Protein AF-A0A962I3G4-F1 (afdb_monomer_lite)

Radius of gyration: 30.84 Å; chains: 1; bounding box: 77×46×104 Å

Structure (mmCIF, N/CA/C/O backbone):
data_AF-A0A962I3G4-F1
#
_entry.id   AF-A0A962I3G4-F1
#
loop_
_atom_site.group_PDB
_atom_site.id
_atom_site.type_symbol
_atom_site.label_atom_id
_atom_site.label_alt_id
_atom_site.label_comp_id
_atom_site.label_asym_id
_atom_site.label_entity_id
_atom_site.label_seq_id
_atom_site.pdbx_PDB_ins_code
_atom_site.Cartn_x
_atom_site.Cartn_y
_atom_site.Cartn_z
_atom_site.occupancy
_atom_site.B_iso_or_equiv
_atom_site.auth_seq_id
_atom_site.auth_comp_id
_atom_site.auth_asym_id
_atom_site.auth_atom_id
_atom_site.pdbx_PDB_model_num
ATOM 1 N N . GLY A 1 1 ? -24.634 -8.001 28.182 1.00 52.84 1 GLY A N 1
ATOM 2 C CA . GLY A 1 1 ? -23.975 -6.893 27.485 1.00 52.84 1 GLY A CA 1
ATOM 3 C C . GLY A 1 1 ? -22.542 -7.231 27.126 1.00 52.84 1 GLY A C 1
ATOM 4 O O . GLY A 1 1 ? -22.302 -7.886 26.126 1.00 52.84 1 GLY A O 1
ATOM 5 N N . SER A 1 2 ? -21.566 -6.893 27.976 1.00 66.81 2 SER A N 1
ATOM 6 C CA . SER A 1 2 ? -20.159 -6.704 27.559 1.00 66.81 2 SER A CA 1
ATOM 7 C C . SER A 1 2 ? -19.415 -7.879 26.901 1.00 66.81 2 SER A C 1
ATOM 9 O O . SER A 1 2 ? -18.568 -7.627 26.050 1.00 66.81 2 SER A O 1
ATOM 11 N N . ARG A 1 3 ? -19.693 -9.145 27.253 1.00 82.44 3 ARG A N 1
ATOM 12 C CA . ARG A 1 3 ? -19.012 -10.299 26.624 1.00 82.44 3 ARG A CA 1
ATOM 13 C C . ARG A 1 3 ? -19.486 -10.562 25.193 1.00 82.44 3 ARG A C 1
ATOM 15 O O . ARG A 1 3 ? -18.667 -10.907 24.352 1.00 82.44 3 ARG A O 1
ATOM 22 N N . LEU A 1 4 ? -20.777 -10.365 24.920 1.00 85.81 4 LEU A N 1
ATOM 23 C CA . LEU A 1 4 ? -21.348 -10.566 23.588 1.00 85.81 4 LEU A CA 1
ATOM 24 C C . LEU A 1 4 ? -20.776 -9.536 22.609 1.00 85.81 4 LEU A C 1
ATOM 26 O O . LEU A 1 4 ? -20.219 -9.921 21.591 1.00 85.81 4 LEU A O 1
ATOM 30 N N . ALA A 1 5 ? -20.808 -8.248 22.966 1.00 88.62 5 ALA A N 1
ATOM 31 C CA . ALA A 1 5 ? -20.239 -7.182 22.139 1.00 88.62 5 ALA A CA 1
ATOM 32 C C . ALA A 1 5 ? -18.754 -7.417 21.792 1.00 88.62 5 ALA A C 1
ATOM 34 O O . ALA A 1 5 ? -18.343 -7.162 20.667 1.00 88.62 5 ALA A O 1
ATOM 35 N N . ALA A 1 6 ? -17.955 -7.944 22.728 1.00 90.38 6 ALA A N 1
ATOM 36 C CA . ALA A 1 6 ? -16.548 -8.255 22.469 1.00 90.38 6 ALA A CA 1
ATOM 37 C C . ALA A 1 6 ? -16.370 -9.389 21.444 1.00 90.38 6 ALA A C 1
ATOM 39 O O . ALA A 1 6 ? -15.573 -9.251 20.521 1.00 90.38 6 ALA A O 1
ATOM 40 N N . VAL A 1 7 ? -17.131 -10.483 21.578 1.00 93.38 7 VAL A N 1
ATOM 41 C CA . VAL A 1 7 ? -17.096 -11.604 20.620 1.00 93.38 7 VAL A CA 1
ATOM 42 C C . VAL A 1 7 ? -17.556 -11.144 19.240 1.00 93.38 7 VAL A C 1
ATOM 44 O O . VAL A 1 7 ? -16.917 -11.454 18.243 1.00 93.38 7 VAL A O 1
ATOM 47 N N . LEU A 1 8 ? -18.625 -10.354 19.177 1.00 95.00 8 LEU A N 1
ATOM 48 C CA . LEU A 1 8 ? -19.144 -9.830 17.918 1.00 95.00 8 LEU A CA 1
ATOM 49 C C . LEU A 1 8 ? -18.175 -8.867 17.239 1.00 95.00 8 LEU A C 1
ATOM 51 O O . LEU A 1 8 ? -18.033 -8.939 16.030 1.00 95.00 8 LEU A O 1
ATOM 55 N N . ALA A 1 9 ? -17.496 -7.995 17.989 1.00 95.75 9 ALA A N 1
ATOM 56 C CA . ALA A 1 9 ? -16.492 -7.099 17.418 1.00 95.75 9 ALA A CA 1
ATOM 57 C C . ALA A 1 9 ? -15.319 -7.888 16.814 1.00 95.75 9 ALA A C 1
ATOM 59 O O . ALA A 1 9 ? -14.839 -7.547 15.736 1.00 95.75 9 ALA A O 1
ATOM 60 N N . ALA A 1 10 ? -14.896 -8.971 17.479 1.00 95.12 10 ALA A N 1
ATOM 61 C CA . ALA A 1 10 ? -13.878 -9.874 16.950 1.00 95.12 10 ALA A CA 1
ATOM 62 C C . ALA A 1 10 ? -14.359 -10.609 15.687 1.00 95.12 10 ALA A C 1
ATOM 64 O O . ALA A 1 10 ? -13.604 -10.716 14.727 1.00 95.12 10 ALA A O 1
ATOM 65 N N . LEU A 1 11 ? -15.617 -11.067 15.661 1.00 96.56 11 LEU A N 1
ATOM 66 C CA . LEU A 1 11 ? -16.205 -11.696 14.475 1.00 96.56 11 LEU A CA 1
ATOM 67 C C . LEU A 1 11 ? -16.346 -10.710 13.311 1.00 96.56 11 LEU A C 1
ATOM 69 O O . LEU A 1 11 ? -16.010 -11.077 12.196 1.00 96.56 11 LEU A O 1
ATOM 73 N N . VAL A 1 12 ? -16.783 -9.470 13.563 1.00 97.62 12 VAL A N 1
ATOM 74 C CA . VAL A 1 12 ? -16.837 -8.400 12.551 1.00 97.62 12 VAL A CA 1
ATOM 75 C C . VAL A 1 12 ? -15.455 -8.204 11.933 1.00 97.62 12 VAL A C 1
ATOM 77 O O . VAL A 1 12 ? -15.328 -8.309 10.721 1.00 97.62 12 VAL A O 1
ATOM 80 N N . TYR A 1 13 ? -14.417 -8.027 12.757 1.00 96.38 13 TYR A N 1
ATOM 81 C CA . TYR A 1 13 ? -13.043 -7.886 12.269 1.00 96.38 13 TYR A CA 1
ATOM 82 C C . TYR A 1 13 ? -12.594 -9.096 11.436 1.00 96.38 13 TYR A C 1
ATOM 84 O O . TYR A 1 13 ? -11.973 -8.928 10.394 1.00 96.38 13 TYR A O 1
ATOM 92 N N . ALA A 1 14 ? -12.923 -10.317 11.870 1.00 95.81 14 ALA A N 1
ATOM 93 C CA . ALA A 1 14 ? -12.519 -11.545 11.187 1.00 95.81 14 ALA A CA 1
ATOM 94 C C . ALA A 1 14 ? -13.166 -11.734 9.803 1.00 95.81 14 ALA A C 1
ATOM 96 O O . ALA A 1 14 ? -12.613 -12.460 8.980 1.00 95.81 14 ALA A O 1
ATOM 97 N N . VAL A 1 15 ? -14.328 -11.117 9.553 1.00 96.25 15 VAL A N 1
ATOM 98 C CA . VAL A 1 15 ? -15.062 -11.241 8.280 1.00 96.25 15 VAL A CA 1
ATOM 99 C C . VAL A 1 15 ? -14.951 -9.998 7.392 1.00 96.25 15 VAL A C 1
ATOM 101 O O . VAL A 1 15 ? -15.371 -10.052 6.236 1.00 96.25 15 VAL A O 1
ATOM 104 N N . THR A 1 16 ? -14.399 -8.890 7.898 1.00 95.69 16 THR A N 1
ATOM 105 C CA . THR A 1 16 ? -14.133 -7.676 7.113 1.00 95.69 16 THR A CA 1
ATOM 106 C C . THR A 1 16 ? -13.075 -7.955 6.049 1.00 95.69 16 THR A C 1
ATOM 108 O O . THR A 1 16 ? -11.990 -8.451 6.356 1.00 95.69 16 THR A O 1
ATOM 111 N N . PHE A 1 17 ? -13.377 -7.603 4.799 1.00 94.50 17 PHE A N 1
ATOM 112 C CA . PHE A 1 17 ? -12.514 -7.878 3.652 1.00 94.50 17 PHE A CA 1
ATOM 113 C C . PHE A 1 17 ? -11.125 -7.270 3.806 1.00 94.50 17 PHE A C 1
ATOM 115 O O . PHE A 1 17 ? -10.136 -7.975 3.671 1.00 94.50 17 PHE A O 1
ATOM 122 N N . GLU A 1 18 ? -11.035 -6.001 4.179 1.00 92.25 18 GLU A N 1
ATOM 123 C CA . GLU A 1 18 ? -9.778 -5.270 4.312 1.00 92.25 18 GLU A CA 1
ATOM 124 C C . GLU A 1 18 ? -8.902 -5.859 5.423 1.00 92.25 18 GLU A C 1
ATOM 126 O O . GLU A 1 18 ? -7.679 -5.891 5.306 1.00 92.25 18 GLU A O 1
ATOM 131 N N . ALA A 1 19 ? -9.515 -6.382 6.490 1.00 91.94 19 ALA A N 1
ATOM 132 C CA . ALA A 1 19 ? -8.794 -7.081 7.547 1.00 91.94 19 ALA A CA 1
ATOM 133 C C . ALA A 1 19 ? -8.235 -8.424 7.052 1.00 91.94 19 ALA A C 1
ATOM 135 O O . ALA A 1 19 ? -7.085 -8.748 7.356 1.00 91.94 19 ALA A O 1
ATOM 136 N N . VAL A 1 20 ? -9.007 -9.186 6.267 1.00 92.62 20 VAL A N 1
ATOM 137 C CA . VAL A 1 20 ? -8.546 -10.431 5.623 1.00 92.62 20 VAL A CA 1
ATOM 138 C C . VAL A 1 20 ? -7.433 -10.147 4.614 1.00 92.62 20 VAL A C 1
ATOM 140 O O . VAL A 1 20 ? -6.411 -10.831 4.624 1.00 92.62 20 VAL A O 1
ATOM 143 N N . HIS A 1 21 ? -7.621 -9.118 3.794 1.00 89.50 21 HIS A N 1
ATOM 144 C CA . HIS A 1 21 ? -6.725 -8.696 2.726 1.00 89.50 21 HIS A CA 1
ATOM 145 C C . HIS A 1 21 ? -5.360 -8.272 3.260 1.00 89.50 21 HIS A C 1
ATOM 147 O O . HIS A 1 21 ? -4.346 -8.882 2.927 1.00 89.50 21 HIS A O 1
ATOM 153 N N . VAL A 1 22 ? -5.338 -7.289 4.169 1.00 86.62 22 VAL A N 1
ATOM 154 C CA . VAL A 1 22 ? -4.100 -6.808 4.797 1.00 86.62 22 VAL A CA 1
ATOM 155 C C . VAL A 1 22 ? -3.405 -7.951 5.539 1.00 86.62 22 VAL A C 1
ATOM 157 O O . VAL A 1 22 ? -2.205 -8.114 5.400 1.00 86.62 22 VAL A O 1
ATOM 160 N N . SER A 1 23 ? -4.134 -8.829 6.235 1.00 87.00 23 SER A N 1
ATOM 161 C CA . SER A 1 23 ? -3.515 -9.949 6.969 1.00 87.00 23 SER A CA 1
ATOM 162 C C . SER A 1 23 ? -2.849 -11.012 6.080 1.00 87.00 23 SER A C 1
ATOM 164 O O . SER A 1 23 ? -2.111 -11.848 6.603 1.00 87.00 23 SER A O 1
ATOM 166 N N . ARG A 1 24 ? -3.119 -11.022 4.769 1.00 85.88 24 ARG A N 1
ATOM 167 C CA . ARG A 1 24 ? -2.594 -12.018 3.819 1.00 85.88 24 ARG A CA 1
ATOM 168 C C . ARG A 1 24 ? -1.537 -11.477 2.863 1.00 85.88 24 ARG A C 1
ATOM 170 O O . ARG A 1 24 ? -0.843 -12.270 2.236 1.00 85.88 24 ARG A O 1
ATOM 177 N N . LEU A 1 25 ? -1.384 -10.162 2.789 1.00 79.44 25 LEU A N 1
ATOM 178 C CA . LEU A 1 25 ? -0.289 -9.504 2.084 1.00 79.44 25 LEU A CA 1
ATOM 179 C C . LEU A 1 25 ? 0.738 -9.029 3.101 1.00 79.44 25 LEU A C 1
ATOM 181 O O . LEU A 1 25 ? 0.357 -8.560 4.163 1.00 79.44 25 LEU A O 1
ATOM 185 N N . ALA A 1 26 ? 2.033 -9.148 2.820 1.00 78.81 26 ALA A N 1
ATOM 186 C CA . ALA A 1 26 ? 3.097 -8.816 3.773 1.00 78.81 26 ALA A CA 1
ATOM 187 C C . ALA A 1 26 ? 3.307 -7.293 3.939 1.00 78.81 26 ALA A C 1
ATOM 189 O O . ALA A 1 26 ? 4.412 -6.784 3.764 1.00 78.81 26 ALA A O 1
ATOM 190 N N . PHE A 1 27 ? 2.252 -6.543 4.277 1.00 83.25 27 PHE A N 1
ATOM 191 C CA . PHE A 1 27 ? 2.349 -5.110 4.525 1.00 83.25 27 PHE A CA 1
ATOM 192 C C . PHE A 1 27 ? 2.909 -4.807 5.925 1.00 83.25 27 PHE A C 1
ATOM 194 O O . PHE A 1 27 ? 2.578 -5.493 6.899 1.00 83.25 27 PHE A O 1
ATOM 201 N N . PRO A 1 28 ? 3.672 -3.707 6.081 1.00 82.69 28 PRO A N 1
ATOM 202 C CA . PRO A 1 28 ? 4.155 -3.266 7.394 1.00 82.69 28 PRO A CA 1
ATOM 203 C C . PRO A 1 28 ? 3.034 -3.037 8.429 1.00 82.69 28 PRO A C 1
ATOM 205 O O . PRO A 1 28 ? 3.232 -3.198 9.636 1.00 82.69 28 PRO A O 1
ATOM 208 N N . SER A 1 29 ? 1.821 -2.711 7.969 1.00 88.19 29 SER A N 1
ATOM 209 C CA . SER A 1 29 ? 0.657 -2.433 8.814 1.00 88.19 29 SER A CA 1
ATOM 210 C C . SER A 1 29 ? -0.008 -3.662 9.444 1.00 88.19 29 SER A C 1
ATOM 212 O O . SER A 1 29 ? -0.896 -3.496 10.277 1.00 88.19 29 SER A O 1
ATOM 214 N N . ASN A 1 30 ? 0.381 -4.888 9.084 1.00 89.12 30 ASN A N 1
ATOM 215 C CA . ASN A 1 30 ? -0.318 -6.111 9.510 1.00 89.12 30 ASN A CA 1
ATOM 216 C C . ASN A 1 30 ? -0.354 -6.312 11.022 1.00 89.12 30 ASN A C 1
ATOM 218 O O . ASN A 1 30 ? -1.337 -6.802 11.576 1.00 89.12 30 ASN A O 1
ATOM 222 N N . THR A 1 31 ? 0.729 -5.949 11.703 1.00 91.06 31 THR A N 1
ATOM 223 C CA . THR A 1 31 ? 0.841 -6.120 13.154 1.00 91.06 31 THR A CA 1
ATOM 224 C C . THR A 1 31 ? 0.104 -5.023 13.922 1.00 91.06 31 THR A C 1
ATOM 226 O O . THR A 1 31 ? -0.189 -5.204 15.109 1.00 91.06 31 THR A O 1
ATOM 229 N N . LEU A 1 32 ? -0.267 -3.922 13.255 1.00 93.19 32 LEU A N 1
ATOM 230 C CA . LEU A 1 32 ? -0.841 -2.733 13.877 1.00 93.19 32 LEU A CA 1
ATOM 231 C C . LEU A 1 32 ? -2.168 -3.005 14.612 1.00 93.19 32 LEU A C 1
ATOM 233 O O . LEU A 1 32 ? -2.272 -2.614 15.778 1.00 93.19 32 LEU A O 1
ATOM 237 N N . PRO A 1 33 ? -3.165 -3.710 14.034 1.00 93.62 33 PRO A N 1
ATOM 238 C CA . PRO A 1 33 ? -4.427 -3.972 14.727 1.00 93.62 33 PRO A CA 1
ATOM 239 C C . PRO A 1 33 ? -4.249 -4.810 15.999 1.00 93.62 33 PRO A C 1
ATOM 241 O O . PRO A 1 33 ? -4.907 -4.557 17.011 1.00 93.62 33 PRO A O 1
ATOM 244 N N . LEU A 1 34 ? -3.318 -5.772 15.994 1.00 93.81 34 LEU A N 1
ATOM 245 C CA . LEU A 1 34 ? -3.022 -6.602 17.163 1.00 93.81 34 LEU A CA 1
ATOM 246 C C . LEU A 1 34 ? -2.424 -5.766 18.301 1.00 93.81 34 LEU A C 1
ATOM 248 O O . LEU A 1 34 ? -2.922 -5.811 19.431 1.00 93.81 34 LEU A O 1
ATOM 252 N N . VAL A 1 35 ? -1.381 -4.980 18.016 1.00 95.88 35 VAL A N 1
ATOM 253 C CA . VAL A 1 35 ? -0.740 -4.134 19.039 1.00 95.88 35 VAL A CA 1
ATOM 254 C C . VAL A 1 35 ? -1.665 -3.003 19.496 1.00 95.88 35 VAL A C 1
ATOM 256 O O . VAL A 1 35 ? -1.659 -2.642 20.675 1.00 95.88 35 VAL A O 1
ATOM 259 N N . GLN A 1 36 ? -2.544 -2.502 18.623 1.00 96.12 36 GLN A N 1
ATOM 260 C CA . GLN A 1 36 ? -3.592 -1.547 18.980 1.00 96.12 36 GLN A CA 1
ATOM 261 C C . GLN A 1 36 ? -4.613 -2.162 19.944 1.00 96.12 36 GLN A C 1
ATOM 263 O O . GLN A 1 36 ? -4.900 -1.584 20.996 1.00 96.12 36 GLN A O 1
ATOM 268 N N . ALA A 1 37 ? -5.142 -3.347 19.630 1.00 95.69 37 ALA A N 1
ATOM 269 C CA . ALA A 1 37 ? -6.083 -4.047 20.498 1.00 95.69 37 ALA A CA 1
ATOM 270 C C . ALA A 1 37 ? -5.456 -4.358 21.867 1.00 95.69 37 ALA A C 1
ATOM 272 O O . ALA A 1 37 ? -6.098 -4.146 22.901 1.00 95.69 37 ALA A O 1
ATOM 273 N N . ALA A 1 38 ? -4.186 -4.781 21.893 1.00 97.06 38 ALA A N 1
ATOM 274 C CA . ALA A 1 38 ? -3.429 -4.990 23.124 1.00 97.06 38 ALA A CA 1
ATOM 275 C C . ALA A 1 38 ? -3.278 -3.686 23.925 1.00 97.06 38 ALA A C 1
ATOM 277 O O . ALA A 1 38 ? -3.589 -3.664 25.119 1.00 97.06 38 ALA A O 1
ATOM 278 N N . THR A 1 39 ? -2.899 -2.583 23.269 1.00 97.81 39 THR A N 1
ATOM 279 C CA . THR A 1 39 ? -2.845 -1.243 23.875 1.00 97.81 39 THR A CA 1
ATOM 280 C C . THR A 1 39 ? -4.182 -0.907 24.537 1.00 97.81 39 THR A C 1
ATOM 282 O O . THR A 1 39 ? -4.244 -0.617 25.729 1.00 97.81 39 THR A O 1
ATOM 285 N N . PHE A 1 40 ? -5.293 -1.023 23.810 1.00 96.50 40 PHE A N 1
ATOM 286 C CA . PHE A 1 40 ? -6.614 -0.664 24.331 1.00 96.50 40 PHE A CA 1
ATOM 287 C C . PHE A 1 40 ? -7.025 -1.561 25.504 1.00 96.50 40 PHE A C 1
ATOM 289 O O . PHE A 1 40 ? -7.510 -1.076 26.531 1.00 96.50 40 PHE A O 1
ATOM 296 N N . TYR A 1 41 ? -6.805 -2.870 25.385 1.00 95.50 41 TYR A N 1
ATOM 297 C CA . TYR A 1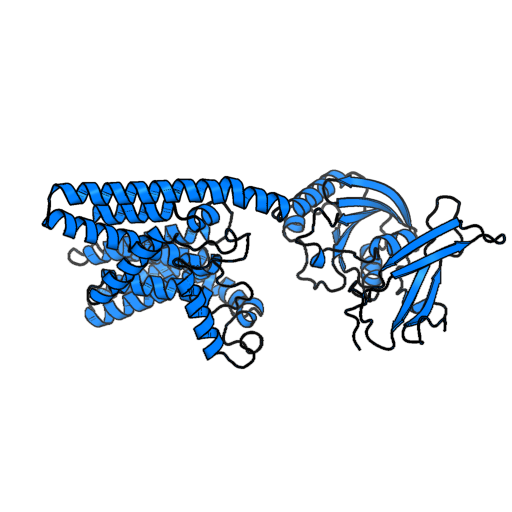 41 ? -7.127 -3.837 26.427 1.00 95.50 41 TYR A CA 1
ATOM 298 C C . TYR A 1 41 ? -6.366 -3.554 27.727 1.00 95.50 41 TYR A C 1
ATOM 300 O O . TYR A 1 41 ? -6.978 -3.456 28.797 1.00 95.50 41 TYR A O 1
ATOM 308 N N . PHE A 1 42 ? -5.044 -3.401 27.647 1.00 96.38 42 PHE A N 1
ATOM 309 C CA . PHE A 1 42 ? -4.200 -3.177 28.814 1.00 96.38 42 PHE A CA 1
ATOM 310 C C . PHE A 1 42 ? -4.422 -1.793 29.433 1.00 96.38 42 PHE A C 1
ATOM 312 O O . PHE A 1 42 ? -4.457 -1.694 30.664 1.00 96.38 42 PHE A O 1
ATOM 319 N N . PHE A 1 43 ? -4.698 -0.767 28.619 1.00 95.50 43 PHE A N 1
ATOM 320 C CA . PHE A 1 43 ? -5.125 0.551 29.088 1.00 95.50 43 PHE A CA 1
ATOM 321 C C . PHE A 1 43 ? -6.383 0.450 29.962 1.00 95.50 43 PHE A C 1
ATOM 323 O O . PHE A 1 43 ? -6.373 0.818 31.140 1.00 95.50 43 PHE A O 1
ATOM 330 N N . TRP A 1 44 ? -7.456 -0.152 29.438 1.00 92.88 44 TRP A N 1
ATOM 331 C CA . TRP A 1 44 ? -8.724 -0.297 30.163 1.00 92.88 44 TRP A CA 1
ATOM 332 C C . TRP A 1 44 ? -8.664 -1.296 31.326 1.00 92.88 44 TRP A C 1
ATOM 334 O O . TRP A 1 44 ? -9.458 -1.205 32.270 1.00 92.88 44 TRP A O 1
ATOM 344 N N . ARG A 1 45 ? -7.750 -2.271 31.284 1.00 92.38 45 ARG A N 1
ATOM 345 C CA . ARG A 1 45 ? -7.471 -3.177 32.408 1.00 92.38 45 ARG A CA 1
ATOM 346 C C . ARG A 1 45 ? -6.762 -2.442 33.543 1.00 92.38 45 ARG A C 1
ATOM 348 O O . ARG A 1 45 ? -7.148 -2.613 34.698 1.00 92.38 45 ARG A O 1
ATOM 355 N N . GLY A 1 46 ? -5.762 -1.626 33.216 1.00 91.25 46 GLY A N 1
ATOM 356 C CA . GLY A 1 46 ? -5.052 -0.783 34.174 1.00 91.25 46 GLY A CA 1
ATOM 357 C C . GLY A 1 46 ? -5.977 0.242 34.817 1.00 91.25 46 GLY A C 1
ATOM 358 O O . GLY A 1 46 ? -6.004 0.353 36.042 1.00 91.25 46 GLY A O 1
ATOM 359 N N . TRP A 1 47 ? -6.820 0.883 34.002 1.00 87.31 47 TRP A N 1
ATOM 360 C CA . TRP A 1 47 ? -7.853 1.811 34.456 1.00 87.31 47 TRP A CA 1
ATOM 361 C C . TRP A 1 47 ? -8.771 1.193 35.517 1.00 87.31 47 TRP A C 1
ATOM 363 O O . TRP A 1 47 ? -8.951 1.744 36.599 1.00 87.31 47 TRP A O 1
ATOM 373 N N . ARG A 1 48 ? -9.335 0.011 35.237 1.00 86.75 48 ARG A N 1
ATOM 374 C CA . ARG A 1 48 ? -10.280 -0.660 36.147 1.00 86.75 48 ARG A CA 1
ATOM 375 C C . ARG A 1 48 ? -9.649 -1.132 37.458 1.00 86.75 48 ARG A C 1
ATOM 377 O O . ARG A 1 48 ? -10.363 -1.324 38.432 1.00 86.75 48 ARG A O 1
ATOM 384 N N . ARG A 1 49 ? -8.328 -1.330 37.496 1.00 81.50 49 ARG A N 1
ATOM 385 C CA . ARG A 1 49 ? -7.586 -1.807 38.678 1.00 81.50 49 ARG A CA 1
ATOM 386 C C . ARG A 1 49 ? -6.979 -0.679 39.517 1.00 81.50 49 ARG A C 1
ATOM 388 O O . ARG A 1 49 ? -6.206 -0.961 40.433 1.00 81.50 49 ARG A O 1
ATOM 395 N N . LYS A 1 50 ? -7.309 0.583 39.218 1.00 68.94 50 LYS A N 1
ATOM 396 C CA . LYS A 1 50 ? -6.741 1.772 39.872 1.00 68.94 50 LYS A CA 1
ATOM 397 C C . LYS A 1 50 ? -6.869 1.741 41.402 1.00 68.94 50 LYS A C 1
ATOM 399 O O . LYS A 1 50 ? -5.929 2.126 42.087 1.00 68.94 50 LYS A O 1
ATOM 404 N N . GLU A 1 51 ? -7.982 1.231 41.926 1.00 58.91 51 GLU A N 1
ATOM 405 C CA . GLU A 1 51 ? -8.277 1.203 43.369 1.00 58.91 51 GLU A CA 1
ATOM 406 C C . GLU A 1 51 ? -7.373 0.256 44.176 1.00 58.91 51 GLU A C 1
ATOM 408 O O . GLU A 1 51 ? -7.208 0.447 45.373 1.00 58.91 51 GLU A O 1
ATOM 413 N N . HIS A 1 52 ? -6.740 -0.732 43.533 1.00 59.00 52 HIS A N 1
ATOM 414 C CA . HIS A 1 52 ? -5.981 -1.789 44.216 1.00 59.00 52 HIS A CA 1
ATOM 415 C C . HIS A 1 52 ? -4.456 -1.659 44.030 1.00 59.00 52 HIS A C 1
ATOM 417 O O . HIS A 1 52 ? -3.720 -2.618 44.242 1.00 59.00 52 HIS A O 1
ATOM 423 N N . GLY A 1 53 ? -3.955 -0.517 43.537 1.00 59.75 53 GLY A N 1
ATOM 424 C CA . GLY A 1 53 ? -2.517 -0.268 43.323 1.00 59.75 53 GLY A CA 1
ATOM 425 C C . GLY A 1 53 ? -1.851 -1.069 42.185 1.00 59.75 53 GLY A C 1
ATOM 426 O O . GLY A 1 53 ? -0.820 -0.651 41.663 1.00 59.75 53 GLY A O 1
ATOM 427 N N . GLY A 1 54 ? -2.462 -2.166 41.721 1.00 66.06 54 GLY A N 1
ATOM 428 C CA . GLY A 1 54 ? -1.928 -3.072 40.692 1.00 66.06 54 GLY A CA 1
ATOM 429 C C . GLY A 1 54 ? -2.169 -2.666 39.229 1.00 66.06 54 GLY A C 1
ATOM 430 O O . GLY A 1 54 ? -1.815 -3.415 38.320 1.00 66.06 54 GLY A O 1
ATOM 431 N N . GLY A 1 55 ? -2.783 -1.507 38.960 1.00 84.88 55 GLY A N 1
ATOM 432 C CA . GLY A 1 55 ? -3.087 -1.056 37.591 1.00 84.88 55 GLY A CA 1
ATOM 433 C C . GLY A 1 55 ? -1.865 -0.613 36.772 1.00 84.88 55 GLY A C 1
ATOM 434 O O . GLY A 1 55 ? -1.903 -0.658 35.543 1.00 84.88 55 GLY A O 1
ATOM 435 N N . ARG A 1 56 ? -0.765 -0.233 37.439 1.00 89.81 56 ARG A N 1
ATOM 436 C CA . ARG A 1 56 ? 0.424 0.372 36.805 1.00 89.81 56 ARG A CA 1
ATOM 437 C C . ARG A 1 56 ? 1.122 -0.561 35.823 1.00 89.81 56 ARG A C 1
ATOM 439 O O . ARG A 1 56 ? 1.474 -0.124 34.738 1.00 89.81 56 ARG A O 1
ATOM 446 N N . TRP A 1 57 ? 1.251 -1.843 36.163 1.00 92.00 57 TRP A N 1
ATOM 447 C CA . TRP A 1 57 ? 1.856 -2.837 35.270 1.00 92.00 57 TRP A CA 1
ATOM 448 C C . TRP A 1 57 ? 1.054 -3.011 33.977 1.00 92.00 57 TRP A C 1
ATOM 450 O O . TRP A 1 57 ? 1.627 -3.092 32.899 1.00 92.00 57 TRP A O 1
ATOM 460 N N . SER A 1 58 ? -0.282 -3.005 34.060 1.00 94.62 58 SER A N 1
ATOM 461 C CA . SER A 1 58 ? -1.120 -3.040 32.854 1.00 94.62 58 SER A CA 1
ATOM 462 C C . SER A 1 58 ? -0.962 -1.763 32.023 1.00 94.62 58 SER A C 1
ATOM 464 O O . SER A 1 58 ? -0.871 -1.849 30.808 1.00 94.62 58 SER A O 1
ATOM 466 N N . LEU A 1 59 ? -0.851 -0.587 32.648 1.00 95.81 59 LEU A N 1
ATOM 467 C CA . LEU A 1 59 ? -0.596 0.662 31.920 1.00 95.81 59 LEU A CA 1
ATOM 468 C C . LEU A 1 59 ? 0.802 0.701 31.281 1.00 95.81 59 LEU A C 1
ATOM 470 O O . LEU A 1 59 ? 0.927 1.168 30.157 1.00 95.81 59 LEU A O 1
ATOM 474 N N . ALA A 1 60 ? 1.829 0.159 31.939 1.00 96.81 60 ALA A N 1
ATOM 475 C CA . ALA A 1 60 ? 3.165 0.023 31.360 1.00 96.81 60 ALA A CA 1
ATOM 476 C C . ALA A 1 60 ? 3.159 -0.914 30.141 1.00 96.81 60 ALA A C 1
ATOM 478 O O . ALA A 1 60 ? 3.646 -0.542 29.080 1.00 96.81 60 ALA A O 1
ATOM 479 N N . ILE A 1 61 ? 2.522 -2.088 30.245 1.00 97.38 61 ILE A N 1
ATOM 480 C CA . ILE A 1 61 ? 2.352 -3.005 29.103 1.00 97.38 61 ILE A CA 1
ATOM 481 C C . ILE A 1 61 ? 1.588 -2.312 27.966 1.00 97.38 61 ILE A C 1
ATOM 483 O O . ILE A 1 61 ? 1.949 -2.446 26.802 1.00 97.38 61 ILE A O 1
ATOM 487 N N . SER A 1 62 ? 0.561 -1.524 28.293 1.00 97.81 62 SER A N 1
ATOM 488 C CA . SER A 1 62 ? -0.164 -0.732 27.300 1.00 97.81 62 SER A CA 1
ATOM 489 C C . SER A 1 62 ? 0.728 0.289 26.590 1.00 97.81 62 SER A C 1
ATOM 491 O O . SER A 1 62 ? 0.598 0.445 25.382 1.00 97.81 62 SER A O 1
ATOM 493 N N . GLY A 1 63 ? 1.606 0.978 27.321 1.00 98.00 63 GLY A N 1
ATOM 494 C CA . GLY A 1 63 ? 2.571 1.914 26.747 1.00 98.00 63 GLY A CA 1
ATOM 495 C C . GLY A 1 63 ? 3.575 1.215 25.835 1.00 98.00 63 GLY A C 1
ATOM 496 O O . GLY A 1 63 ? 3.809 1.673 24.721 1.00 98.00 63 GLY A O 1
ATOM 497 N N . LEU A 1 64 ? 4.091 0.059 26.263 1.00 98.06 64 LEU A N 1
ATOM 498 C CA . LEU A 1 64 ? 4.980 -0.779 25.456 1.00 98.06 64 LEU A CA 1
ATOM 499 C C . LEU A 1 64 ? 4.334 -1.148 24.110 1.00 98.06 64 LEU A C 1
ATOM 501 O O . LEU A 1 64 ? 4.942 -0.934 23.065 1.00 98.06 64 LEU A O 1
ATOM 505 N N . PHE A 1 65 ? 3.086 -1.633 24.116 1.00 98.25 65 PHE A N 1
ATOM 506 C CA . PHE A 1 65 ? 2.363 -1.952 22.878 1.00 98.25 65 PHE A CA 1
ATOM 507 C C . PHE A 1 65 ? 2.085 -0.723 22.007 1.00 98.25 65 PHE A C 1
ATOM 509 O O . PHE A 1 65 ? 2.171 -0.832 20.786 1.00 98.25 65 PHE A O 1
ATOM 516 N N . LEU A 1 66 ? 1.813 0.445 22.602 1.00 97.75 66 LEU A N 1
ATOM 517 C CA . LEU A 1 66 ? 1.665 1.682 21.834 1.00 97.75 66 LEU A CA 1
ATOM 518 C C . LEU A 1 66 ? 2.962 2.031 21.096 1.00 97.75 66 LEU A C 1
ATOM 520 O O . LEU A 1 66 ? 2.924 2.459 19.948 1.00 97.75 66 LEU A O 1
ATOM 524 N N . GLY A 1 67 ? 4.112 1.840 21.739 1.00 96.44 67 GLY A N 1
ATOM 525 C CA . GLY A 1 67 ? 5.392 2.135 21.110 1.00 96.44 67 GLY A CA 1
ATOM 526 C C . GLY A 1 67 ? 5.784 1.106 20.045 1.00 96.44 67 GLY A C 1
ATOM 527 O O . GLY A 1 67 ? 6.336 1.474 19.013 1.00 96.44 67 GLY A O 1
ATOM 528 N N . LEU A 1 68 ? 5.391 -0.164 20.211 1.00 95.50 68 LEU A N 1
ATOM 529 C CA . LEU A 1 68 ? 5.457 -1.158 19.130 1.00 95.50 68 LEU A CA 1
ATOM 530 C C . LEU A 1 68 ? 4.543 -0.795 17.947 1.00 95.50 68 LEU A C 1
ATOM 532 O O . LEU A 1 68 ? 4.869 -1.110 16.807 1.00 95.50 68 LEU A O 1
ATOM 536 N N . ALA A 1 69 ? 3.432 -0.094 18.189 1.00 94.44 69 ALA A N 1
ATOM 537 C CA . ALA A 1 69 ? 2.561 0.397 17.123 1.00 94.44 69 ALA A CA 1
ATOM 538 C C . ALA A 1 69 ? 3.275 1.411 16.212 1.00 94.44 69 ALA A C 1
ATOM 540 O O . ALA A 1 69 ? 3.090 1.372 14.999 1.00 94.44 69 ALA A O 1
ATOM 541 N N . VAL A 1 70 ? 4.132 2.270 16.779 1.00 92.38 70 VAL A N 1
ATOM 542 C CA . VAL A 1 70 ? 4.962 3.223 16.014 1.00 92.38 70 VAL A CA 1
ATOM 543 C C . VAL A 1 70 ? 6.010 2.501 15.161 1.00 92.38 70 VAL A C 1
ATOM 545 O O . VAL A 1 70 ? 6.321 2.957 14.066 1.00 92.38 70 VAL A O 1
ATOM 548 N N . GLN A 1 71 ? 6.513 1.358 15.634 1.00 89.25 71 GLN A N 1
ATOM 549 C CA . GLN A 1 71 ? 7.476 0.531 14.898 1.00 89.25 71 GLN A CA 1
ATOM 550 C C . GLN A 1 71 ? 6.844 -0.265 13.750 1.00 89.25 71 GLN A C 1
ATOM 552 O O . GLN A 1 71 ? 7.538 -0.628 12.808 1.00 89.25 71 GLN A O 1
ATOM 557 N N . SER A 1 72 ? 5.543 -0.556 13.826 1.00 88.38 72 SER A N 1
ATOM 558 C CA . SER A 1 72 ? 4.840 -1.300 12.776 1.00 88.38 72 SER A CA 1
ATOM 559 C C . SER A 1 72 ? 4.609 -0.438 11.538 1.00 88.38 72 SER A C 1
ATOM 561 O O . SER A 1 72 ? 5.017 -0.807 10.440 1.00 88.38 72 SER A O 1
ATOM 563 N N . TYR A 1 73 ? 3.924 0.695 11.696 1.00 86.88 73 TYR A N 1
ATOM 564 C CA . TYR A 1 73 ? 3.507 1.508 10.559 1.00 86.88 73 TYR A CA 1
ATOM 565 C C . TYR A 1 73 ? 3.200 2.948 10.965 1.00 86.88 73 TYR A C 1
ATOM 567 O O . TYR A 1 73 ? 2.826 3.209 12.109 1.00 86.88 73 TYR A O 1
ATOM 575 N N . TYR A 1 74 ? 3.276 3.891 10.020 1.00 83.00 74 TYR A N 1
ATOM 576 C CA . TYR A 1 74 ? 3.049 5.320 10.283 1.00 83.00 74 TYR A CA 1
ATOM 577 C C . TYR A 1 74 ? 1.663 5.625 10.863 1.00 83.00 74 TYR A C 1
ATOM 579 O O . TYR A 1 74 ? 1.525 6.540 11.678 1.00 83.00 74 TYR A O 1
ATOM 587 N N . ALA A 1 75 ? 0.645 4.818 10.538 1.00 86.88 75 ALA A N 1
ATOM 588 C CA . ALA A 1 75 ? -0.677 4.934 11.158 1.00 86.88 75 ALA A CA 1
ATOM 589 C C . ALA A 1 75 ? -0.645 4.705 12.688 1.00 86.88 75 ALA A C 1
ATOM 591 O O . ALA A 1 75 ? -1.545 5.147 13.397 1.00 86.88 75 ALA A O 1
ATOM 592 N N . GLY A 1 76 ? 0.414 4.107 13.242 1.00 90.94 76 GLY A N 1
ATOM 593 C CA . GLY A 1 76 ? 0.649 4.035 14.685 1.00 90.94 76 GLY A CA 1
ATOM 594 C C . GLY A 1 76 ? 0.699 5.405 15.369 1.00 90.94 76 GLY A C 1
ATOM 595 O O . GLY A 1 76 ? 0.249 5.532 16.510 1.00 90.94 76 GLY A O 1
ATOM 596 N N . LEU A 1 77 ? 1.129 6.462 14.668 1.00 91.44 77 LEU A N 1
ATOM 597 C CA . LEU A 1 77 ? 1.119 7.833 15.194 1.00 91.44 77 LEU A CA 1
ATOM 598 C C . LEU A 1 77 ? -0.303 8.346 15.473 1.00 91.44 77 LEU A C 1
ATOM 600 O O . LEU A 1 77 ? -0.507 9.092 16.432 1.00 91.44 77 LEU A O 1
ATOM 604 N N . ALA A 1 78 ? -1.307 7.896 14.713 1.00 93.44 78 ALA A N 1
ATOM 605 C CA . ALA A 1 78 ? -2.706 8.199 15.014 1.00 93.44 78 ALA A CA 1
ATOM 606 C C . ALA A 1 78 ? -3.148 7.598 16.352 1.00 93.44 78 ALA A C 1
ATOM 608 O O . ALA A 1 78 ? -3.854 8.245 17.126 1.00 93.44 78 ALA A O 1
ATOM 609 N N . ILE A 1 79 ? -2.692 6.381 16.660 1.00 95.94 79 ILE A N 1
ATOM 610 C CA . ILE A 1 79 ? -2.980 5.724 17.939 1.00 95.94 79 ILE A CA 1
ATOM 611 C C . ILE A 1 79 ? -2.323 6.508 19.079 1.00 95.94 79 ILE A C 1
ATOM 613 O O . ILE A 1 79 ? -2.954 6.726 20.115 1.00 95.94 79 ILE A O 1
ATOM 617 N N . VAL A 1 80 ? -1.087 6.988 18.881 1.00 96.69 80 VAL A N 1
ATOM 618 C CA . VAL A 1 80 ? -0.386 7.848 19.852 1.00 96.69 80 VAL A CA 1
ATOM 619 C C . VAL A 1 80 ? -1.180 9.123 20.108 1.00 96.69 80 VAL A C 1
ATOM 621 O O . VAL A 1 80 ? -1.420 9.459 21.267 1.00 96.69 80 VAL A O 1
ATOM 624 N N . ALA A 1 81 ? -1.647 9.800 19.058 1.00 96.44 81 ALA A N 1
ATOM 625 C CA . ALA A 1 81 ? -2.435 11.022 19.185 1.00 96.44 81 ALA A CA 1
ATOM 626 C C . ALA A 1 81 ? -3.780 10.777 19.901 1.00 96.44 81 ALA A C 1
ATOM 628 O O . ALA A 1 81 ? -4.119 11.490 20.851 1.00 96.44 81 ALA A O 1
ATOM 629 N N . GLY A 1 82 ? -4.500 9.711 19.534 1.00 96.69 82 GLY A N 1
ATOM 630 C CA . GLY A 1 82 ? -5.741 9.312 20.202 1.00 96.69 82 GLY A CA 1
ATOM 631 C C . GLY A 1 82 ? -5.533 8.960 21.681 1.00 96.69 82 GLY A C 1
ATOM 632 O O . GLY A 1 82 ? -6.332 9.345 22.540 1.00 96.69 82 GLY A O 1
ATOM 633 N N . MET A 1 83 ? -4.443 8.258 22.009 1.00 97.25 83 MET A N 1
ATOM 634 C CA . MET A 1 83 ? -4.046 7.954 23.391 1.00 97.25 83 MET A CA 1
ATOM 635 C C . MET A 1 83 ? -3.613 9.192 24.170 1.00 97.25 83 MET A C 1
ATOM 637 O O . MET A 1 83 ? -3.959 9.322 25.344 1.00 97.25 83 MET A O 1
ATOM 641 N N . GLY A 1 84 ? -2.903 10.115 23.523 1.00 96.56 84 GLY A N 1
ATOM 642 C CA . GLY A 1 84 ? -2.523 11.409 24.078 1.00 96.56 84 GLY A CA 1
ATOM 643 C C . GLY A 1 84 ? -3.745 12.198 24.529 1.00 96.56 84 GLY A C 1
ATOM 644 O O . GLY A 1 84 ? -3.806 12.633 25.680 1.00 96.56 84 GLY A O 1
ATOM 645 N N . LEU A 1 85 ? -4.769 12.294 23.674 1.00 95.50 85 LEU A N 1
ATOM 646 C CA . LEU A 1 85 ? -6.020 12.961 24.032 1.00 95.50 85 LEU A CA 1
ATOM 647 C C . LEU A 1 85 ? -6.770 12.224 25.153 1.00 95.50 85 LEU A C 1
ATOM 649 O O . LEU A 1 85 ? -7.258 12.864 26.087 1.00 95.50 85 LEU A O 1
ATOM 653 N N . ALA A 1 86 ? -6.831 10.889 25.112 1.00 93.25 86 ALA A N 1
ATOM 654 C CA . ALA A 1 86 ? -7.449 10.098 26.178 1.00 93.25 86 ALA A CA 1
ATOM 655 C C . ALA A 1 86 ? -6.770 10.342 27.542 1.00 93.25 86 ALA A C 1
ATOM 657 O O . ALA A 1 86 ? -7.452 10.541 28.552 1.00 93.25 86 ALA A O 1
ATOM 658 N N . TRP A 1 87 ? -5.435 10.396 27.566 1.00 93.31 87 TRP A N 1
ATOM 659 C CA . TRP A 1 87 ? -4.655 10.737 28.754 1.00 93.31 87 TRP A CA 1
ATOM 660 C C . TRP A 1 87 ? -4.852 12.185 29.197 1.00 93.31 87 TRP A C 1
ATOM 662 O O . TRP A 1 87 ? -4.998 12.421 30.395 1.00 93.31 87 TRP A O 1
ATOM 672 N N . ALA A 1 88 ? -4.901 13.146 28.272 1.00 92.62 88 ALA A N 1
ATOM 673 C CA . ALA A 1 88 ? -5.131 14.553 28.592 1.00 92.62 88 ALA A CA 1
ATOM 674 C C . ALA A 1 88 ? -6.484 14.755 29.293 1.00 92.62 88 ALA A C 1
ATOM 676 O O . ALA A 1 88 ? -6.551 15.367 30.361 1.00 92.62 88 ALA A O 1
ATOM 677 N N . VAL A 1 89 ? -7.554 14.157 28.753 1.00 89.62 89 VAL A N 1
ATOM 678 C CA . VAL A 1 89 ? -8.893 14.182 29.365 1.00 89.62 89 VAL A CA 1
ATOM 679 C C . VAL A 1 89 ? -8.882 13.523 30.746 1.00 89.62 89 VAL A C 1
ATOM 681 O O . VAL A 1 89 ? -9.528 14.012 31.678 1.00 89.62 89 VAL A O 1
ATOM 684 N N . TRP A 1 90 ? -8.145 12.423 30.906 1.00 86.06 90 TRP A N 1
ATOM 685 C CA . TRP A 1 90 ? -8.053 11.734 32.189 1.00 86.06 90 TRP A CA 1
ATOM 686 C C . TRP A 1 90 ? -7.292 12.541 33.244 1.00 86.06 90 TRP A C 1
ATOM 688 O O . TRP A 1 90 ? -7.803 12.754 34.345 1.00 86.06 90 TRP A O 1
ATOM 698 N N . LEU A 1 91 ? -6.097 13.029 32.915 1.00 88.94 91 LEU A N 1
ATOM 699 C CA . LEU A 1 91 ? -5.280 13.851 33.806 1.00 88.94 91 LEU A CA 1
ATOM 700 C C . LEU A 1 91 ? -6.014 15.132 34.207 1.00 88.94 91 LEU A C 1
ATOM 702 O O . LEU A 1 91 ? -5.918 15.552 35.359 1.00 88.94 91 LEU A O 1
ATOM 706 N N . TRP A 1 92 ? -6.811 15.710 33.305 1.00 88.81 92 TRP A N 1
ATOM 707 C CA . TRP A 1 92 ? -7.665 16.849 33.630 1.00 88.81 92 TRP A CA 1
ATOM 708 C C . TRP A 1 92 ? -8.698 16.519 34.720 1.00 88.81 92 TRP A C 1
ATOM 710 O O . TRP A 1 92 ? -8.884 17.310 35.648 1.00 88.81 92 TRP A O 1
ATOM 720 N N . ARG A 1 93 ? -9.321 15.334 34.654 1.00 86.44 93 ARG A N 1
ATOM 721 C CA . ARG A 1 93 ? -10.360 14.891 35.601 1.00 86.44 93 ARG A CA 1
ATOM 722 C C . ARG A 1 93 ? -9.820 14.391 36.940 1.00 86.44 93 ARG A C 1
ATOM 724 O O . ARG A 1 93 ? -10.396 14.704 37.975 1.00 86.44 93 ARG A O 1
ATOM 731 N N . GLU A 1 94 ? -8.745 13.606 36.935 1.00 83.31 94 GLU A N 1
ATOM 732 C CA . GLU A 1 94 ? -8.284 12.858 38.121 1.00 83.31 94 GLU A CA 1
ATOM 733 C C . GLU A 1 94 ? -6.892 13.283 38.624 1.00 83.31 94 GLU A C 1
ATOM 735 O O . GLU A 1 94 ? -6.414 12.793 39.655 1.00 83.31 94 GLU A O 1
ATOM 740 N N . ARG A 1 95 ? -6.249 14.228 37.922 1.00 82.00 95 ARG A N 1
ATOM 741 C CA . ARG A 1 95 ? -4.992 14.906 38.281 1.00 82.00 95 ARG A CA 1
ATOM 742 C C . ARG A 1 95 ? -3.948 13.959 38.886 1.00 82.00 95 ARG A C 1
ATOM 744 O O . ARG A 1 95 ? -3.460 13.045 38.221 1.00 82.00 95 ARG A O 1
ATOM 751 N N . ARG A 1 96 ? -3.604 14.165 40.165 1.00 80.00 96 ARG A N 1
ATOM 752 C CA . ARG A 1 96 ? -2.521 13.459 40.872 1.00 80.00 96 ARG A CA 1
ATOM 753 C C . ARG A 1 96 ? -2.736 11.948 40.963 1.00 80.00 96 ARG A C 1
ATOM 755 O O . ARG A 1 96 ? -1.759 11.219 41.075 1.00 80.00 96 ARG A O 1
ATOM 762 N N . GLN A 1 97 ? -3.977 11.467 40.895 1.00 83.00 97 GLN A N 1
ATOM 763 C CA . GLN A 1 97 ? -4.258 10.033 41.000 1.00 83.00 97 GLN A CA 1
ATOM 764 C C . GLN A 1 97 ? -3.958 9.271 39.701 1.00 83.00 97 GLN A C 1
ATOM 766 O O . GLN A 1 97 ? -3.663 8.078 39.750 1.00 83.00 97 GLN A O 1
ATOM 771 N N . ALA A 1 98 ? -4.032 9.944 38.550 1.00 85.06 98 ALA A N 1
ATOM 772 C CA . ALA A 1 98 ? -3.736 9.360 37.242 1.00 85.06 98 ALA A CA 1
ATOM 773 C C . ALA A 1 98 ? -2.238 9.448 36.888 1.00 85.06 98 ALA A C 1
ATOM 775 O O . ALA A 1 98 ? -1.735 8.632 36.115 1.00 85.06 98 ALA A O 1
ATOM 776 N N . LEU A 1 99 ? -1.509 10.390 37.501 1.00 88.88 99 LEU A N 1
ATOM 777 C CA . LEU A 1 99 ? -0.117 10.704 37.169 1.00 88.88 99 LEU A CA 1
ATOM 778 C C . LEU A 1 99 ? 0.851 9.505 37.255 1.00 88.88 99 LEU A C 1
ATOM 780 O O . LEU A 1 99 ? 1.575 9.289 36.287 1.00 88.88 99 LEU A O 1
ATOM 784 N N . PRO A 1 100 ? 0.867 8.666 38.313 1.00 90.38 100 PRO A N 1
ATOM 785 C CA . PRO A 1 100 ? 1.783 7.521 38.357 1.00 90.38 100 PRO A CA 1
ATOM 786 C C . PRO A 1 100 ? 1.517 6.497 37.246 1.00 90.38 100 PRO A C 1
ATOM 788 O O . PRO A 1 100 ? 2.442 5.860 36.751 1.00 90.38 100 PRO A O 1
ATOM 791 N N . GLY A 1 101 ? 0.249 6.333 36.856 1.00 91.50 101 GLY A N 1
ATOM 792 C CA . GLY A 1 101 ? -0.136 5.478 35.737 1.00 91.50 101 GLY A CA 1
ATOM 793 C C . GLY A 1 101 ? 0.293 6.062 34.393 1.00 91.50 101 GLY A C 1
ATOM 794 O O . GLY A 1 101 ? 0.787 5.320 33.550 1.00 91.50 101 GLY A O 1
ATOM 795 N N . ALA A 1 102 ? 0.157 7.383 34.229 1.00 93.38 102 ALA A N 1
ATOM 796 C CA . ALA A 1 102 ? 0.596 8.106 33.037 1.00 93.38 102 ALA A CA 1
ATOM 797 C C . ALA A 1 102 ? 2.109 7.992 32.854 1.00 93.38 102 ALA A C 1
ATOM 799 O O . ALA A 1 102 ? 2.572 7.672 31.767 1.00 93.38 102 ALA A O 1
ATOM 800 N N . ILE A 1 103 ? 2.872 8.192 33.933 1.00 94.38 103 ILE A N 1
ATOM 801 C CA . ILE A 1 103 ? 4.331 8.054 33.925 1.00 94.38 103 ILE A CA 1
ATOM 802 C C . ILE A 1 103 ? 4.721 6.628 33.522 1.00 94.38 103 ILE A C 1
ATOM 804 O O . ILE A 1 103 ? 5.515 6.458 32.605 1.00 94.38 103 ILE A O 1
ATOM 808 N N . ALA A 1 104 ? 4.127 5.601 34.143 1.00 95.00 104 ALA A N 1
ATOM 809 C CA . ALA A 1 104 ? 4.417 4.208 33.795 1.00 95.00 104 ALA A CA 1
ATOM 810 C C . ALA A 1 104 ? 4.100 3.888 32.322 1.00 95.00 104 ALA A C 1
ATOM 812 O O . ALA A 1 104 ? 4.884 3.214 31.660 1.00 95.00 104 ALA A O 1
ATOM 813 N N . PHE A 1 105 ? 2.977 4.393 31.806 1.00 97.00 105 PHE A N 1
ATOM 814 C CA . PHE A 1 105 ? 2.579 4.240 30.407 1.00 97.00 105 PHE A CA 1
ATOM 815 C C . PHE A 1 105 ? 3.569 4.921 29.453 1.00 97.00 105 PHE A C 1
ATOM 817 O O . PHE A 1 105 ? 4.105 4.271 28.561 1.00 97.00 105 PHE A O 1
ATOM 824 N N . TRP A 1 106 ? 3.843 6.215 29.642 1.00 97.19 106 TRP A N 1
ATOM 825 C CA . TRP A 1 106 ? 4.665 6.983 28.705 1.00 97.19 106 TRP A CA 1
ATOM 826 C C . TRP A 1 106 ? 6.146 6.604 28.775 1.00 97.19 106 TRP A C 1
ATOM 828 O O . TRP A 1 106 ? 6.794 6.554 27.736 1.00 97.19 106 TRP A O 1
ATOM 838 N N . LEU A 1 107 ? 6.676 6.242 29.950 1.00 97.50 107 LEU A N 1
ATOM 839 C CA . LEU A 1 107 ? 8.033 5.693 30.048 1.00 97.50 107 LEU A CA 1
ATOM 840 C C . LEU A 1 107 ? 8.156 4.356 29.309 1.00 97.50 107 LEU A C 1
ATOM 842 O O . LEU A 1 107 ? 9.114 4.161 28.569 1.00 97.50 107 LEU A O 1
ATOM 846 N N . ALA A 1 108 ? 7.178 3.456 29.455 1.00 97.69 108 ALA A N 1
ATOM 847 C CA . ALA A 1 108 ? 7.187 2.184 28.735 1.00 97.69 108 ALA A CA 1
ATOM 848 C C . ALA A 1 108 ? 6.999 2.361 27.218 1.00 97.69 108 ALA A C 1
ATOM 850 O O . ALA A 1 108 ? 7.590 1.612 26.448 1.00 97.69 108 ALA A O 1
ATOM 851 N N . PHE A 1 109 ? 6.229 3.365 26.788 1.00 97.88 109 PHE A N 1
ATOM 852 C CA . PHE A 1 109 ? 6.105 3.767 25.382 1.00 97.88 109 PHE A CA 1
ATOM 853 C C . PHE A 1 109 ? 7.429 4.249 24.785 1.00 97.88 109 PHE A C 1
ATOM 855 O O . PHE A 1 109 ? 7.743 3.919 23.640 1.00 97.88 109 PHE A O 1
ATOM 862 N N . LEU A 1 110 ? 8.224 5.002 25.549 1.00 96.94 110 LEU A N 1
ATOM 863 C CA . LEU A 1 110 ? 9.503 5.518 25.068 1.00 96.94 110 LEU A CA 1
ATOM 864 C C . LEU A 1 110 ? 10.523 4.409 24.796 1.00 96.94 110 LEU A C 1
ATOM 866 O O . LEU A 1 110 ? 11.335 4.581 23.898 1.00 96.94 110 LEU A O 1
ATOM 870 N N . VAL A 1 111 ? 10.466 3.269 25.493 1.00 96.31 111 VAL A N 1
ATOM 871 C CA . VAL A 1 111 ? 11.438 2.171 25.321 1.00 96.31 111 VAL A CA 1
ATOM 872 C C . VAL A 1 111 ? 11.549 1.703 23.859 1.00 96.31 111 VAL A C 1
ATOM 874 O O . VAL A 1 111 ? 12.640 1.802 23.300 1.00 96.31 111 VAL A O 1
ATOM 877 N N . PRO A 1 112 ? 10.471 1.241 23.195 1.00 95.12 112 PRO A N 1
ATOM 878 C CA . PRO A 1 112 ? 10.535 0.876 21.783 1.00 95.12 112 PRO A CA 1
ATOM 879 C C . PRO A 1 112 ? 10.517 2.097 20.857 1.00 95.12 112 PRO A C 1
ATOM 881 O O . PRO A 1 112 ? 11.006 1.989 19.744 1.00 95.12 112 PRO A O 1
ATOM 884 N N . THR A 1 113 ? 9.976 3.251 21.263 1.00 95.31 113 THR A N 1
ATOM 885 C CA . THR A 1 113 ? 9.813 4.404 20.353 1.00 95.31 113 THR A CA 1
ATOM 886 C C . THR A 1 113 ? 11.089 5.237 20.207 1.00 95.31 113 THR A C 1
ATOM 888 O O . THR A 1 113 ? 11.308 5.861 19.172 1.00 95.31 113 THR A O 1
ATOM 891 N N . LEU A 1 114 ? 11.956 5.255 21.222 1.00 94.75 114 LEU A N 1
ATOM 892 C CA . LEU A 1 114 ? 13.154 6.093 21.238 1.00 94.75 114 LEU A CA 1
ATOM 893 C C . LEU A 1 114 ? 14.128 5.786 20.082 1.00 94.75 114 LEU A C 1
ATOM 895 O O . LEU A 1 114 ? 14.546 6.742 19.430 1.00 94.75 114 LEU A O 1
ATOM 899 N N . PRO A 1 115 ? 14.444 4.518 19.741 1.00 92.94 115 PRO A N 1
ATOM 900 C CA . PRO A 1 115 ? 15.261 4.219 18.564 1.00 92.94 115 PRO A CA 1
ATOM 901 C C . PRO A 1 115 ? 14.657 4.764 17.265 1.00 92.94 115 PRO A C 1
ATOM 903 O O . PRO A 1 115 ? 15.377 5.326 16.445 1.00 92.94 115 PRO A O 1
ATOM 906 N N . TRP A 1 116 ? 13.333 4.670 17.098 1.00 90.88 116 TRP A N 1
ATOM 907 C CA . TRP A 1 116 ? 12.650 5.224 15.926 1.00 90.88 116 TRP A CA 1
ATOM 908 C C . TRP A 1 116 ? 12.771 6.749 15.870 1.00 90.88 116 TRP A C 1
ATOM 910 O O . TRP A 1 116 ? 13.105 7.298 14.824 1.00 90.88 116 TRP A O 1
ATOM 920 N N . LEU A 1 117 ? 12.573 7.437 16.999 1.00 91.00 117 LEU A N 1
ATOM 921 C CA . LEU A 1 117 ? 12.697 8.897 17.079 1.00 91.00 117 LEU A CA 1
ATOM 922 C C . LEU A 1 117 ? 14.107 9.394 16.748 1.00 91.00 117 LEU A C 1
ATOM 924 O O . LEU A 1 117 ? 14.244 10.445 16.130 1.00 91.00 117 LEU A O 1
ATOM 928 N N . LEU A 1 118 ? 15.139 8.663 17.170 1.00 92.94 118 LEU A N 1
ATOM 929 C CA . LEU A 1 118 ? 16.530 9.077 16.984 1.00 92.94 118 LEU A CA 1
ATOM 930 C C . LEU A 1 118 ? 17.079 8.716 15.600 1.00 92.94 118 LEU A C 1
ATOM 932 O O . LEU A 1 118 ? 17.872 9.477 15.053 1.00 92.94 118 LEU A O 1
ATOM 936 N N . LEU A 1 119 ? 16.680 7.569 15.045 1.00 90.19 119 LEU A N 1
ATOM 937 C CA . LEU A 1 119 ? 17.296 7.014 13.835 1.00 90.19 119 LEU A CA 1
ATOM 938 C C . LEU A 1 119 ? 16.430 7.186 12.584 1.00 90.19 119 LEU A C 1
ATOM 940 O O . LEU A 1 119 ? 16.963 7.415 11.504 1.00 90.19 119 LEU A O 1
ATOM 944 N N . VAL A 1 120 ? 15.104 7.088 12.717 1.00 86.81 120 VAL A N 1
ATOM 945 C CA . VAL A 1 120 ? 14.178 6.976 11.576 1.00 86.81 120 VAL A CA 1
ATOM 946 C C . VAL A 1 120 ? 13.393 8.266 11.357 1.00 86.81 120 VAL A C 1
ATOM 948 O O . VAL A 1 120 ? 13.280 8.744 10.229 1.00 86.81 120 VAL A O 1
ATOM 951 N N . ALA A 1 121 ? 12.869 8.870 12.426 1.00 86.31 121 ALA A N 1
ATOM 952 C CA . ALA A 1 121 ? 12.005 10.045 12.333 1.00 86.31 121 ALA A CA 1
ATOM 953 C C . ALA A 1 121 ? 12.630 11.226 11.560 1.00 86.31 121 ALA A C 1
ATOM 955 O O . ALA A 1 121 ? 11.918 11.797 10.733 1.00 86.31 121 ALA A O 1
ATOM 956 N N . PRO A 1 122 ? 13.922 11.580 11.735 1.00 85.56 122 PRO A N 1
ATOM 957 C CA . PRO A 1 122 ? 14.528 12.680 10.982 1.00 85.56 122 PRO A CA 1
ATOM 958 C C . PRO A 1 122 ? 14.564 12.418 9.472 1.00 85.56 122 PRO A C 1
ATOM 960 O O . PRO A 1 122 ? 14.328 13.329 8.683 1.00 85.56 122 PRO A O 1
ATOM 963 N N . GLN A 1 123 ? 14.810 11.166 9.077 1.00 82.00 123 GLN A N 1
ATOM 964 C CA . GLN A 1 123 ? 14.893 10.756 7.674 1.00 82.00 123 GLN A CA 1
ATOM 965 C C . GLN A 1 123 ? 13.506 10.762 7.019 1.00 82.00 123 GLN A C 1
ATOM 967 O O . GLN A 1 123 ? 13.335 11.263 5.912 1.00 82.00 123 GLN A O 1
ATOM 972 N N . VAL A 1 124 ? 12.493 10.255 7.727 1.00 76.69 124 VAL A N 1
ATOM 973 C CA . VAL A 1 124 ? 11.127 10.134 7.199 1.00 76.69 124 VAL A CA 1
ATOM 974 C C . VAL A 1 124 ? 10.395 11.475 7.183 1.00 76.69 124 VAL A C 1
ATOM 976 O O . VAL A 1 124 ? 9.799 11.839 6.166 1.00 76.69 124 VAL A O 1
ATOM 979 N N . LEU A 1 125 ? 10.415 12.212 8.298 1.00 73.88 125 LEU A N 1
ATOM 980 C CA . LEU A 1 125 ? 9.670 13.468 8.441 1.00 73.88 125 LEU A CA 1
ATOM 981 C C . LEU A 1 125 ? 10.284 14.601 7.611 1.00 73.88 125 LEU A C 1
ATOM 983 O O . LEU A 1 125 ? 9.566 15.518 7.224 1.00 73.88 125 LEU A O 1
ATOM 987 N N . GLY A 1 126 ? 11.587 14.528 7.323 1.00 68.94 126 GLY A N 1
ATOM 988 C CA . GLY A 1 126 ? 12.280 15.455 6.429 1.00 68.94 126 GLY A CA 1
ATOM 989 C C . GLY A 1 126 ? 12.216 15.078 4.945 1.00 68.94 126 GLY A C 1
ATOM 990 O O . GLY A 1 126 ? 12.689 15.848 4.112 1.00 68.94 126 GLY A O 1
ATOM 991 N N . SER A 1 127 ? 11.660 13.913 4.592 1.00 72.81 127 SER A N 1
ATOM 992 C CA . SER A 1 127 ? 11.644 13.449 3.201 1.00 72.81 127 SER A CA 1
ATOM 993 C C . SER A 1 127 ? 10.653 14.234 2.337 1.00 72.81 127 SER A C 1
ATOM 995 O O . SER A 1 127 ? 9.544 14.579 2.765 1.00 72.81 127 SER A O 1
ATOM 997 N N . GLN A 1 128 ? 11.022 14.453 1.070 1.00 65.25 128 GLN A N 1
ATOM 998 C CA . GLN A 1 128 ? 10.115 15.047 0.084 1.00 65.25 128 GLN A CA 1
ATOM 999 C C . GLN A 1 128 ? 8.869 14.186 -0.153 1.00 65.25 128 GLN A C 1
ATOM 1001 O O . GLN A 1 128 ? 7.809 14.726 -0.451 1.00 65.25 128 GLN A O 1
ATOM 1006 N N . HIS A 1 129 ? 8.964 12.869 0.052 1.00 67.06 129 HIS A N 1
ATOM 1007 C CA . HIS A 1 129 ? 7.830 11.953 -0.040 1.00 67.06 129 HIS A CA 1
ATOM 1008 C C . HIS A 1 129 ? 6.727 12.299 0.974 1.00 67.06 129 HIS A C 1
ATOM 1010 O O . HIS A 1 129 ? 5.564 12.428 0.600 1.00 67.06 129 HIS A O 1
ATOM 1016 N N . THR A 1 130 ? 7.085 12.526 2.243 1.00 66.50 130 THR A N 1
ATOM 1017 C CA . THR A 1 130 ? 6.118 12.891 3.293 1.00 66.50 130 THR A CA 1
ATOM 1018 C C . THR A 1 130 ? 5.574 14.310 3.092 1.00 66.50 130 THR A C 1
ATOM 1020 O O . THR A 1 130 ? 4.368 14.534 3.192 1.00 66.50 130 THR A O 1
ATOM 1023 N N . GLY A 1 131 ? 6.443 15.277 2.771 1.00 64.19 131 GLY A N 1
ATOM 1024 C CA . GLY A 1 131 ? 6.038 16.672 2.555 1.00 64.19 131 GLY A CA 1
ATOM 1025 C C . GLY A 1 131 ? 5.189 16.877 1.294 1.00 64.19 131 GLY A C 1
ATOM 1026 O O . GLY A 1 131 ? 4.236 17.655 1.302 1.00 64.19 131 GLY A O 1
ATOM 1027 N N . GLY A 1 132 ? 5.494 16.142 0.222 1.00 65.81 132 GLY A N 1
ATOM 1028 C CA . GLY A 1 132 ? 4.805 16.195 -1.070 1.00 65.81 132 GLY A CA 1
ATOM 1029 C C . GLY A 1 132 ? 3.447 15.494 -1.093 1.00 65.81 132 GLY A C 1
ATOM 1030 O O . GLY A 1 132 ? 2.679 15.699 -2.028 1.00 65.81 132 GLY A O 1
ATOM 1031 N N . GLN A 1 133 ? 3.125 14.709 -0.063 1.00 75.81 133 GLN A N 1
ATOM 1032 C CA . GLN A 1 133 ? 1.830 14.044 0.074 1.00 75.81 133 GLN A CA 1
ATOM 1033 C C . GLN A 1 133 ? 0.905 14.711 1.087 1.00 75.81 133 GLN A C 1
ATOM 1035 O O . GLN A 1 133 ? -0.231 14.286 1.232 1.00 75.81 133 GLN A O 1
ATOM 1040 N N . PHE A 1 134 ? 1.329 15.747 1.803 1.00 80.69 134 PHE A N 1
ATOM 1041 C CA . PHE A 1 134 ? 0.468 16.351 2.815 1.00 80.69 134 PHE A CA 1
ATOM 1042 C C . PHE A 1 134 ? -0.566 17.306 2.201 1.00 80.69 134 PHE A C 1
ATOM 1044 O O . PHE A 1 134 ? -0.239 18.100 1.323 1.00 80.69 134 PHE A O 1
ATOM 1051 N N . VAL A 1 135 ? -1.804 17.303 2.708 1.00 81.06 135 VAL A N 1
ATOM 1052 C CA . VAL A 1 135 ? -2.920 18.124 2.192 1.00 81.06 135 VAL A CA 1
ATOM 1053 C C . VAL A 1 135 ? -2.629 19.633 2.201 1.00 81.06 135 VAL A C 1
ATOM 1055 O O . VAL A 1 135 ? -3.154 20.382 1.381 1.00 81.06 135 VAL A O 1
ATOM 1058 N N . LEU A 1 136 ? -1.766 20.112 3.104 1.00 82.94 136 LEU A N 1
ATOM 1059 C CA . LEU A 1 136 ? -1.374 21.528 3.155 1.00 82.94 136 LEU A CA 1
ATOM 1060 C C . LEU A 1 136 ? -0.236 21.887 2.189 1.00 82.94 136 LEU A C 1
ATOM 1062 O O . LEU A 1 136 ? 0.081 23.066 2.048 1.00 82.94 136 LEU A O 1
ATOM 1066 N N . SER A 1 137 ? 0.358 20.911 1.503 1.00 83.00 137 SER A N 1
ATOM 1067 C CA . SER A 1 137 ? 1.384 21.172 0.497 1.00 83.00 137 SER A CA 1
ATOM 1068 C C . SER A 1 137 ? 0.781 21.897 -0.715 1.00 83.00 137 SER A C 1
ATOM 1070 O O . SER A 1 137 ? -0.222 21.421 -1.259 1.00 83.00 137 SER A O 1
ATOM 1072 N N . PRO A 1 138 ? 1.367 23.021 -1.179 1.00 81.75 138 PRO A N 1
ATOM 1073 C CA . PRO A 1 138 ? 0.877 23.754 -2.350 1.00 81.75 138 PRO A CA 1
ATOM 1074 C C . PRO A 1 138 ? 0.770 22.892 -3.615 1.00 81.75 138 PRO A C 1
ATOM 1076 O O . PRO A 1 138 ? -0.161 23.063 -4.398 1.00 81.75 138 PRO A O 1
ATOM 1079 N N . ALA A 1 139 ? 1.674 21.917 -3.771 1.00 78.25 139 ALA A N 1
ATOM 1080 C CA . ALA A 1 139 ? 1.663 20.964 -4.882 1.00 78.25 139 ALA A CA 1
ATOM 1081 C C . ALA A 1 139 ? 0.427 20.043 -4.878 1.00 78.25 139 ALA A C 1
ATOM 1083 O O . ALA A 1 139 ? 0.059 19.495 -5.912 1.00 78.25 139 ALA A O 1
ATOM 1084 N N . VAL A 1 140 ? -0.214 19.873 -3.717 1.00 81.38 140 VAL A N 1
ATOM 1085 C CA . VAL A 1 140 ? -1.354 18.971 -3.514 1.00 81.38 140 VAL A CA 1
ATOM 1086 C C . VAL A 1 140 ? -2.671 19.736 -3.507 1.00 81.38 140 VAL A C 1
ATOM 1088 O O . VAL A 1 140 ? -3.622 19.335 -4.170 1.00 81.38 140 VAL A O 1
ATOM 1091 N N . ASN A 1 141 ? -2.746 20.842 -2.762 1.00 82.94 141 ASN A N 1
ATOM 1092 C CA . ASN A 1 141 ? -3.999 21.585 -2.617 1.00 82.94 141 ASN A CA 1
ATOM 1093 C C . ASN A 1 141 ? -4.325 22.530 -3.770 1.00 82.94 141 ASN A C 1
ATOM 1095 O O . ASN A 1 141 ? -5.468 22.979 -3.835 1.00 82.94 141 ASN A O 1
ATOM 1099 N N . GLN A 1 142 ? -3.357 22.855 -4.633 1.00 84.19 142 GLN A N 1
ATOM 1100 C CA . GLN A 1 142 ? -3.555 23.738 -5.788 1.00 84.19 142 GLN A CA 1
ATOM 1101 C C . GLN A 1 142 ? -4.232 25.079 -5.417 1.00 84.19 142 GLN A C 1
ATOM 1103 O O . GLN A 1 142 ? -4.998 25.642 -6.192 1.00 84.19 142 GLN A O 1
ATOM 1108 N N . GLY A 1 143 ? -3.983 25.587 -4.202 1.00 85.94 143 GLY A N 1
ATOM 1109 C CA . GLY A 1 143 ? -4.565 26.833 -3.691 1.00 85.94 143 GLY A CA 1
ATOM 1110 C C . GLY A 1 143 ? -5.900 26.698 -2.940 1.00 85.94 143 GLY A C 1
ATOM 1111 O O . GLY A 1 143 ? -6.397 27.702 -2.433 1.00 85.94 143 GLY A O 1
ATOM 1112 N N . ALA A 1 144 ? -6.468 25.492 -2.796 1.00 88.19 144 ALA A N 1
ATOM 1113 C CA . ALA A 1 144 ? -7.770 25.259 -2.150 1.00 88.19 144 ALA A CA 1
ATOM 1114 C C . ALA A 1 144 ? -7.734 24.230 -0.985 1.00 88.19 144 ALA A C 1
ATOM 1116 O O . ALA A 1 144 ? -8.479 23.244 -0.991 1.00 88.19 144 ALA A O 1
ATOM 1117 N N . PRO A 1 145 ? -6.919 24.438 0.071 1.00 87.81 145 PRO A N 1
ATOM 1118 C CA . PRO A 1 145 ? -6.684 23.435 1.120 1.00 87.81 145 PRO A CA 1
ATOM 1119 C C . PRO A 1 145 ? -7.934 23.048 1.926 1.00 87.81 145 PRO A C 1
ATOM 1121 O O . PRO A 1 145 ? -8.109 21.878 2.258 1.00 87.81 145 PRO A O 1
ATOM 1124 N N . LEU A 1 146 ? -8.828 23.997 2.228 1.00 89.12 146 LEU A N 1
ATOM 1125 C CA . LEU A 1 146 ? -10.050 23.710 2.996 1.00 89.12 146 LEU A CA 1
ATOM 1126 C C . LEU A 1 146 ? -11.053 22.871 2.199 1.00 89.12 146 LEU A C 1
ATOM 1128 O O . LEU A 1 146 ? -11.681 21.971 2.754 1.00 89.12 146 LEU A O 1
ATOM 1132 N N . GLN A 1 147 ? -11.191 23.156 0.903 1.00 89.25 147 GLN A N 1
ATOM 1133 C CA . GLN A 1 147 ? -12.059 22.390 0.012 1.00 89.25 147 GLN A CA 1
ATOM 1134 C C . GLN A 1 147 ? -11.529 20.967 -0.159 1.00 89.25 147 GLN A C 1
ATOM 1136 O O . GLN A 1 147 ? -12.304 20.015 -0.069 1.00 89.25 147 GLN A O 1
ATOM 1141 N N . LEU A 1 148 ? -10.213 20.824 -0.345 1.00 88.12 148 LEU A N 1
ATOM 1142 C CA . LEU A 1 148 ? -9.564 19.521 -0.431 1.00 88.12 148 LEU A CA 1
ATOM 1143 C C . LEU A 1 148 ? -9.766 18.713 0.855 1.00 88.12 148 LEU A C 1
ATOM 1145 O O . LEU A 1 148 ? -10.201 17.567 0.783 1.00 88.12 148 LEU A O 1
ATOM 1149 N N . LEU A 1 149 ? -9.533 19.318 2.023 1.00 88.81 149 LEU A N 1
ATOM 1150 C CA . LEU A 1 149 ? -9.740 18.655 3.309 1.00 88.81 149 LEU A CA 1
ATOM 1151 C C . LEU A 1 149 ? -11.200 18.222 3.497 1.00 88.81 149 LEU A C 1
ATOM 1153 O O . LEU A 1 149 ? -11.455 17.092 3.899 1.00 88.81 149 LEU A O 1
ATOM 1157 N N . ALA A 1 150 ? -12.171 19.088 3.188 1.00 89.31 150 ALA A N 1
ATOM 1158 C CA . ALA A 1 150 ? -13.589 18.750 3.303 1.00 89.31 150 ALA A CA 1
ATOM 1159 C C . ALA A 1 150 ? -13.982 17.590 2.374 1.00 89.31 150 ALA A C 1
ATOM 1161 O O . ALA A 1 150 ? -14.685 16.673 2.804 1.00 89.31 150 ALA A O 1
ATOM 1162 N N . ARG A 1 151 ? -13.491 17.603 1.127 1.00 89.19 151 ARG A N 1
ATOM 1163 C CA . ARG A 1 151 ? -13.691 16.514 0.163 1.00 89.19 151 ARG A CA 1
ATOM 1164 C C . ARG A 1 151 ? -13.096 15.206 0.681 1.00 89.19 151 ARG A C 1
ATOM 1166 O O . ARG A 1 151 ? -13.812 14.213 0.751 1.00 89.19 151 ARG A O 1
ATOM 1173 N N . GLN A 1 152 ? -11.837 15.222 1.119 1.00 89.38 152 GLN A N 1
ATOM 1174 C CA . GLN A 1 152 ? -11.173 14.033 1.652 1.00 89.38 152 GLN A CA 1
ATOM 1175 C C . GLN A 1 152 ? -11.890 13.496 2.892 1.00 89.38 152 GLN A C 1
ATOM 1177 O O . GLN A 1 152 ? -12.123 12.297 2.989 1.00 89.38 152 GLN A O 1
ATOM 1182 N N . MET A 1 153 ? -12.317 14.354 3.820 1.00 88.56 153 MET A N 1
ATOM 1183 C CA . MET A 1 153 ? -13.084 13.918 4.993 1.00 88.56 153 MET A CA 1
ATOM 1184 C C . MET A 1 153 ? -14.401 13.237 4.604 1.00 88.56 153 MET A C 1
ATOM 1186 O O . MET A 1 153 ? -14.770 12.231 5.212 1.00 88.56 153 MET A O 1
ATOM 1190 N N . LEU A 1 154 ? -15.096 13.748 3.582 1.00 90.81 154 LEU A N 1
ATOM 1191 C CA . LEU A 1 154 ? -16.320 13.135 3.071 1.00 90.81 154 LEU A CA 1
ATOM 1192 C C . LEU A 1 154 ? -16.047 11.773 2.421 1.00 90.81 154 LEU A C 1
ATOM 1194 O O . LEU A 1 154 ? -16.761 10.816 2.710 1.00 90.81 154 LEU A O 1
ATOM 1198 N N . GLU A 1 155 ? -15.006 11.663 1.596 1.00 89.44 155 GLU A N 1
ATOM 1199 C CA . GLU A 1 155 ? -14.590 10.401 0.967 1.00 89.44 155 GLU A CA 1
ATOM 1200 C C . GLU A 1 155 ? -14.224 9.340 2.016 1.00 89.44 155 GLU A C 1
ATOM 1202 O O . GLU A 1 155 ? -14.640 8.187 1.918 1.00 89.44 155 GLU A O 1
ATOM 1207 N N . HIS A 1 156 ? -13.525 9.737 3.081 1.00 92.12 156 HIS A N 1
ATOM 1208 C CA . HIS A 1 156 ? -13.175 8.840 4.181 1.00 92.12 156 HIS A CA 1
ATOM 1209 C C . HIS A 1 156 ? -14.385 8.448 5.039 1.00 92.12 156 HIS A C 1
ATOM 1211 O O . HIS A 1 156 ? -14.442 7.330 5.546 1.00 92.12 156 HIS A O 1
ATOM 1217 N N . ALA A 1 157 ? -15.381 9.324 5.192 1.00 91.56 157 ALA A N 1
ATOM 1218 C CA . ALA A 1 157 ? -16.651 8.955 5.817 1.00 91.56 157 ALA A CA 1
ATOM 1219 C C . ALA A 1 157 ? -17.461 7.991 4.929 1.00 91.56 157 ALA A C 1
ATOM 1221 O O . ALA A 1 157 ? -18.080 7.054 5.437 1.00 91.56 157 ALA A O 1
ATOM 1222 N N . ALA A 1 158 ? -17.419 8.185 3.608 1.00 92.06 158 ALA A N 1
ATOM 1223 C CA . ALA A 1 158 ? -18.069 7.324 2.622 1.00 92.06 158 ALA A CA 1
ATOM 1224 C C . ALA A 1 158 ? -17.475 5.902 2.581 1.00 92.06 158 ALA A C 1
ATOM 1226 O O . ALA A 1 158 ? -18.149 4.974 2.127 1.00 92.06 158 ALA A O 1
ATOM 1227 N N . LEU A 1 159 ? -16.273 5.704 3.136 1.00 92.25 159 LEU A N 1
ATOM 1228 C CA . LEU A 1 159 ? -15.656 4.389 3.314 1.00 92.25 159 LEU A CA 1
ATOM 1229 C C . LEU A 1 159 ? -16.564 3.399 4.066 1.00 92.25 159 LEU A C 1
ATOM 1231 O O . LEU A 1 159 ? -16.573 2.196 3.804 1.00 92.25 159 LEU A O 1
ATOM 1235 N N . PHE A 1 160 ? -17.375 3.907 4.995 1.00 94.62 160 PHE A N 1
ATOM 1236 C CA . PHE A 1 160 ? -18.286 3.102 5.803 1.00 94.62 160 PHE A CA 1
ATOM 1237 C C . PHE A 1 160 ? -19.643 2.902 5.115 1.00 94.62 160 PHE A C 1
ATOM 1239 O O . PHE A 1 160 ? -20.685 3.288 5.656 1.00 94.62 160 PHE A O 1
ATOM 1246 N N . GLY A 1 161 ? -19.632 2.296 3.924 1.00 93.81 161 GLY A N 1
ATOM 1247 C CA . GLY A 1 161 ? -20.842 1.803 3.253 1.00 93.81 161 GLY A CA 1
ATOM 1248 C C . GLY A 1 161 ? -21.044 2.215 1.797 1.00 93.81 161 GLY A C 1
ATOM 1249 O O . GLY A 1 161 ? -21.970 1.693 1.180 1.00 93.81 161 GLY A O 1
ATOM 1250 N N . PHE A 1 162 ? -20.230 3.124 1.249 1.00 92.00 162 PHE A N 1
ATOM 1251 C CA . PHE A 1 162 ? -20.483 3.717 -0.072 1.00 92.00 162 PHE A CA 1
ATOM 1252 C C . PHE A 1 162 ? -19.329 3.574 -1.068 1.00 92.00 162 PHE A C 1
ATOM 1254 O O . PHE A 1 162 ? -19.587 3.299 -2.234 1.00 92.00 162 PHE A O 1
ATOM 1261 N N . THR A 1 163 ? -18.082 3.775 -0.638 1.00 91.12 163 THR A N 1
ATOM 1262 C CA . THR A 1 163 ? -16.897 3.700 -1.510 1.00 91.12 163 THR A CA 1
ATOM 1263 C C . THR A 1 163 ? -15.726 3.040 -0.793 1.00 91.12 163 THR A C 1
ATOM 1265 O O . THR A 1 163 ? -15.777 2.842 0.417 1.00 91.12 163 THR A O 1
ATOM 1268 N N . GLY A 1 164 ? -14.675 2.712 -1.534 1.00 89.38 164 GLY A N 1
ATOM 1269 C CA . GLY A 1 164 ? -13.475 2.036 -1.058 1.00 89.38 164 GLY A CA 1
ATOM 1270 C C . GLY A 1 164 ? -12.203 2.597 -1.669 1.00 89.38 164 GLY A C 1
ATOM 1271 O O . GLY A 1 164 ? -12.255 3.421 -2.586 1.00 89.38 164 GLY A O 1
ATOM 1272 N N . ASP A 1 165 ? -11.069 2.085 -1.194 1.00 89.06 165 ASP A N 1
ATOM 1273 C CA . ASP A 1 165 ? -9.788 2.259 -1.881 1.00 89.06 165 ASP A CA 1
ATOM 1274 C C . ASP A 1 165 ? -9.903 1.688 -3.306 1.00 89.06 165 ASP A C 1
ATOM 1276 O O . ASP A 1 165 ? -10.423 0.584 -3.503 1.00 89.06 165 ASP A O 1
ATOM 1280 N N . GLN A 1 166 ? -9.479 2.467 -4.299 1.00 87.31 166 GLN A N 1
ATOM 1281 C CA . GLN A 1 166 ? -9.473 2.068 -5.711 1.00 87.31 166 GLN A CA 1
ATOM 1282 C C . GLN A 1 166 ? -8.191 1.323 -6.084 1.00 87.31 166 GLN A C 1
ATOM 1284 O O . GLN A 1 166 ? -8.117 0.681 -7.131 1.00 87.31 166 GLN A O 1
ATOM 1289 N N . ILE A 1 167 ? -7.166 1.411 -5.236 1.00 82.31 167 ILE A N 1
ATOM 1290 C CA . ILE A 1 167 ? -5.904 0.730 -5.443 1.00 82.31 167 ILE A CA 1
ATOM 1291 C C . ILE A 1 167 ? -6.129 -0.755 -5.173 1.00 82.31 167 ILE A C 1
ATOM 1293 O O . ILE A 1 167 ? -6.241 -1.215 -4.039 1.00 82.31 167 ILE A O 1
ATOM 1297 N N . TRP A 1 168 ? -6.128 -1.520 -6.251 1.00 79.94 168 TRP A N 1
ATOM 1298 C CA . TRP A 1 168 ? -6.370 -2.955 -6.261 1.00 79.94 168 TRP A CA 1
ATOM 1299 C C . TRP A 1 168 ? -5.398 -3.758 -5.366 1.00 79.94 168 TRP A C 1
ATOM 1301 O O . TRP A 1 168 ? -5.792 -4.756 -4.776 1.00 79.94 168 TRP A O 1
ATOM 1311 N N . ARG A 1 169 ? -4.142 -3.318 -5.165 1.00 78.75 169 ARG A N 1
ATOM 1312 C CA . ARG A 1 169 ? -3.211 -3.975 -4.212 1.00 78.75 169 ARG A CA 1
ATOM 1313 C C . ARG A 1 169 ? -3.614 -3.801 -2.750 1.00 78.75 169 ARG A C 1
ATOM 1315 O O . ARG A 1 169 ? -3.152 -4.529 -1.876 1.00 78.75 169 ARG A O 1
ATOM 1322 N N . HIS A 1 170 ? -4.454 -2.819 -2.464 1.00 82.56 170 HIS A N 1
ATOM 1323 C CA . HIS A 1 170 ? -4.900 -2.486 -1.121 1.00 82.56 170 HIS A CA 1
ATOM 1324 C C . HIS A 1 170 ? -6.322 -2.976 -0.836 1.00 82.56 170 HIS A C 1
ATOM 1326 O O . HIS A 1 170 ? -6.647 -3.239 0.320 1.00 82.56 170 HIS A O 1
ATOM 1332 N N . ASN A 1 171 ? -7.167 -3.078 -1.863 1.00 89.00 171 ASN A N 1
ATOM 1333 C CA . ASN A 1 171 ? -8.574 -3.427 -1.728 1.00 89.00 171 ASN A CA 1
ATOM 1334 C C . ASN A 1 171 ? -9.133 -4.024 -3.030 1.00 89.00 171 ASN A C 1
ATOM 1336 O O . ASN A 1 171 ? -8.529 -3.876 -4.086 1.00 89.00 171 ASN A O 1
ATOM 1340 N N . LEU A 1 172 ? -10.326 -4.620 -2.997 1.00 90.06 172 LEU A N 1
ATOM 1341 C CA . LEU A 1 172 ? -11.106 -4.789 -4.224 1.00 90.06 172 LEU A CA 1
ATOM 1342 C C . LEU A 1 172 ? -11.593 -3.391 -4.659 1.00 90.06 172 LEU A C 1
ATOM 1344 O O . LEU A 1 172 ? -12.260 -2.742 -3.847 1.00 90.06 172 LEU A O 1
ATOM 1348 N N . PRO A 1 173 ? -11.273 -2.899 -5.875 1.00 89.12 173 PRO A N 1
ATOM 1349 C CA . PRO A 1 173 ? -11.506 -1.502 -6.240 1.00 89.12 173 PRO A CA 1
ATOM 1350 C C . PRO A 1 173 ? -12.926 -1.015 -5.933 1.00 89.12 173 PRO A C 1
ATOM 1352 O O . PRO A 1 173 ? -13.916 -1.578 -6.401 1.00 89.12 173 PRO A O 1
ATOM 1355 N N . GLY A 1 174 ? -13.019 0.019 -5.093 1.00 89.31 174 GLY A N 1
ATOM 1356 C CA . GLY A 1 174 ? -14.281 0.652 -4.706 1.00 89.31 174 GLY A CA 1
ATOM 1357 C C . GLY A 1 174 ? -15.133 -0.114 -3.693 1.00 89.31 174 GLY A C 1
ATOM 1358 O O . GLY A 1 174 ? -16.186 0.391 -3.296 1.00 89.31 174 GLY A O 1
ATOM 1359 N N . ARG A 1 175 ? -14.693 -1.284 -3.216 1.00 92.31 175 ARG A N 1
ATOM 1360 C CA . ARG A 1 175 ? -15.391 -2.016 -2.156 1.00 92.31 175 ARG A CA 1
ATOM 1361 C C . ARG A 1 175 ? -15.349 -1.227 -0.836 1.00 92.31 175 ARG A C 1
ATOM 1363 O O . ARG A 1 175 ? -14.257 -0.919 -0.368 1.00 92.31 175 ARG A O 1
ATOM 1370 N N . PRO A 1 176 ? -16.495 -0.935 -0.196 1.00 94.50 176 PRO A N 1
ATOM 1371 C CA . PRO A 1 176 ? -16.507 -0.254 1.094 1.00 94.50 176 PRO A CA 1
ATOM 1372 C C . PRO A 1 176 ? -16.061 -1.160 2.245 1.00 94.50 176 PRO A C 1
ATOM 1374 O O . PRO A 1 176 ? -16.308 -2.366 2.223 1.00 94.50 176 PRO A O 1
ATOM 1377 N N . PHE A 1 177 ? -15.553 -0.534 3.314 1.00 95.06 177 PHE A N 1
ATOM 1378 C CA . PHE A 1 177 ? -15.076 -1.2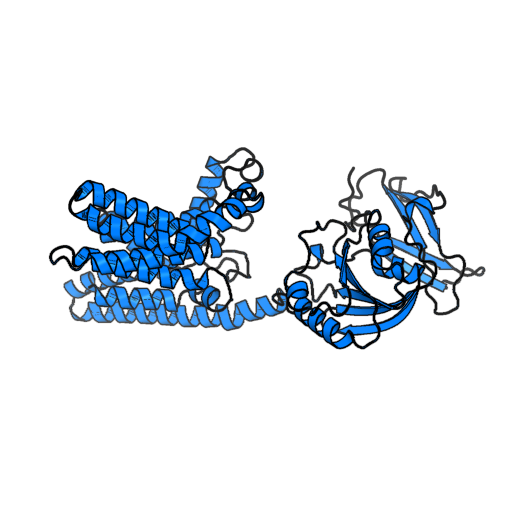23 4.523 1.00 95.06 177 PHE A CA 1
ATOM 1379 C C . PHE A 1 177 ? -16.155 -2.073 5.200 1.00 95.06 177 PHE A C 1
ATOM 1381 O O . PHE A 1 177 ? -15.893 -3.107 5.815 1.00 95.06 177 PHE A O 1
ATOM 1388 N N . PHE A 1 178 ? -17.405 -1.627 5.091 1.00 96.38 178 PHE A N 1
ATOM 1389 C CA . PHE A 1 178 ? -18.563 -2.412 5.476 1.00 96.38 178 PHE A CA 1
ATOM 1390 C C . PHE A 1 178 ? -19.571 -2.428 4.340 1.00 96.38 178 PHE A C 1
ATOM 1392 O O . PHE A 1 178 ? -19.926 -1.384 3.799 1.00 96.38 178 PHE A O 1
ATOM 1399 N N . ASP A 1 179 ? -20.112 -3.607 4.053 1.00 93.38 179 ASP A N 1
ATOM 1400 C CA . ASP A 1 179 ? -21.286 -3.731 3.198 1.00 93.38 179 ASP A CA 1
ATOM 1401 C C . ASP A 1 179 ? -22.484 -3.006 3.810 1.00 93.38 179 ASP A C 1
ATOM 1403 O O . ASP A 1 179 ? -22.600 -2.913 5.035 1.00 93.38 179 ASP A O 1
ATOM 1407 N N . LEU A 1 180 ? -23.418 -2.557 2.966 1.00 94.12 180 LEU A N 1
ATOM 1408 C CA . LEU A 1 180 ? -24.548 -1.723 3.381 1.00 94.12 180 LEU A CA 1
ATOM 1409 C C . LEU A 1 180 ? -25.274 -2.224 4.651 1.00 94.12 180 LEU A C 1
ATOM 1411 O O . LEU A 1 180 ? -25.478 -1.411 5.555 1.00 94.12 180 LEU A O 1
ATOM 1415 N N . PRO A 1 181 ? -25.607 -3.524 4.822 1.00 95.25 181 PRO A N 1
ATOM 1416 C CA . PRO A 1 181 ? -26.259 -3.981 6.049 1.00 95.25 181 PRO A CA 1
ATOM 1417 C C . PRO A 1 181 ? -25.398 -3.779 7.301 1.00 95.25 181 PRO A C 1
ATOM 1419 O O . PRO A 1 181 ? -25.901 -3.331 8.329 1.00 95.25 181 PRO A O 1
ATOM 1422 N N . LEU A 1 182 ? -24.100 -4.078 7.228 1.00 96.75 182 LEU A N 1
ATOM 1423 C CA . LEU A 1 182 ? -23.178 -3.935 8.354 1.00 96.75 182 LEU A CA 1
ATOM 1424 C C . LEU A 1 182 ? -22.833 -2.459 8.610 1.00 96.75 182 LEU A C 1
ATOM 1426 O O . LEU A 1 182 ? -22.706 -2.051 9.767 1.00 96.75 182 LEU A O 1
ATOM 1430 N N . ALA A 1 183 ? -22.794 -1.640 7.555 1.00 97.25 183 ALA A N 1
ATOM 1431 C CA . ALA A 1 183 ? -22.646 -0.192 7.630 1.00 97.25 183 ALA A CA 1
ATOM 1432 C C . ALA A 1 183 ? -23.796 0.465 8.417 1.00 97.25 183 ALA A C 1
ATOM 1434 O O . ALA A 1 183 ? -23.553 1.360 9.225 1.00 97.25 183 ALA A O 1
ATOM 1435 N N . LEU A 1 184 ? -25.039 -0.017 8.281 1.00 97.25 184 LEU A N 1
ATOM 1436 C CA . LEU A 1 184 ? -26.162 0.470 9.098 1.00 97.25 184 LEU A CA 1
ATOM 1437 C C . LEU A 1 184 ? -25.923 0.234 10.598 1.00 97.25 184 LEU A C 1
ATOM 1439 O O . LEU A 1 184 ? -26.172 1.121 11.420 1.00 97.25 184 LEU A O 1
ATOM 1443 N N . PHE A 1 185 ? -25.393 -0.936 10.971 1.00 97.62 185 PHE A N 1
ATOM 1444 C CA . PHE A 1 185 ? -25.013 -1.212 12.359 1.00 97.62 185 PHE A CA 1
ATOM 1445 C C . PHE A 1 185 ? -23.819 -0.364 12.805 1.00 97.62 185 PHE A C 1
ATOM 1447 O O . PHE A 1 185 ? -23.812 0.098 13.948 1.00 97.62 185 PHE A O 1
ATOM 1454 N N . PHE A 1 186 ? -22.835 -0.125 11.935 1.00 98.06 186 PHE A N 1
ATOM 1455 C CA . PHE A 1 186 ? -21.726 0.788 12.216 1.00 98.06 186 PHE A CA 1
ATOM 1456 C C . PHE A 1 186 ? -22.234 2.196 12.552 1.00 98.06 186 PHE A C 1
ATOM 1458 O O . PHE A 1 186 ? -21.972 2.694 13.649 1.00 98.06 186 PHE A O 1
ATOM 1465 N N . TRP A 1 187 ? -23.032 2.805 11.670 1.00 97.81 187 TRP A N 1
ATOM 1466 C CA . TRP A 1 187 ? -23.564 4.155 11.871 1.00 97.81 187 TRP A CA 1
ATOM 1467 C C . TRP A 1 187 ? -24.490 4.237 13.086 1.00 97.81 187 TRP A C 1
ATOM 1469 O O . TRP A 1 187 ? -24.385 5.178 13.875 1.00 97.81 187 TRP A O 1
ATOM 1479 N N . GLY A 1 188 ? -25.318 3.214 13.325 1.00 97.75 188 GLY A N 1
ATOM 1480 C CA . GLY A 1 188 ? -26.092 3.100 14.565 1.00 97.75 188 GLY A CA 1
ATOM 1481 C C . GLY A 1 188 ? -25.211 3.115 15.821 1.00 97.75 188 GLY A C 1
ATOM 1482 O O . GLY A 1 188 ? -25.601 3.654 16.860 1.00 97.75 188 GLY A O 1
ATOM 1483 N N . GLY A 1 189 ? -23.991 2.592 15.714 1.00 97.44 189 GLY A N 1
ATOM 1484 C CA . GLY A 1 189 ? -23.057 2.449 16.827 1.00 97.44 189 GLY A CA 1
ATOM 1485 C C . GLY A 1 189 ? -22.355 3.759 17.101 1.00 97.44 189 GLY A C 1
ATOM 1486 O O . GLY A 1 189 ? -22.207 4.150 18.260 1.00 97.44 189 GLY A O 1
ATOM 1487 N N . VAL A 1 190 ? -21.981 4.461 16.032 1.00 97.94 190 VAL A N 1
ATOM 1488 C CA . VAL A 1 190 ? -21.464 5.829 16.082 1.00 97.94 190 VAL A CA 1
ATOM 1489 C C . VAL A 1 190 ? -22.498 6.750 16.730 1.00 97.94 190 VAL A C 1
ATOM 1491 O O . VAL A 1 190 ? -22.175 7.437 17.698 1.00 97.94 190 VAL A O 1
ATOM 1494 N N . VAL A 1 191 ? -23.764 6.699 16.296 1.00 98.06 191 VAL A N 1
ATOM 1495 C CA . VAL A 1 191 ? -24.858 7.477 16.905 1.00 98.06 191 VAL A CA 1
ATOM 1496 C C . VAL A 1 191 ? -25.028 7.124 18.384 1.00 98.06 191 VAL A C 1
ATOM 1498 O O . VAL A 1 191 ? -25.090 8.016 19.232 1.00 98.06 191 VAL A O 1
ATOM 1501 N N . LEU A 1 192 ? -25.039 5.834 18.734 1.00 97.19 192 LEU A N 1
ATOM 1502 C CA . LEU A 1 192 ? -25.122 5.395 20.129 1.00 97.19 192 LEU A CA 1
ATOM 1503 C C . LEU A 1 192 ? -23.953 5.930 20.969 1.00 97.19 192 LEU A C 1
ATOM 1505 O O . LEU A 1 192 ? -24.151 6.330 22.123 1.00 97.19 192 LEU A O 1
ATOM 1509 N N . ALA A 1 193 ? -22.745 5.946 20.406 1.00 97.38 193 ALA A N 1
ATOM 1510 C CA . ALA A 1 193 ? -21.558 6.466 21.061 1.00 97.38 193 ALA A CA 1
ATOM 1511 C C . ALA A 1 193 ? -21.610 7.983 21.245 1.00 97.38 193 ALA A C 1
ATOM 1513 O O . ALA A 1 193 ? -21.249 8.461 22.318 1.00 97.38 193 ALA A O 1
ATOM 1514 N N . LEU A 1 194 ? -22.130 8.725 20.265 1.00 97.81 194 LEU A N 1
ATOM 1515 C CA . LEU A 1 194 ? -22.342 10.171 20.354 1.00 97.81 194 LEU A CA 1
ATOM 1516 C C . LEU A 1 194 ? -23.370 10.516 21.437 1.00 97.81 194 LEU A C 1
ATOM 1518 O O . LEU A 1 194 ? -23.096 11.326 22.322 1.00 97.81 194 LEU A O 1
ATOM 1522 N N . VAL A 1 195 ? -24.514 9.826 21.458 1.00 97.81 195 VAL A N 1
ATOM 1523 C CA . VAL A 1 195 ? -25.548 9.997 22.498 1.00 97.81 195 VAL A CA 1
ATOM 1524 C C . VAL A 1 195 ? -24.988 9.703 23.895 1.00 97.81 195 VAL A C 1
ATOM 1526 O O . VAL A 1 195 ? -25.377 10.326 24.885 1.00 97.81 195 VAL A O 1
ATOM 1529 N N . ARG A 1 196 ? -24.049 8.755 23.999 1.00 96.31 196 ARG A N 1
ATOM 1530 C CA . ARG A 1 196 ? -23.426 8.335 25.262 1.00 96.31 196 ARG A CA 1
ATOM 1531 C C . ARG A 1 196 ? -22.014 8.880 25.457 1.00 96.31 196 ARG A C 1
ATOM 1533 O O . ARG A 1 196 ? -21.314 8.377 26.335 1.00 96.31 196 ARG A O 1
ATOM 1540 N N . VAL A 1 197 ? -21.615 9.931 24.738 1.00 95.69 197 VAL A N 1
ATOM 1541 C CA . VAL A 1 197 ? -20.229 10.437 24.718 1.00 95.69 197 VAL A CA 1
ATOM 1542 C C . VAL A 1 197 ? -19.715 10.833 26.104 1.00 95.69 197 VAL A C 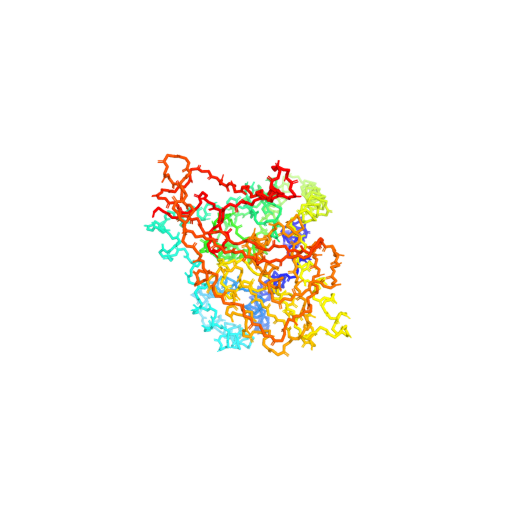1
ATOM 1544 O O . VAL A 1 197 ? -18.535 10.704 26.405 1.00 95.69 197 VAL A O 1
ATOM 1547 N N . ARG A 1 198 ? -20.606 11.224 27.025 1.00 93.69 198 ARG A N 1
ATOM 1548 C CA . ARG A 1 198 ? -20.222 11.529 28.416 1.00 93.69 198 ARG A CA 1
ATOM 1549 C C . ARG A 1 198 ? -19.640 10.329 29.176 1.00 93.69 198 ARG A C 1
ATOM 1551 O O . ARG A 1 198 ? -18.956 10.523 30.181 1.00 93.69 198 ARG A O 1
ATOM 1558 N N . ARG A 1 199 ? -19.893 9.099 28.718 1.00 92.31 199 ARG A N 1
ATOM 1559 C CA . ARG A 1 199 ? -19.269 7.878 29.238 1.00 92.31 199 ARG A CA 1
ATOM 1560 C C . ARG A 1 199 ? -17.915 7.675 28.557 1.00 92.31 199 ARG A C 1
ATOM 1562 O O . ARG A 1 199 ? -17.849 7.527 27.340 1.00 92.31 199 ARG A O 1
ATOM 1569 N N . ALA A 1 200 ? -16.856 7.573 29.361 1.00 91.25 200 ALA A N 1
ATOM 1570 C CA . ALA A 1 200 ? -15.471 7.535 28.885 1.00 91.25 200 ALA A CA 1
ATOM 1571 C C . ALA A 1 200 ? -15.202 6.473 27.802 1.00 91.25 200 ALA A C 1
ATOM 1573 O O . ALA A 1 200 ? -14.484 6.756 26.854 1.00 91.25 200 ALA A O 1
ATOM 1574 N N . ALA A 1 201 ? -15.813 5.286 27.893 1.00 91.81 201 ALA A N 1
ATOM 1575 C CA . ALA A 1 201 ? -15.631 4.225 26.899 1.00 91.81 201 ALA A CA 1
ATOM 1576 C C . ALA A 1 201 ? -16.129 4.607 25.491 1.00 91.81 201 ALA A C 1
ATOM 1578 O O . ALA A 1 201 ? -15.481 4.272 24.506 1.00 91.81 201 ALA A O 1
ATOM 1579 N N . TYR A 1 202 ? -17.250 5.330 25.386 1.00 94.81 202 TYR A N 1
ATOM 1580 C CA . TYR A 1 202 ? -17.803 5.745 24.093 1.00 94.81 202 TYR A CA 1
ATOM 1581 C C . TYR A 1 202 ? -17.034 6.932 23.508 1.00 94.81 202 TYR A C 1
ATOM 1583 O O . TYR A 1 202 ? -16.707 6.912 22.325 1.00 94.81 202 TYR A O 1
ATOM 1591 N N . ALA A 1 203 ? -16.677 7.923 24.338 1.00 95.31 203 ALA A N 1
ATOM 1592 C CA . ALA A 1 203 ? -15.780 9.002 23.916 1.00 95.31 203 ALA A CA 1
ATOM 1593 C C . ALA A 1 203 ? -14.433 8.459 23.432 1.00 95.31 203 ALA A C 1
ATOM 1595 O O . ALA A 1 203 ? -13.940 8.891 22.398 1.00 95.31 203 ALA A O 1
ATOM 1596 N N . PHE A 1 204 ? -13.865 7.484 24.144 1.00 96.12 204 PHE A N 1
ATOM 1597 C CA . PHE A 1 204 ? -12.622 6.835 23.749 1.00 96.12 204 PHE A CA 1
ATOM 1598 C C . PHE A 1 204 ? -12.738 6.198 22.361 1.00 96.12 204 PHE A C 1
ATOM 1600 O O . PHE A 1 204 ? -11.902 6.478 21.514 1.00 96.12 204 PHE A O 1
ATOM 1607 N N . LEU A 1 205 ? -13.784 5.410 22.089 1.00 96.00 205 LEU A N 1
ATOM 1608 C CA . LEU A 1 205 ? -13.969 4.792 20.769 1.00 96.00 205 LEU A CA 1
ATOM 1609 C C . LEU A 1 205 ? -14.114 5.825 19.646 1.00 96.00 205 LEU A C 1
ATOM 1611 O O . LEU A 1 205 ? -13.503 5.655 18.596 1.00 96.00 205 LEU A O 1
ATOM 1615 N N . LEU A 1 206 ? -14.873 6.903 19.872 1.00 97.38 206 LEU A N 1
ATOM 1616 C CA . LEU A 1 206 ? -15.022 7.988 18.895 1.00 97.38 206 LEU A CA 1
ATOM 1617 C C . LEU A 1 206 ? -13.693 8.697 18.624 1.00 97.38 206 LEU A C 1
ATOM 1619 O O . LEU A 1 206 ? -13.349 8.923 17.471 1.00 97.38 206 LEU A O 1
ATOM 1623 N N . VAL A 1 207 ? -12.928 9.004 19.674 1.00 96.69 207 VAL A N 1
ATOM 1624 C CA . VAL A 1 207 ? -11.593 9.603 19.546 1.00 96.69 207 VAL A CA 1
ATOM 1625 C C . VAL A 1 207 ? -10.676 8.686 18.740 1.00 96.69 207 VAL A C 1
ATOM 1627 O O . VAL A 1 207 ? -10.060 9.141 17.784 1.00 96.69 207 VAL A O 1
ATOM 1630 N N . GLN A 1 208 ? -10.614 7.395 19.074 1.00 97.00 208 GLN A N 1
ATOM 1631 C CA . GLN A 1 208 ? -9.756 6.448 18.354 1.00 97.00 208 GLN A CA 1
ATOM 1632 C C . GLN A 1 208 ? -10.180 6.276 16.889 1.00 97.00 208 GLN A C 1
ATOM 1634 O O . GLN A 1 208 ? -9.315 6.163 16.028 1.00 97.00 208 GLN A O 1
ATOM 1639 N N . LEU A 1 209 ? -11.484 6.308 16.587 1.00 96.81 209 LEU A N 1
ATOM 1640 C CA . LEU A 1 209 ? -11.979 6.289 15.209 1.00 96.81 209 LEU A CA 1
ATOM 1641 C C . LEU A 1 209 ? -11.541 7.541 14.435 1.00 96.81 209 LEU A C 1
ATOM 1643 O O . LEU A 1 209 ? -10.976 7.416 13.355 1.00 96.81 209 LEU A O 1
ATOM 1647 N N . ILE A 1 210 ? -11.761 8.735 14.999 1.00 95.69 210 ILE A N 1
ATOM 1648 C CA . ILE A 1 210 ? -11.414 10.015 14.358 1.00 95.69 210 ILE A CA 1
ATOM 1649 C C . ILE A 1 210 ? -9.914 10.083 14.074 1.00 95.69 210 ILE A C 1
ATOM 1651 O O . ILE A 1 210 ? -9.512 10.362 12.947 1.00 95.69 210 ILE A O 1
ATOM 1655 N N . PHE A 1 211 ? -9.081 9.796 15.077 1.00 95.62 211 PHE A N 1
ATOM 1656 C CA . PHE A 1 211 ? -7.636 9.805 14.879 1.00 95.62 211 PHE A CA 1
ATOM 1657 C C . PHE A 1 211 ? -7.190 8.701 13.923 1.00 95.62 211 PHE A C 1
ATOM 1659 O O . PHE A 1 211 ? -6.312 8.960 13.114 1.00 95.62 211 PHE A O 1
ATOM 1666 N N . GLY A 1 212 ? -7.803 7.515 13.953 1.00 94.62 212 GLY A N 1
ATOM 1667 C CA . GLY A 1 212 ? -7.472 6.424 13.033 1.00 94.62 212 GLY A CA 1
ATOM 1668 C C . GLY A 1 212 ? -7.752 6.735 11.558 1.00 94.62 212 GLY A C 1
ATOM 1669 O O . GLY A 1 212 ? -7.078 6.180 10.697 1.00 94.62 212 GLY A O 1
ATOM 1670 N N . ILE A 1 213 ? -8.705 7.628 11.267 1.00 94.00 213 ILE A N 1
ATOM 1671 C CA . ILE A 1 213 ? -9.018 8.091 9.903 1.00 94.00 213 ILE A CA 1
ATOM 1672 C C . ILE A 1 213 ? -8.074 9.217 9.452 1.00 94.00 213 ILE A C 1
ATOM 1674 O O . ILE A 1 213 ? -7.786 9.372 8.265 1.00 94.00 213 ILE A O 1
ATOM 1678 N N . LEU A 1 214 ? -7.578 10.007 10.405 1.00 91.00 214 LEU A N 1
ATOM 1679 C CA . LEU A 1 214 ? -6.885 11.262 10.141 1.00 91.00 214 LEU A CA 1
ATOM 1680 C C . LEU A 1 214 ? -5.641 11.138 9.233 1.00 91.00 214 LEU A C 1
ATOM 1682 O O . LEU A 1 214 ? -5.507 11.990 8.361 1.00 91.00 214 LEU A O 1
ATOM 1686 N N . PRO A 1 215 ? -4.754 10.124 9.355 1.00 88.31 215 PRO A N 1
ATOM 1687 C CA . PRO A 1 215 ? -3.591 10.007 8.476 1.00 88.31 215 PRO A CA 1
ATOM 1688 C C . PRO A 1 215 ? -3.956 9.899 6.995 1.00 88.31 215 PRO A C 1
ATOM 1690 O O . PRO A 1 215 ? -3.361 10.596 6.180 1.00 88.31 215 PRO A O 1
ATOM 1693 N N . GLY A 1 216 ? -4.952 9.077 6.645 1.00 88.12 216 GLY A N 1
ATOM 1694 C CA . GLY A 1 216 ? -5.402 8.956 5.256 1.00 88.12 216 GLY A CA 1
ATOM 1695 C C . GLY A 1 216 ? -6.082 10.230 4.761 1.00 88.12 216 GLY A C 1
ATOM 1696 O O . GLY A 1 216 ? -5.831 10.671 3.645 1.00 88.12 216 GLY A O 1
ATOM 1697 N N . ALA A 1 217 ? -6.862 10.880 5.626 1.00 87.69 217 ALA A N 1
ATOM 1698 C CA . ALA A 1 217 ? -7.604 12.090 5.283 1.00 87.69 217 ALA A CA 1
ATOM 1699 C C . ALA A 1 217 ? -6.764 13.384 5.292 1.00 87.69 217 ALA A C 1
ATOM 1701 O O . ALA A 1 217 ? -7.285 14.450 4.975 1.00 87.69 217 ALA A O 1
ATOM 1702 N N . LEU A 1 218 ? -5.491 13.310 5.690 1.00 87.50 218 LEU A N 1
ATOM 1703 C CA . LEU A 1 218 ? -4.505 14.388 5.560 1.00 87.50 218 LEU A CA 1
ATOM 1704 C C . LEU A 1 218 ? -3.475 14.117 4.455 1.00 87.50 218 LEU A C 1
ATOM 1706 O O . LEU A 1 218 ? -2.647 14.988 4.171 1.00 87.50 218 LEU A O 1
ATOM 1710 N N . ALA A 1 219 ? -3.497 12.924 3.862 1.00 84.25 219 ALA A N 1
ATOM 1711 C CA . ALA A 1 219 ? -2.613 12.537 2.778 1.00 84.25 219 ALA A CA 1
ATOM 1712 C C . ALA A 1 219 ? -3.267 12.805 1.413 1.00 84.25 219 ALA A C 1
ATOM 1714 O O . ALA A 1 219 ? -4.488 12.771 1.248 1.00 84.25 219 ALA A O 1
ATOM 1715 N N . ARG A 1 220 ? -2.438 13.063 0.404 1.00 77.19 220 ARG A N 1
ATOM 1716 C CA . ARG A 1 220 ? -2.831 13.171 -0.995 1.00 77.19 220 ARG A CA 1
ATOM 1717 C C . ARG A 1 220 ? -3.444 11.844 -1.419 1.00 77.19 220 ARG A C 1
ATOM 1719 O O . ARG A 1 220 ? -2.862 10.783 -1.222 1.00 77.19 220 ARG A O 1
ATOM 1726 N N . THR A 1 221 ? -4.624 11.931 -2.010 1.00 67.94 221 THR A N 1
ATOM 1727 C CA . THR A 1 221 ? -5.421 10.788 -2.442 1.00 67.94 221 THR A CA 1
ATOM 1728 C C . THR A 1 221 ? -5.895 11.061 -3.861 1.00 67.94 221 THR A C 1
ATOM 1730 O O . THR A 1 221 ? -6.978 11.592 -4.081 1.00 67.94 221 THR A O 1
ATOM 1733 N N . ASP A 1 222 ? -5.046 10.752 -4.843 1.00 67.62 222 ASP A N 1
ATOM 1734 C CA . ASP A 1 222 ? -5.405 10.893 -6.263 1.00 67.62 222 ASP A CA 1
ATOM 1735 C C . ASP A 1 222 ? -6.445 9.838 -6.694 1.00 67.62 222 ASP A C 1
ATOM 1737 O O . ASP A 1 222 ? -7.178 10.036 -7.657 1.00 67.62 222 ASP A O 1
ATOM 1741 N N . THR A 1 223 ? -6.545 8.735 -5.946 1.00 65.31 223 THR A N 1
ATOM 1742 C CA . THR A 1 223 ? -7.406 7.575 -6.225 1.00 65.31 223 THR A CA 1
ATOM 1743 C C . THR A 1 223 ? -8.427 7.293 -5.111 1.00 65.31 223 THR A C 1
ATOM 1745 O O . THR A 1 223 ? -8.991 6.203 -5.050 1.00 65.31 223 THR A O 1
ATOM 1748 N N . GLY A 1 224 ? -8.689 8.263 -4.226 1.00 74.50 224 GLY A N 1
ATOM 1749 C CA . GLY A 1 224 ? -9.588 8.105 -3.074 1.00 74.50 224 GLY A CA 1
ATOM 1750 C C . GLY A 1 224 ? -8.903 7.566 -1.803 1.00 74.50 224 GLY A C 1
ATOM 1751 O O . GLY A 1 224 ? -7.673 7.568 -1.718 1.00 74.50 224 GLY A O 1
ATOM 1752 N N . PRO A 1 225 ? -9.676 7.153 -0.775 1.00 82.62 225 PRO A N 1
ATOM 1753 C CA . PRO A 1 225 ? -9.140 6.777 0.535 1.00 82.62 225 PRO A CA 1
ATOM 1754 C C . PRO A 1 225 ? -8.185 5.581 0.457 1.00 82.62 225 PRO A C 1
ATOM 1756 O O . PRO A 1 225 ? -8.592 4.491 0.069 1.00 82.62 225 PRO A O 1
ATOM 1759 N N . VAL A 1 226 ? -6.935 5.760 0.891 1.00 86.69 226 VAL A N 1
ATOM 1760 C CA . VAL A 1 226 ? -5.929 4.686 0.885 1.00 86.69 226 VAL A CA 1
ATOM 1761 C C . VAL A 1 226 ? -6.028 3.863 2.167 1.00 86.69 226 VAL A C 1
ATOM 1763 O O . VAL A 1 226 ? -5.675 4.347 3.246 1.00 86.69 226 VAL A O 1
ATOM 1766 N N . ILE A 1 227 ? -6.467 2.604 2.076 1.00 87.44 227 ILE A N 1
ATOM 1767 C CA . ILE A 1 227 ? -6.797 1.796 3.264 1.00 87.44 227 ILE A CA 1
ATOM 1768 C C . ILE A 1 227 ? -5.577 1.510 4.149 1.00 87.44 227 ILE A C 1
ATOM 1770 O O . ILE A 1 227 ? -5.703 1.399 5.370 1.00 87.44 227 ILE A O 1
ATOM 1774 N N . LEU A 1 228 ? -4.381 1.455 3.552 1.00 85.00 228 LEU A N 1
ATOM 1775 C CA . LEU A 1 228 ? -3.130 1.204 4.262 1.00 85.00 228 LEU A CA 1
ATOM 1776 C C . LEU A 1 228 ? -2.897 2.271 5.349 1.00 85.00 228 LEU A C 1
ATOM 1778 O O . LEU A 1 228 ? -2.589 1.944 6.499 1.00 85.00 228 LEU A O 1
ATOM 1782 N N . HIS A 1 229 ? -3.175 3.541 5.027 1.00 86.88 229 HIS A N 1
ATOM 1783 C CA . HIS A 1 229 ? -3.082 4.686 5.946 1.00 86.88 229 HIS A CA 1
ATOM 1784 C C . HIS A 1 229 ? -4.162 4.684 7.037 1.00 86.88 229 HIS A C 1
ATOM 1786 O O . HIS A 1 229 ? -4.036 5.389 8.037 1.00 86.88 229 HIS A O 1
ATOM 1792 N N . LEU A 1 230 ? -5.207 3.875 6.865 1.00 91.31 230 LEU A N 1
ATOM 1793 C CA . LEU A 1 230 ? -6.386 3.812 7.725 1.00 91.31 230 LEU A CA 1
ATOM 1794 C C . LEU A 1 230 ? -6.384 2.574 8.628 1.00 91.31 230 LEU A C 1
ATOM 1796 O O . LEU A 1 230 ? -7.324 2.332 9.375 1.00 91.31 230 LEU A O 1
ATOM 1800 N N . THR A 1 231 ? -5.318 1.783 8.636 1.00 92.38 231 THR A N 1
ATOM 1801 C CA . THR A 1 231 ? -5.231 0.569 9.468 1.00 92.38 231 THR A CA 1
ATOM 1802 C C . THR A 1 231 ? -5.455 0.821 10.967 1.00 92.38 231 THR A C 1
ATOM 1804 O O . THR A 1 231 ? -6.009 -0.031 11.662 1.00 92.38 231 THR A O 1
ATOM 1807 N N . ALA A 1 232 ? -5.151 2.025 11.465 1.00 94.50 232 ALA A N 1
ATOM 1808 C CA . ALA A 1 232 ? -5.440 2.433 12.842 1.00 94.50 232 ALA A CA 1
ATOM 1809 C C . ALA A 1 232 ? -6.943 2.608 13.157 1.00 94.50 232 ALA A C 1
ATOM 1811 O O . ALA A 1 232 ? -7.314 2.616 14.331 1.00 94.50 232 ALA A O 1
ATOM 1812 N N . MET A 1 233 ? -7.834 2.742 12.168 1.00 95.12 233 MET A N 1
ATOM 1813 C CA . MET A 1 233 ? -9.282 2.770 12.427 1.00 95.12 233 MET A CA 1
ATOM 1814 C C . MET A 1 233 ? -9.921 1.375 12.481 1.00 95.12 233 MET A C 1
ATOM 1816 O O . MET A 1 233 ? -11.043 1.268 12.969 1.00 95.12 233 MET A O 1
ATOM 1820 N N . PHE A 1 234 ? -9.249 0.300 12.046 1.00 94.75 234 PHE A N 1
ATOM 1821 C CA . PHE A 1 234 ? -9.889 -1.016 11.885 1.00 94.75 234 PHE A CA 1
ATOM 1822 C C . PHE A 1 234 ? -10.465 -1.547 13.203 1.00 94.75 234 PHE A C 1
ATOM 1824 O O . PHE A 1 234 ? -11.641 -1.916 13.273 1.00 94.75 234 PHE A O 1
ATOM 1831 N N . VAL A 1 235 ? -9.657 -1.545 14.269 1.00 94.75 235 VAL A N 1
ATOM 1832 C CA . VAL A 1 235 ? -10.081 -2.022 15.593 1.00 94.75 235 VAL A CA 1
ATOM 1833 C C . VAL A 1 235 ? -11.252 -1.198 16.140 1.00 94.75 235 VAL A C 1
ATOM 1835 O O . VAL A 1 235 ? -12.272 -1.805 16.472 1.00 94.75 235 VAL A O 1
ATOM 1838 N N . PRO A 1 236 ? -11.185 0.149 16.246 1.00 95.62 236 PRO A N 1
ATOM 1839 C CA . PRO A 1 236 ? -12.327 0.914 16.742 1.00 95.62 236 PRO A CA 1
ATOM 1840 C C . PRO A 1 236 ? -13.552 0.816 15.819 1.00 95.62 236 PRO A C 1
ATOM 1842 O O . PRO A 1 236 ? -14.663 0.702 16.336 1.00 95.62 236 PRO A O 1
ATOM 1845 N N . ALA A 1 237 ? -13.382 0.786 14.491 1.00 96.69 237 ALA A N 1
ATOM 1846 C CA . ALA A 1 237 ? -14.485 0.675 13.534 1.00 96.69 237 ALA A CA 1
ATOM 1847 C C . ALA A 1 237 ? -15.301 -0.611 13.735 1.00 96.69 237 ALA A C 1
ATOM 1849 O O . ALA A 1 237 ? -16.528 -0.554 13.809 1.00 96.69 237 ALA A O 1
ATOM 1850 N N . CYS A 1 238 ? -14.635 -1.756 13.925 1.00 96.56 238 CYS A N 1
ATOM 1851 C CA . CYS A 1 238 ? -15.294 -3.054 14.119 1.00 96.56 238 CYS A CA 1
ATOM 1852 C C . CYS A 1 238 ? -16.070 -3.165 15.445 1.00 96.56 238 CYS A C 1
ATOM 1854 O O . CYS A 1 238 ? -16.947 -4.020 15.590 1.00 96.56 238 CYS A O 1
ATOM 1856 N N . VAL A 1 239 ? -15.803 -2.287 16.419 1.00 96.81 239 VAL A N 1
ATOM 1857 C CA . VAL A 1 239 ? -16.533 -2.266 17.697 1.00 96.81 239 VAL A CA 1
ATOM 1858 C C . VAL A 1 239 ? -17.927 -1.645 17.545 1.00 96.81 239 VAL A C 1
ATOM 1860 O O . VAL A 1 239 ? -18.856 -2.065 18.238 1.00 96.81 239 VAL A O 1
ATOM 1863 N N . PHE A 1 240 ? -18.121 -0.675 16.646 1.00 97.62 240 PHE A N 1
ATOM 1864 C CA . PHE A 1 240 ? -19.400 0.037 16.525 1.00 97.62 240 PHE A CA 1
ATOM 1865 C C . PHE A 1 240 ? -20.575 -0.853 16.080 1.00 97.62 240 PHE A C 1
ATOM 1867 O O . PHE A 1 240 ? -21.609 -0.797 16.755 1.00 97.62 240 PHE A O 1
ATOM 1874 N N . PRO A 1 241 ? -20.452 -1.726 15.056 1.00 97.56 241 PRO A N 1
ATOM 1875 C CA . PRO A 1 241 ? -21.528 -2.649 14.697 1.00 97.56 241 PRO A CA 1
ATOM 1876 C C . PRO A 1 241 ? -21.951 -3.553 15.859 1.00 97.56 241 PRO A C 1
ATOM 1878 O O . PRO A 1 241 ? -23.141 -3.729 16.129 1.00 97.56 241 PRO A O 1
ATOM 1881 N N . ALA A 1 242 ? -20.971 -4.071 16.604 1.00 95.75 242 ALA A N 1
ATOM 1882 C CA . ALA A 1 242 ? -21.207 -4.924 17.761 1.00 95.75 242 ALA A CA 1
ATOM 1883 C C . ALA A 1 242 ? -21.915 -4.186 18.911 1.00 95.75 242 ALA A C 1
ATOM 1885 O O . ALA A 1 242 ? -22.776 -4.764 19.577 1.00 95.75 242 ALA A O 1
ATOM 1886 N N . LEU A 1 243 ? -21.591 -2.906 19.137 1.00 95.12 243 LEU A N 1
ATOM 1887 C CA . LEU A 1 243 ? -22.262 -2.073 20.140 1.00 95.12 243 LEU A CA 1
ATOM 1888 C C . LEU A 1 243 ? -23.735 -1.830 19.802 1.00 95.12 243 LEU A C 1
ATOM 1890 O O . LEU A 1 243 ? -24.585 -1.919 20.691 1.00 95.12 243 LEU A O 1
ATOM 1894 N N . SER A 1 244 ? -24.037 -1.536 18.538 1.00 95.81 244 SER A N 1
ATOM 1895 C CA . SER A 1 244 ? -25.415 -1.378 18.057 1.00 95.81 244 SER A CA 1
ATOM 1896 C C . SER A 1 244 ? -26.219 -2.644 18.231 1.00 95.81 244 SER A C 1
ATOM 1898 O O . SER A 1 244 ? -27.353 -2.600 18.706 1.00 95.81 244 SER A O 1
ATOM 1900 N N . MET A 1 245 ? -25.619 -3.774 17.864 1.00 95.19 245 MET A N 1
ATOM 1901 C CA . MET A 1 245 ? -26.271 -5.064 17.963 1.00 95.19 245 MET A CA 1
ATOM 1902 C C . MET A 1 245 ? -26.544 -5.447 19.420 1.00 95.19 245 MET A C 1
ATOM 1904 O O . MET A 1 245 ? -27.678 -5.803 19.734 1.00 95.19 245 MET A O 1
ATOM 1908 N N . ASP A 1 246 ? -25.570 -5.315 20.331 1.00 93.88 246 ASP A N 1
ATOM 1909 C CA . ASP A 1 246 ? -25.783 -5.623 21.757 1.00 93.88 246 ASP A CA 1
ATOM 1910 C C . ASP A 1 246 ? -26.868 -4.716 22.360 1.00 93.88 246 ASP A C 1
ATOM 1912 O O . ASP A 1 246 ? -27.734 -5.186 23.099 1.00 93.88 246 ASP A O 1
ATOM 1916 N N . TRP A 1 247 ? -26.899 -3.434 21.975 1.00 94.00 247 TRP A N 1
ATOM 1917 C CA . TRP A 1 247 ? -27.962 -2.512 22.379 1.00 94.00 247 TRP A CA 1
ATOM 1918 C C . TRP A 1 247 ? -29.340 -2.926 21.843 1.00 94.00 247 TRP A C 1
ATOM 1920 O O . TRP A 1 247 ? -30.319 -2.914 22.597 1.00 94.00 247 TRP A O 1
ATOM 1930 N N . LEU A 1 248 ? -29.429 -3.315 20.569 1.00 94.44 248 LEU A N 1
ATOM 1931 C CA . LEU A 1 248 ? -30.673 -3.761 19.943 1.00 94.44 248 LEU A CA 1
ATOM 1932 C C . LEU A 1 248 ? -31.171 -5.066 20.576 1.00 94.44 248 LEU A C 1
ATOM 1934 O O . LEU A 1 248 ? -32.353 -5.188 20.892 1.00 94.44 248 LEU A O 1
ATOM 1938 N N . ALA A 1 249 ? -30.267 -6.013 20.825 1.00 92.50 249 ALA A N 1
ATOM 1939 C CA . ALA A 1 249 ? -30.568 -7.282 21.474 1.00 92.50 249 ALA A CA 1
ATOM 1940 C C . ALA A 1 249 ? -31.050 -7.079 22.922 1.00 92.50 249 ALA A C 1
ATOM 1942 O O . ALA A 1 249 ? -32.005 -7.733 23.349 1.00 92.50 249 ALA A O 1
ATOM 1943 N N . ASP A 1 250 ? -30.445 -6.147 23.669 1.00 92.25 250 ASP A N 1
ATOM 1944 C CA . ASP A 1 250 ? -30.897 -5.752 25.009 1.00 92.25 250 ASP A CA 1
ATOM 1945 C C . ASP A 1 250 ? -32.315 -5.151 24.969 1.00 92.25 250 ASP A C 1
ATOM 1947 O O . ASP A 1 250 ? -33.171 -5.525 25.775 1.00 92.25 250 ASP A O 1
ATOM 1951 N N . LYS A 1 251 ? -32.594 -4.249 24.016 1.00 93.38 251 LYS A N 1
ATOM 1952 C CA . LYS A 1 251 ? -33.914 -3.615 23.855 1.00 93.38 251 LYS A CA 1
ATOM 1953 C C . LYS A 1 251 ? -34.997 -4.605 23.437 1.00 93.38 251 LYS A C 1
ATOM 1955 O O . LYS A 1 251 ? -36.077 -4.601 24.025 1.00 93.38 251 LYS A O 1
ATOM 1960 N N . ALA A 1 252 ? -34.701 -5.479 22.482 1.00 91.62 252 ALA A N 1
ATOM 1961 C CA . ALA A 1 252 ? -35.617 -6.524 22.045 1.00 91.62 252 ALA A CA 1
ATOM 1962 C C . ALA A 1 252 ? -35.894 -7.532 23.173 1.00 91.62 252 ALA A C 1
ATOM 1964 O O . ALA A 1 252 ? -37.046 -7.885 23.421 1.00 91.62 252 ALA A O 1
ATOM 1965 N N . GLY A 1 253 ? -34.855 -7.936 23.912 1.00 91.69 253 GLY A N 1
ATOM 1966 C CA . GLY A 1 253 ? -34.961 -8.836 25.062 1.00 91.69 253 GLY A CA 1
ATOM 1967 C C . GLY A 1 253 ? -35.817 -8.286 26.205 1.00 91.69 253 GLY A C 1
ATOM 1968 O O . GLY A 1 253 ? -36.535 -9.049 26.852 1.00 91.69 253 GLY A O 1
ATOM 1969 N N . ALA A 1 254 ? -35.767 -6.969 26.430 1.00 91.50 254 ALA A N 1
ATOM 1970 C CA . ALA A 1 254 ? -36.609 -6.289 27.412 1.00 91.50 254 ALA A CA 1
ATOM 1971 C C . ALA A 1 254 ? -38.100 -6.325 27.035 1.00 91.50 254 ALA A C 1
ATOM 1973 O O . ALA A 1 254 ? -38.947 -6.355 27.923 1.00 91.50 254 ALA A O 1
ATOM 1974 N N . TRP A 1 255 ? -38.422 -6.363 25.737 1.00 90.62 255 TRP A N 1
ATOM 1975 C CA . TRP A 1 255 ? -39.796 -6.531 25.263 1.00 90.62 255 TRP A CA 1
ATOM 1976 C C . TRP A 1 255 ? -40.232 -8.002 25.284 1.00 90.62 255 TRP A C 1
ATOM 1978 O O . TRP A 1 255 ? -41.287 -8.335 25.822 1.00 90.62 255 TRP A O 1
ATOM 1988 N N . ARG A 1 256 ? -39.416 -8.907 24.729 1.00 91.38 256 ARG A N 1
ATOM 1989 C CA . ARG A 1 256 ? -39.658 -10.357 24.719 1.00 91.38 256 ARG A CA 1
ATOM 1990 C C . ARG A 1 256 ? -38.357 -11.103 24.996 1.00 91.38 256 ARG A C 1
ATOM 1992 O O . ARG A 1 256 ? -37.411 -11.003 24.222 1.00 91.38 256 ARG A O 1
ATOM 1999 N N . ARG A 1 257 ? -38.329 -11.943 26.038 1.00 87.00 257 ARG A N 1
ATOM 2000 C CA . ARG A 1 257 ? -37.111 -12.657 26.492 1.00 87.00 257 ARG A CA 1
ATOM 2001 C C . ARG A 1 257 ? -36.405 -13.454 25.381 1.00 87.00 257 ARG A C 1
ATOM 2003 O O . ARG A 1 257 ? -35.180 -13.489 25.338 1.00 87.00 257 ARG A O 1
ATOM 2010 N N . TRP A 1 258 ? -37.175 -14.041 24.465 1.00 89.06 258 TRP A N 1
ATOM 2011 C CA . TRP A 1 258 ? -36.683 -14.852 23.344 1.00 89.06 258 TRP A CA 1
ATOM 2012 C C . TRP A 1 258 ? -36.125 -14.008 22.189 1.00 89.06 258 TRP A C 1
ATOM 2014 O O . TRP A 1 258 ? -35.363 -14.515 21.380 1.00 89.06 258 TRP A O 1
ATOM 2024 N N . ALA A 1 259 ? -36.441 -12.711 22.122 1.00 92.44 259 ALA A N 1
ATOM 2025 C CA . ALA A 1 259 ? -35.992 -11.855 21.028 1.00 92.44 259 ALA A CA 1
ATOM 2026 C C . ALA A 1 259 ? -34.494 -11.526 21.105 1.00 92.44 259 ALA A C 1
ATOM 2028 O O . ALA A 1 259 ? -33.868 -11.316 20.071 1.00 92.44 259 ALA A O 1
ATOM 2029 N N . ARG A 1 260 ? -33.884 -11.531 22.302 1.00 91.69 260 ARG A N 1
ATOM 2030 C CA . ARG A 1 260 ? -32.433 -11.321 22.451 1.00 91.69 260 ARG A CA 1
ATOM 2031 C C . ARG A 1 260 ? -31.612 -12.375 21.687 1.00 91.69 260 ARG A C 1
ATOM 2033 O O . ARG A 1 260 ? -30.802 -11.965 20.856 1.00 91.69 260 ARG A O 1
ATOM 2040 N N . PRO A 1 261 ? -31.765 -13.693 21.942 1.00 91.56 261 PRO A N 1
ATOM 2041 C CA . PRO A 1 261 ? -31.016 -14.699 21.193 1.00 91.56 261 PRO A CA 1
ATOM 2042 C C . PRO A 1 261 ? -31.383 -14.707 19.705 1.00 91.56 261 PRO A C 1
ATOM 2044 O O . PRO A 1 261 ? -30.500 -14.936 18.889 1.00 91.56 261 PRO A O 1
ATOM 2047 N N . THR A 1 262 ? -32.626 -14.380 19.329 1.00 92.88 262 THR A N 1
ATOM 2048 C CA . THR A 1 262 ? -33.014 -14.251 17.914 1.00 92.88 262 THR A CA 1
ATOM 2049 C C . THR A 1 262 ? -32.265 -13.122 17.206 1.00 92.88 262 THR A C 1
ATOM 2051 O O . THR A 1 262 ? -31.675 -13.361 16.160 1.00 92.88 262 THR A O 1
ATOM 2054 N N . VAL A 1 263 ? -32.224 -11.911 17.775 1.00 93.06 263 VAL A N 1
ATOM 2055 C CA . VAL A 1 263 ? -31.456 -10.785 17.207 1.00 93.06 263 VAL A CA 1
ATOM 2056 C C . VAL A 1 263 ? -29.971 -11.133 17.130 1.00 93.06 263 VAL A C 1
ATOM 2058 O O . VAL A 1 263 ? -29.322 -10.841 16.127 1.00 93.06 263 VAL A O 1
ATOM 2061 N N . ALA A 1 264 ? -29.447 -11.806 18.160 1.00 91.75 264 ALA A N 1
ATOM 2062 C CA . ALA A 1 264 ? -28.065 -12.261 18.154 1.00 91.75 264 ALA A CA 1
ATOM 2063 C C . ALA A 1 264 ? -27.781 -13.248 17.009 1.00 91.75 264 ALA A C 1
ATOM 2065 O O . ALA A 1 264 ? -26.809 -13.075 16.279 1.00 91.75 264 ALA A O 1
ATOM 2066 N N . ALA A 1 265 ? -28.660 -14.235 16.815 1.00 93.62 265 ALA A N 1
ATOM 2067 C CA . ALA A 1 265 ? -28.556 -15.221 15.745 1.00 93.62 265 ALA A CA 1
ATOM 2068 C C . ALA A 1 265 ? -28.673 -14.584 14.352 1.00 93.62 265 ALA A C 1
ATOM 2070 O O . ALA A 1 265 ? -27.869 -14.898 13.481 1.00 93.62 265 ALA A O 1
ATOM 2071 N N . LEU A 1 266 ? -29.612 -13.652 14.151 1.00 96.00 266 LEU A N 1
ATOM 2072 C CA . LEU A 1 266 ? -29.772 -12.936 12.879 1.00 96.00 266 LEU A CA 1
ATOM 2073 C C . LEU A 1 266 ? -28.518 -12.142 12.507 1.00 96.00 266 LEU A C 1
ATOM 2075 O O . LEU A 1 266 ? -28.104 -12.150 11.351 1.00 96.00 266 LEU A O 1
ATOM 2079 N N . PHE A 1 267 ? -27.880 -11.494 13.481 1.00 96.00 267 PHE A N 1
ATOM 2080 C CA . PHE A 1 267 ? -26.619 -10.806 13.227 1.00 96.00 267 PHE A CA 1
ATOM 2081 C C . PHE A 1 267 ? -25.482 -11.788 12.925 1.00 96.00 267 PHE A C 1
ATOM 2083 O O . PHE A 1 267 ? -24.692 -11.527 12.030 1.00 96.00 267 PHE A O 1
ATOM 2090 N N . CYS A 1 268 ? -25.406 -12.938 13.604 1.00 96.06 268 CYS A N 1
ATOM 2091 C CA . CYS A 1 268 ? -24.432 -13.976 13.249 1.00 96.06 268 CYS A CA 1
ATOM 2092 C C . CYS A 1 268 ? -24.651 -14.519 11.827 1.00 96.06 268 CYS A C 1
ATOM 2094 O O . CYS A 1 268 ? -23.675 -14.765 11.128 1.00 96.06 268 CYS A O 1
ATOM 2096 N N . ILE A 1 269 ? -25.904 -14.664 11.379 1.00 97.19 269 ILE A N 1
ATOM 2097 C CA . ILE A 1 269 ? -26.230 -15.028 9.990 1.00 97.19 269 ILE A CA 1
ATOM 2098 C C . ILE A 1 269 ? -25.749 -13.938 9.029 1.00 97.19 269 ILE A C 1
ATOM 2100 O O . ILE A 1 269 ? -25.126 -14.259 8.021 1.00 97.19 269 ILE A O 1
ATOM 2104 N N . LEU A 1 270 ? -25.972 -12.659 9.359 1.00 97.38 270 LEU A N 1
ATOM 2105 C CA . LEU A 1 270 ? -25.440 -11.540 8.581 1.00 97.38 270 LEU A CA 1
ATOM 2106 C C . LEU A 1 270 ? -23.909 -11.603 8.482 1.00 97.38 270 LEU A C 1
ATOM 2108 O O . LEU A 1 270 ? -23.378 -11.503 7.382 1.00 97.38 270 LEU A O 1
ATOM 2112 N N . LEU A 1 271 ? -23.204 -11.827 9.595 1.00 97.56 271 LEU A N 1
ATOM 2113 C CA . LEU A 1 271 ? -21.745 -11.983 9.583 1.00 97.56 271 LEU A CA 1
ATOM 2114 C C . LEU A 1 271 ? -21.303 -13.204 8.770 1.00 97.56 271 LEU A C 1
ATOM 2116 O O . LEU A 1 271 ? -20.288 -13.132 8.089 1.00 97.56 271 LEU A O 1
ATOM 2120 N N . GLY A 1 272 ? -22.065 -14.301 8.801 1.00 97.75 272 GLY A N 1
ATOM 2121 C CA . GLY A 1 272 ? -21.831 -15.468 7.950 1.00 97.75 272 GLY A CA 1
ATOM 2122 C C . GLY A 1 272 ? -21.966 -15.139 6.462 1.00 97.75 272 GLY A C 1
ATOM 2123 O O . GLY A 1 272 ? -21.108 -15.521 5.673 1.00 97.75 272 GLY A O 1
ATOM 2124 N N . ALA A 1 273 ? -22.985 -14.366 6.080 1.00 97.31 273 ALA A N 1
ATOM 2125 C CA . ALA A 1 273 ? -23.145 -13.887 4.708 1.00 97.31 273 ALA A CA 1
ATOM 2126 C C . ALA A 1 273 ? -22.004 -12.940 4.295 1.00 97.31 273 ALA A C 1
ATOM 2128 O O . ALA A 1 273 ? -21.453 -13.089 3.205 1.00 97.31 273 ALA A O 1
ATOM 2129 N N . THR A 1 274 ? -21.592 -12.020 5.178 1.00 97.00 274 THR A N 1
ATOM 2130 C CA . THR A 1 274 ? -20.412 -11.168 4.962 1.00 97.00 274 THR A CA 1
ATOM 2131 C C . THR A 1 274 ? -19.144 -12.006 4.805 1.00 97.00 274 THR A C 1
ATOM 2133 O O . THR A 1 274 ? -18.366 -11.740 3.900 1.00 97.00 274 THR A O 1
ATOM 2136 N N . ALA A 1 275 ? -18.957 -13.059 5.607 1.00 97.38 275 ALA A N 1
ATOM 2137 C CA . ALA A 1 275 ? -17.808 -13.957 5.500 1.00 97.38 275 ALA A CA 1
ATOM 2138 C C . ALA A 1 275 ? -17.760 -14.679 4.148 1.00 97.38 275 ALA A C 1
ATOM 2140 O O . ALA A 1 275 ? -16.706 -14.726 3.521 1.00 97.38 275 ALA A O 1
ATOM 2141 N N . VAL A 1 276 ? -18.898 -15.208 3.682 1.00 97.44 276 VAL A N 1
ATOM 2142 C CA . VAL A 1 276 ? -19.002 -15.857 2.364 1.00 97.44 276 VAL A CA 1
ATOM 2143 C C . VAL A 1 276 ? -18.681 -14.864 1.251 1.00 97.44 276 VAL A C 1
ATOM 2145 O O . VAL A 1 276 ? -17.911 -15.185 0.351 1.00 97.44 276 VAL A O 1
ATOM 2148 N N . ARG A 1 277 ? -19.210 -13.640 1.327 1.00 96.19 277 ARG A N 1
ATOM 2149 C CA . ARG A 1 277 ? -18.912 -12.602 0.338 1.00 96.19 277 ARG A CA 1
ATOM 2150 C C . ARG A 1 277 ? -17.439 -12.205 0.347 1.00 96.19 277 ARG A C 1
ATOM 2152 O O . ARG A 1 277 ? -16.825 -12.152 -0.706 1.00 96.19 277 ARG A O 1
ATOM 2159 N N . THR A 1 278 ? -16.860 -11.964 1.521 1.00 96.00 278 THR A N 1
ATOM 2160 C CA . THR A 1 278 ? -15.424 -11.694 1.673 1.00 96.00 278 THR A CA 1
ATOM 2161 C C . THR A 1 278 ? -14.579 -12.837 1.117 1.00 96.00 278 THR A C 1
ATOM 2163 O O . THR A 1 278 ? -13.570 -12.577 0.473 1.00 96.00 278 THR A O 1
ATOM 2166 N N . TYR A 1 279 ? -14.998 -14.091 1.311 1.00 95.88 279 TYR A N 1
ATOM 2167 C CA . TYR A 1 279 ? -14.320 -15.247 0.731 1.00 95.88 279 TYR A CA 1
ATOM 2168 C C . TYR A 1 279 ? -14.340 -15.207 -0.802 1.00 95.88 279 TYR A C 1
ATOM 2170 O O . TYR A 1 279 ? -13.281 -15.294 -1.413 1.00 95.88 279 TYR A O 1
ATOM 2178 N N . VAL A 1 280 ? -15.514 -15.034 -1.416 1.00 95.62 280 VAL A N 1
ATOM 2179 C CA . VAL A 1 280 ? -15.649 -14.944 -2.881 1.00 95.62 280 VAL A CA 1
ATOM 2180 C C . VAL A 1 280 ? -14.829 -13.777 -3.424 1.00 95.62 280 VAL A C 1
ATOM 2182 O O . VAL A 1 280 ? -13.983 -13.954 -4.294 1.00 95.62 280 VAL A O 1
ATOM 2185 N N . ASP A 1 281 ? -15.014 -12.592 -2.852 1.00 94.25 281 ASP A N 1
ATOM 2186 C CA . ASP A 1 281 ? -14.369 -11.381 -3.340 1.00 94.25 281 ASP A CA 1
ATOM 2187 C C . ASP A 1 281 ? -12.842 -11.429 -3.191 1.00 94.25 281 ASP A C 1
ATOM 2189 O O . ASP A 1 281 ? -12.148 -10.887 -4.041 1.00 94.25 281 ASP A O 1
ATOM 2193 N N . TYR A 1 282 ? -12.301 -12.069 -2.147 1.00 92.44 282 TYR A N 1
ATOM 2194 C CA . TYR A 1 282 ? -10.852 -12.184 -1.957 1.00 92.44 282 TYR A CA 1
ATOM 2195 C C . TYR A 1 282 ? -10.246 -13.345 -2.760 1.00 92.44 282 TYR A C 1
ATOM 2197 O O . TYR A 1 282 ? -9.325 -13.145 -3.550 1.00 92.44 282 TYR A O 1
ATOM 2205 N N . PHE A 1 283 ? -10.758 -14.566 -2.574 1.00 91.81 283 PHE A N 1
ATOM 2206 C CA . PHE A 1 283 ? -10.152 -15.784 -3.127 1.00 91.81 283 PHE A CA 1
ATOM 2207 C C . PHE A 1 283 ? -10.526 -16.066 -4.584 1.00 91.81 283 PHE A C 1
ATOM 2209 O O . PHE A 1 283 ? -9.897 -16.923 -5.195 1.00 91.81 283 PHE A O 1
ATOM 2216 N N . GLN A 1 284 ? -11.542 -15.394 -5.128 1.00 92.69 284 GLN A N 1
ATOM 2217 C CA . GLN A 1 284 ? -11.941 -15.537 -6.530 1.00 92.69 284 GLN A CA 1
ATOM 2218 C C . GLN A 1 284 ? -11.724 -14.207 -7.252 1.00 92.69 284 GLN A C 1
ATOM 2220 O O . GLN A 1 284 ? -10.731 -14.055 -7.955 1.00 92.69 284 GLN A O 1
ATOM 2225 N N . THR A 1 285 ? -12.558 -13.199 -6.982 1.00 91.12 285 THR A N 1
ATOM 2226 C CA . THR A 1 285 ? -12.580 -11.944 -7.754 1.00 91.12 285 THR A CA 1
ATOM 2227 C C . THR A 1 285 ? -11.258 -11.176 -7.692 1.00 91.12 285 THR A C 1
ATOM 2229 O O . THR A 1 285 ? -10.701 -10.794 -8.719 1.00 91.12 285 THR A O 1
ATOM 2232 N N . TRP A 1 286 ? -10.741 -10.931 -6.486 1.00 88.12 286 TRP A N 1
ATOM 2233 C CA . TRP A 1 286 ? -9.488 -10.202 -6.311 1.00 88.12 286 TRP A CA 1
ATOM 2234 C C . TRP A 1 286 ? -8.296 -11.008 -6.828 1.00 88.12 286 TRP A C 1
ATOM 2236 O O . TRP A 1 286 ? -7.439 -10.448 -7.499 1.00 88.12 286 TRP A O 1
ATOM 2246 N N . THR A 1 287 ? -8.264 -12.320 -6.581 1.00 82.88 287 THR A N 1
ATOM 2247 C CA . THR A 1 287 ? -7.160 -13.188 -7.028 1.00 82.88 287 THR A CA 1
ATOM 2248 C C . THR A 1 287 ? -7.071 -13.269 -8.557 1.00 82.88 287 THR A C 1
ATOM 2250 O O . THR A 1 287 ? -5.980 -13.145 -9.108 1.00 82.88 287 THR A O 1
ATOM 2253 N N . GLU A 1 288 ? -8.202 -13.405 -9.253 1.00 82.00 288 GLU A N 1
ATOM 2254 C CA . GLU A 1 288 ? -8.260 -13.352 -10.722 1.00 82.00 288 GLU A CA 1
ATOM 2255 C C . GLU A 1 288 ? -7.816 -11.983 -11.253 1.00 82.00 288 GLU A C 1
ATOM 2257 O O . GLU A 1 288 ? -7.042 -11.903 -12.206 1.00 82.00 288 GLU A O 1
ATOM 2262 N N . GLY A 1 289 ? -8.253 -10.900 -10.600 1.00 74.62 289 GLY A N 1
ATOM 2263 C CA . GLY A 1 289 ? -7.830 -9.544 -10.944 1.00 74.62 289 GLY A CA 1
ATOM 2264 C C . GLY A 1 289 ? -6.324 -9.331 -10.773 1.00 74.62 289 GLY A C 1
ATOM 2265 O O . GLY A 1 289 ? -5.694 -8.722 -11.635 1.00 74.62 289 GLY A O 1
ATOM 2266 N N . VAL A 1 290 ? -5.733 -9.859 -9.696 1.00 71.44 290 VAL A N 1
ATOM 2267 C CA . VAL A 1 290 ? -4.285 -9.805 -9.442 1.00 71.44 290 VAL A CA 1
ATOM 2268 C C . VAL A 1 290 ? -3.530 -10.573 -10.510 1.00 71.44 290 VAL A C 1
ATOM 2270 O O . VAL A 1 290 ? -2.642 -9.987 -11.106 1.00 71.44 290 VAL A O 1
ATOM 2273 N N . ALA A 1 291 ? -3.915 -11.808 -10.836 1.00 62.84 291 ALA A N 1
ATOM 2274 C CA . ALA A 1 291 ? -3.22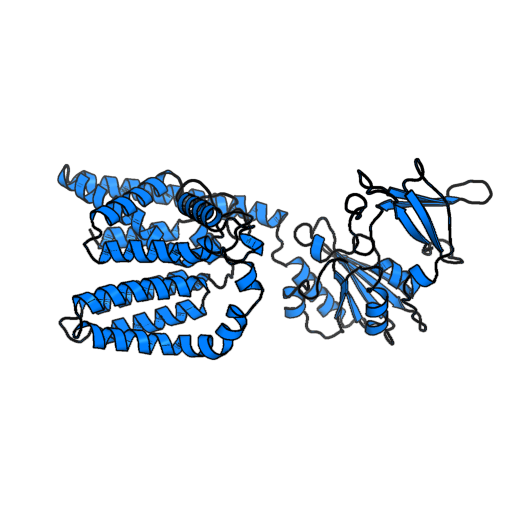9 -12.594 -11.867 1.00 62.84 291 ALA A CA 1
ATOM 2275 C C . ALA A 1 291 ? -3.149 -11.868 -13.228 1.00 62.84 291 ALA A C 1
ATOM 2277 O O . ALA A 1 291 ? -2.183 -12.042 -13.963 1.00 62.84 291 ALA A O 1
ATOM 2278 N N . GLY A 1 292 ? -4.139 -11.028 -13.552 1.00 60.41 292 GLY A N 1
ATOM 2279 C CA . GLY A 1 292 ? -4.135 -10.205 -14.764 1.00 60.41 292 GLY A CA 1
ATOM 2280 C C . GLY A 1 292 ? -3.466 -8.824 -14.644 1.00 60.41 292 GLY A C 1
ATOM 2281 O O . GLY A 1 292 ? -3.363 -8.135 -15.657 1.00 60.41 292 GLY A O 1
ATOM 2282 N N . SER A 1 293 ? -3.060 -8.374 -13.446 1.00 57.81 293 SER A N 1
ATOM 2283 C CA . SER A 1 293 ? -2.596 -6.989 -13.205 1.00 57.81 293 SER A CA 1
ATOM 2284 C C . SER A 1 293 ? -1.383 -6.805 -12.273 1.00 57.81 293 SER A C 1
ATOM 2286 O O . SER A 1 293 ? -0.703 -5.789 -12.396 1.00 57.81 293 SER A O 1
ATOM 2288 N N . MET A 1 294 ? -1.060 -7.746 -11.374 1.00 61.12 294 MET A N 1
ATOM 2289 C CA . MET A 1 294 ? 0.208 -7.840 -10.617 1.00 61.12 294 MET A CA 1
ATOM 2290 C C . MET A 1 294 ? 0.738 -9.233 -10.753 1.00 61.12 294 MET A C 1
ATOM 2292 O O . MET A 1 294 ? 0.084 -10.200 -10.375 1.00 61.12 294 MET A O 1
ATOM 2296 N N . SER A 1 295 ? 2.028 -9.273 -10.994 1.00 61.62 295 SER A N 1
ATOM 2297 C CA . SER A 1 295 ? 2.828 -10.390 -10.551 1.00 61.62 295 SER A CA 1
ATOM 2298 C C . SER A 1 295 ? 3.461 -10.120 -9.163 1.00 61.62 295 SER A C 1
ATOM 2300 O O . SER A 1 295 ? 4.262 -10.907 -8.708 1.00 61.62 295 SER A O 1
ATOM 2302 N N . LEU A 1 296 ? 3.153 -9.026 -8.438 1.00 69.50 296 LEU A N 1
ATOM 2303 C CA . LEU A 1 296 ? 3.805 -8.668 -7.148 1.00 69.50 296 LEU A CA 1
ATOM 2304 C C . LEU A 1 296 ? 5.345 -8.722 -7.246 1.00 69.50 296 LEU A C 1
ATOM 2306 O O . LEU A 1 296 ? 6.006 -9.381 -6.446 1.00 69.50 296 LEU A O 1
ATOM 2310 N N . ASP A 1 297 ? 5.902 -8.068 -8.263 1.00 79.56 297 ASP A N 1
ATOM 2311 C CA . ASP A 1 297 ? 7.324 -8.140 -8.624 1.00 79.56 297 ASP A CA 1
ATOM 2312 C C . ASP A 1 297 ? 7.849 -9.550 -8.973 1.00 79.56 297 ASP A C 1
ATOM 2314 O O . ASP A 1 297 ? 9.050 -9.720 -9.145 1.00 79.56 297 ASP A O 1
ATOM 2318 N N . GLU A 1 298 ? 6.994 -10.566 -9.133 1.00 81.94 298 GLU A N 1
ATOM 2319 C CA . GLU A 1 298 ? 7.401 -11.932 -9.513 1.00 81.94 298 GLU A CA 1
ATOM 2320 C C . GLU A 1 298 ? 8.261 -11.942 -10.772 1.00 81.94 298 GLU A C 1
ATOM 2322 O O . GLU A 1 298 ? 9.283 -12.614 -10.761 1.00 81.94 298 GLU A O 1
ATOM 2327 N N . LEU A 1 299 ? 7.944 -11.124 -11.784 1.00 86.50 299 LEU A N 1
ATOM 2328 C CA . LEU A 1 299 ? 8.784 -10.995 -12.973 1.00 86.50 299 LEU A CA 1
ATOM 2329 C C . LEU A 1 299 ? 10.214 -10.562 -12.621 1.00 86.50 299 LEU A C 1
ATOM 2331 O O . LEU A 1 299 ? 11.174 -11.172 -13.069 1.00 86.50 299 LEU A O 1
ATOM 2335 N N . PHE A 1 300 ? 10.368 -9.557 -11.758 1.00 89.44 300 PHE A N 1
ATOM 2336 C CA . PHE A 1 300 ? 11.673 -9.069 -11.306 1.00 89.44 300 PHE A CA 1
ATOM 2337 C C . PHE A 1 300 ? 12.430 -10.109 -10.471 1.00 89.44 300 PHE A C 1
ATOM 2339 O O . PHE A 1 300 ? 13.650 -10.233 -10.588 1.00 89.44 300 PHE A O 1
ATOM 2346 N N . VAL A 1 301 ? 11.713 -10.875 -9.644 1.00 90.62 301 VAL A N 1
ATOM 2347 C CA . VAL A 1 301 ? 12.279 -11.976 -8.853 1.00 90.62 301 VAL A CA 1
ATOM 2348 C C . VAL A 1 301 ? 12.715 -13.133 -9.755 1.00 90.62 301 VAL A C 1
ATOM 2350 O O . VAL A 1 301 ? 13.804 -13.671 -9.563 1.00 90.62 301 VAL A O 1
ATOM 2353 N N . GLU A 1 302 ? 11.905 -13.504 -10.744 1.00 91.25 302 GLU A N 1
ATOM 2354 C CA . GLU A 1 302 ? 12.217 -14.542 -11.727 1.00 91.25 302 GLU A CA 1
ATOM 2355 C C . GLU A 1 302 ? 13.422 -14.134 -12.579 1.00 91.25 302 GLU A C 1
ATOM 2357 O O . GLU A 1 302 ? 14.362 -14.915 -12.726 1.00 91.25 302 GLU A O 1
ATOM 2362 N N . THR A 1 303 ? 13.475 -12.881 -13.040 1.00 93.00 303 THR A N 1
ATOM 2363 C CA . THR A 1 303 ? 14.648 -12.334 -13.730 1.00 93.00 303 THR A CA 1
ATOM 2364 C C . THR A 1 303 ? 15.897 -12.411 -12.857 1.00 93.00 303 THR A C 1
ATOM 2366 O O . THR A 1 303 ? 16.912 -12.925 -13.320 1.00 93.00 303 THR A O 1
ATOM 2369 N N . ALA A 1 304 ? 15.837 -12.005 -11.583 1.00 94.88 304 ALA A N 1
ATOM 2370 C CA . ALA A 1 304 ? 16.976 -12.128 -10.668 1.00 94.88 304 ALA A CA 1
ATOM 2371 C C . ALA A 1 304 ? 17.445 -13.586 -10.509 1.00 94.88 304 ALA A C 1
ATOM 2373 O O . ALA A 1 304 ? 18.645 -13.860 -10.480 1.00 94.88 304 ALA A O 1
ATOM 2374 N N . GLN A 1 305 ? 16.510 -14.538 -10.427 1.00 94.31 305 GLN A N 1
ATOM 2375 C CA . GLN A 1 305 ? 16.827 -15.964 -10.338 1.00 94.31 305 GLN A CA 1
ATOM 2376 C C . GLN A 1 305 ? 17.494 -16.483 -11.612 1.00 94.31 305 GLN A C 1
ATOM 2378 O O . GLN A 1 305 ? 18.480 -17.215 -11.516 1.00 94.31 305 GLN A O 1
ATOM 2383 N N . VAL A 1 306 ? 17.005 -16.084 -12.788 1.00 94.75 306 VAL A N 1
ATOM 2384 C CA . VAL A 1 306 ? 17.638 -16.404 -14.073 1.00 94.75 306 VAL A CA 1
ATOM 2385 C C . VAL A 1 306 ? 19.040 -15.795 -14.142 1.00 94.75 306 VAL A C 1
ATOM 2387 O O . VAL A 1 306 ? 19.989 -16.507 -14.460 1.00 94.75 306 VAL A O 1
ATOM 2390 N N . MET A 1 307 ? 19.211 -14.527 -13.761 1.00 95.12 307 MET A N 1
ATOM 2391 C CA . MET A 1 307 ? 20.522 -13.867 -13.727 1.00 95.12 307 MET A CA 1
ATOM 2392 C C . MET A 1 307 ? 21.513 -14.605 -12.814 1.00 95.12 307 MET A C 1
ATOM 2394 O O . MET A 1 307 ? 22.656 -14.857 -13.204 1.00 95.12 307 MET A O 1
ATOM 2398 N N . ASN A 1 308 ? 21.067 -15.018 -11.624 1.00 94.44 308 ASN A N 1
ATOM 2399 C CA . ASN A 1 308 ? 21.868 -15.805 -10.682 1.00 94.44 308 ASN A CA 1
ATOM 2400 C C . ASN A 1 308 ? 22.270 -17.166 -11.275 1.00 94.44 308 ASN A C 1
ATOM 2402 O O . ASN A 1 308 ? 23.423 -17.576 -11.160 1.00 94.44 308 ASN A O 1
ATOM 2406 N N . GLN A 1 309 ? 21.344 -17.865 -11.939 1.00 92.69 309 GLN A N 1
ATOM 2407 C CA . GLN A 1 309 ? 21.623 -19.164 -12.565 1.00 92.69 309 GLN A CA 1
ATOM 2408 C C . GLN A 1 309 ? 22.615 -19.041 -13.726 1.00 92.69 309 GLN A C 1
ATOM 2410 O O . GLN A 1 309 ? 23.494 -19.888 -13.873 1.00 92.69 309 GLN A O 1
ATOM 2415 N N . ARG A 1 310 ? 22.502 -17.970 -14.518 1.00 91.00 310 ARG A N 1
ATOM 2416 C CA . ARG A 1 310 ? 23.347 -17.716 -15.693 1.00 91.00 310 ARG A CA 1
ATOM 2417 C C . ARG A 1 310 ? 24.669 -17.015 -15.384 1.00 91.00 310 ARG A C 1
ATOM 2419 O O . ARG A 1 310 ? 25.480 -16.811 -16.280 1.00 91.00 310 ARG A O 1
ATOM 2426 N N . SER A 1 311 ? 24.947 -16.693 -14.121 1.00 79.50 311 SER A N 1
ATOM 2427 C CA . SER A 1 311 ? 26.228 -16.086 -13.720 1.00 79.50 311 SER A CA 1
ATOM 2428 C C . SER A 1 311 ? 27.443 -16.978 -14.038 1.00 79.50 311 SER A C 1
ATOM 2430 O O . SER A 1 311 ? 28.561 -16.485 -14.157 1.00 79.50 311 SER A O 1
ATOM 2432 N N . ALA A 1 312 ? 27.239 -18.288 -14.227 1.00 78.62 312 ALA A N 1
ATOM 2433 C CA . ALA A 1 312 ? 28.287 -19.226 -14.630 1.00 78.62 312 ALA A CA 1
ATOM 2434 C C . ALA A 1 312 ? 28.582 -19.240 -16.147 1.00 78.62 312 ALA A C 1
ATOM 2436 O O . ALA A 1 312 ? 29.576 -19.837 -16.559 1.00 78.62 312 ALA A O 1
ATOM 2437 N N . ASP A 1 313 ? 27.773 -18.568 -16.972 1.00 86.81 313 ASP A N 1
ATOM 2438 C CA . ASP A 1 313 ? 27.847 -18.642 -18.441 1.00 86.81 313 ASP A CA 1
ATOM 2439 C C . ASP A 1 313 ? 28.935 -17.735 -19.050 1.00 86.81 313 ASP A C 1
ATOM 2441 O O . ASP A 1 313 ? 29.029 -17.590 -20.270 1.00 86.81 313 ASP A O 1
ATOM 2445 N N . GLY A 1 314 ? 29.768 -17.104 -18.215 1.00 90.06 314 GLY A N 1
ATOM 2446 C CA . GLY A 1 314 ? 30.789 -16.155 -18.665 1.00 90.06 314 GLY A CA 1
ATOM 2447 C C . GLY A 1 314 ? 30.210 -14.818 -19.135 1.00 90.06 314 GLY A C 1
ATOM 2448 O O . GLY A 1 314 ? 30.788 -14.181 -20.008 1.00 90.06 314 GLY A O 1
ATOM 2449 N N . ILE A 1 315 ? 29.060 -14.410 -18.591 1.00 94.50 315 ILE A N 1
ATOM 2450 C CA . ILE A 1 315 ? 28.493 -13.073 -18.796 1.00 94.50 315 ILE A CA 1
ATOM 2451 C C . ILE A 1 315 ? 29.273 -12.084 -17.924 1.00 94.50 315 ILE A C 1
ATOM 2453 O O . ILE A 1 315 ? 29.328 -12.230 -16.701 1.00 94.50 315 ILE A O 1
ATOM 2457 N N . ASP A 1 316 ? 29.840 -11.055 -18.547 1.00 94.69 316 ASP A N 1
ATOM 2458 C CA . ASP A 1 316 ? 30.657 -10.051 -17.876 1.00 94.69 316 ASP A CA 1
ATOM 2459 C C . ASP A 1 316 ? 29.823 -8.926 -17.249 1.00 94.69 316 ASP A C 1
ATOM 2461 O O . ASP A 1 316 ? 30.290 -8.290 -16.300 1.00 94.69 316 ASP A O 1
ATOM 2465 N N . ALA A 1 317 ? 28.629 -8.639 -17.781 1.00 95.62 317 ALA A N 1
ATOM 2466 C CA . ALA A 1 317 ? 27.716 -7.615 -17.268 1.00 95.62 317 ALA A CA 1
ATOM 2467 C C . ALA A 1 317 ? 26.256 -7.847 -17.703 1.00 95.62 317 ALA A C 1
ATOM 2469 O O . ALA A 1 317 ? 25.999 -8.355 -18.796 1.00 95.62 317 ALA A O 1
ATOM 2470 N N . TRP A 1 318 ? 25.314 -7.409 -16.865 1.00 96.50 318 TRP A N 1
ATOM 2471 C CA . TRP A 1 318 ? 23.880 -7.347 -17.160 1.00 96.50 318 TRP A CA 1
ATOM 2472 C C . TRP A 1 318 ? 23.428 -5.907 -17.398 1.00 96.50 318 TRP A C 1
ATOM 2474 O O . TRP A 1 318 ? 23.753 -5.019 -16.610 1.00 96.50 318 TRP A O 1
ATOM 2484 N N . VAL A 1 319 ? 22.632 -5.690 -18.440 1.00 96.00 319 VAL A N 1
ATOM 2485 C CA . VAL A 1 319 ? 21.972 -4.421 -18.756 1.00 96.00 319 VAL A CA 1
ATOM 2486 C C . VAL A 1 319 ? 20.474 -4.584 -18.519 1.00 96.00 319 VAL A C 1
ATOM 2488 O O . VAL A 1 319 ? 19.835 -5.459 -19.102 1.00 96.00 319 VAL A O 1
ATOM 2491 N N . LEU A 1 320 ? 19.922 -3.741 -17.650 1.00 94.19 320 LEU A N 1
ATOM 2492 C CA . LEU A 1 320 ? 18.513 -3.739 -17.269 1.00 94.19 320 LEU A CA 1
ATOM 2493 C C . LEU A 1 320 ? 17.865 -2.425 -17.740 1.00 94.19 320 LEU A C 1
ATOM 2495 O O . LEU A 1 320 ? 18.327 -1.353 -17.338 1.00 94.19 320 LEU A O 1
ATOM 2499 N N . PRO A 1 321 ? 16.823 -2.459 -18.583 1.00 92.06 321 PRO A N 1
ATOM 2500 C CA . PRO A 1 321 ? 16.229 -1.250 -19.129 1.00 92.06 321 PRO A CA 1
ATOM 2501 C C . PRO A 1 321 ? 15.366 -0.528 -18.094 1.00 92.06 321 PRO A C 1
ATOM 2503 O O . PRO A 1 321 ? 14.706 -1.136 -17.247 1.00 92.06 321 PRO A O 1
ATOM 2506 N N . MET A 1 322 ? 15.363 0.796 -18.207 1.00 90.56 322 MET A N 1
ATOM 2507 C CA . MET A 1 322 ? 14.397 1.700 -17.597 1.00 90.56 322 MET A CA 1
ATOM 2508 C C . MET A 1 322 ? 13.868 2.658 -18.659 1.00 90.56 322 MET A C 1
ATOM 2510 O O . MET A 1 322 ? 14.549 2.941 -19.645 1.00 90.56 322 MET A O 1
ATOM 2514 N N . SER A 1 323 ? 12.687 3.220 -18.420 1.00 87.81 323 SER A N 1
ATOM 2515 C CA . SER A 1 323 ? 12.140 4.277 -19.270 1.00 87.81 323 SER A CA 1
ATOM 2516 C C . SER A 1 323 ? 13.091 5.469 -19.359 1.00 87.81 323 SER A C 1
ATOM 2518 O O . SER A 1 323 ? 13.744 5.834 -18.379 1.00 87.81 323 SER A O 1
ATOM 2520 N N . GLY A 1 324 ? 13.167 6.106 -20.529 1.00 85.06 324 GLY A N 1
ATOM 2521 C CA . GLY A 1 324 ? 14.024 7.271 -20.753 1.00 85.06 324 GLY A CA 1
ATOM 2522 C C . GLY A 1 324 ? 13.641 8.495 -19.913 1.00 85.06 324 GLY A C 1
ATOM 2523 O O . GLY A 1 324 ? 14.450 9.416 -19.775 1.00 85.06 324 GLY A O 1
ATOM 2524 N N . SER A 1 325 ? 12.434 8.500 -19.335 1.00 80.69 325 SER A N 1
ATOM 2525 C CA . SER A 1 325 ? 11.949 9.496 -18.371 1.00 80.69 325 SER A CA 1
ATOM 2526 C C . SER A 1 325 ? 12.040 9.035 -16.907 1.00 80.69 325 SER A C 1
ATOM 2528 O O . SER A 1 325 ? 11.752 9.820 -15.999 1.00 80.69 325 SER A O 1
ATOM 2530 N N . ALA A 1 326 ? 12.451 7.788 -16.644 1.00 72.31 326 ALA A N 1
ATOM 2531 C CA . ALA A 1 326 ? 12.571 7.266 -15.288 1.00 72.31 326 ALA A CA 1
ATOM 2532 C C . ALA A 1 326 ? 13.743 7.926 -14.538 1.00 72.31 326 ALA A C 1
ATOM 2534 O O . ALA A 1 326 ? 14.873 7.991 -15.022 1.00 72.31 326 ALA A O 1
ATOM 2535 N N . GLY A 1 327 ? 13.477 8.405 -13.320 1.00 63.12 327 GLY A N 1
ATOM 2536 C CA . GLY A 1 327 ? 14.523 8.853 -12.397 1.00 63.12 327 GLY A CA 1
ATOM 2537 C C . GLY A 1 327 ? 15.270 7.680 -11.747 1.00 63.12 327 GLY A C 1
ATOM 2538 O O . GLY A 1 327 ? 14.832 6.535 -11.811 1.00 63.12 327 GLY A O 1
ATOM 2539 N N . SER A 1 328 ? 16.364 7.967 -11.031 1.00 55.22 328 SER A N 1
ATOM 2540 C CA . SER A 1 328 ? 17.181 6.955 -10.330 1.00 55.22 328 SER A CA 1
ATOM 2541 C C . SER A 1 328 ? 16.435 6.157 -9.248 1.00 55.22 328 SER A C 1
ATOM 2543 O O . SER A 1 328 ? 16.912 5.110 -8.821 1.00 55.22 328 SER A O 1
ATOM 2545 N N . ASP A 1 329 ? 15.272 6.637 -8.801 1.00 55.59 329 ASP A N 1
ATOM 2546 C CA . ASP A 1 329 ? 14.395 5.940 -7.849 1.00 55.59 329 ASP A CA 1
ATOM 2547 C C . ASP A 1 329 ? 13.529 4.841 -8.501 1.00 55.59 329 ASP A C 1
ATOM 2549 O O . ASP A 1 329 ? 12.801 4.146 -7.795 1.00 55.59 329 ASP A O 1
ATOM 2553 N N . GLY A 1 330 ? 13.606 4.673 -9.827 1.00 57.47 330 GLY A N 1
ATOM 2554 C CA . GLY A 1 330 ? 12.810 3.722 -10.610 1.00 57.47 330 GLY A CA 1
ATOM 2555 C C . GLY A 1 330 ? 13.344 2.289 -10.677 1.00 57.47 330 GLY A C 1
ATOM 2556 O O . GLY A 1 330 ? 12.795 1.505 -11.435 1.00 57.47 330 GLY A O 1
ATOM 2557 N N . GLN A 1 331 ? 14.397 1.933 -9.933 1.00 76.50 331 GLN A N 1
ATOM 2558 C CA . GLN A 1 331 ? 14.970 0.578 -9.953 1.00 76.50 331 GLN A CA 1
ATOM 2559 C C . GLN A 1 331 ? 14.086 -0.434 -9.209 1.00 76.50 331 GLN A C 1
ATOM 2561 O O . GLN A 1 331 ? 13.546 -0.139 -8.133 1.00 76.50 331 GLN A O 1
ATOM 2566 N N . ALA A 1 332 ? 13.993 -1.656 -9.742 1.00 80.81 332 ALA A N 1
ATOM 2567 C CA . ALA A 1 332 ? 13.219 -2.729 -9.132 1.00 80.81 332 ALA A CA 1
ATOM 2568 C C . ALA A 1 332 ? 13.952 -3.285 -7.901 1.00 80.81 332 ALA A C 1
ATOM 2570 O O . ALA A 1 332 ? 14.762 -4.205 -7.989 1.00 80.81 332 ALA A O 1
ATOM 2571 N N . ARG A 1 333 ? 13.637 -2.734 -6.722 1.00 82.69 333 ARG A N 1
ATOM 2572 C CA . ARG A 1 333 ? 14.270 -3.095 -5.436 1.00 82.69 333 ARG A CA 1
ATOM 2573 C C . ARG A 1 333 ? 14.190 -4.587 -5.106 1.00 82.69 333 ARG A C 1
ATOM 2575 O O . ARG A 1 333 ? 15.042 -5.103 -4.392 1.00 82.69 333 ARG A O 1
ATOM 2582 N N . SER A 1 334 ? 13.145 -5.258 -5.574 1.00 86.69 334 SER A N 1
ATOM 2583 C CA . SER A 1 334 ? 12.937 -6.701 -5.442 1.00 86.69 334 SER A CA 1
ATOM 2584 C C . SER A 1 334 ? 13.967 -7.507 -6.236 1.00 86.69 334 SER A C 1
ATOM 2586 O O . SER A 1 334 ? 14.517 -8.461 -5.689 1.00 86.69 334 SER A O 1
ATOM 2588 N N . LEU A 1 335 ? 14.286 -7.089 -7.468 1.00 90.88 335 LEU A N 1
ATOM 2589 C CA . LEU A 1 335 ? 15.370 -7.669 -8.268 1.00 90.88 335 LEU A CA 1
ATOM 2590 C C . LEU A 1 335 ? 16.701 -7.502 -7.537 1.00 90.88 335 LEU A C 1
ATOM 2592 O O . LEU A 1 335 ? 17.381 -8.490 -7.275 1.00 90.88 335 LEU A O 1
ATOM 2596 N N . ASP A 1 336 ? 17.025 -6.269 -7.133 1.00 88.12 336 ASP A N 1
ATOM 2597 C CA . ASP A 1 336 ? 18.288 -5.954 -6.451 1.00 88.12 336 ASP A CA 1
ATOM 2598 C C . ASP A 1 336 ? 18.455 -6.732 -5.132 1.00 88.12 336 ASP A C 1
ATOM 2600 O O . ASP A 1 336 ? 19.574 -7.050 -4.732 1.00 88.12 336 ASP A O 1
ATOM 2604 N N . PHE A 1 337 ? 17.348 -7.024 -4.439 1.00 89.81 337 PHE A N 1
ATOM 2605 C CA . PHE A 1 337 ? 17.342 -7.781 -3.186 1.00 89.81 337 PHE A CA 1
ATOM 2606 C C . PHE A 1 337 ? 17.579 -9.285 -3.387 1.00 89.81 337 PHE A C 1
ATOM 2608 O O . PHE A 1 337 ? 18.189 -9.921 -2.530 1.00 89.81 337 PHE A O 1
ATOM 2615 N N . VAL A 1 338 ? 17.068 -9.867 -4.478 1.00 93.12 338 VAL A N 1
ATOM 2616 C CA . VAL A 1 338 ? 17.177 -11.310 -4.771 1.00 93.12 338 VAL A CA 1
ATOM 2617 C C . VAL A 1 338 ? 18.455 -11.647 -5.545 1.00 93.12 338 VAL A C 1
ATOM 2619 O O . VAL A 1 338 ? 18.963 -12.767 -5.450 1.00 93.12 338 VAL A O 1
ATOM 2622 N N . TYR A 1 339 ? 18.975 -10.704 -6.323 1.00 94.00 339 TYR A N 1
ATOM 2623 C CA . TYR A 1 339 ? 20.174 -10.901 -7.123 1.00 94.00 339 TYR A CA 1
ATOM 2624 C C . TYR A 1 339 ? 21.435 -10.993 -6.243 1.00 94.00 339 TYR A C 1
ATOM 2626 O O . TYR A 1 339 ? 21.693 -10.117 -5.423 1.00 94.00 339 TYR A O 1
ATOM 2634 N N . ASP A 1 340 ? 22.247 -12.039 -6.435 1.00 89.62 340 ASP A N 1
ATOM 2635 C CA . ASP A 1 340 ? 23.450 -12.335 -5.628 1.00 89.62 340 ASP A CA 1
ATOM 2636 C C . ASP A 1 340 ? 24.659 -11.460 -6.016 1.00 89.62 340 ASP A C 1
ATOM 2638 O O . ASP A 1 340 ? 25.722 -11.520 -5.406 1.00 89.62 340 ASP A O 1
ATOM 2642 N N . GLN A 1 341 ? 24.507 -10.618 -7.046 1.00 84.62 341 GLN A N 1
ATOM 2643 C CA . GLN A 1 341 ? 25.535 -9.682 -7.521 1.00 84.62 341 GLN A CA 1
ATOM 2644 C C . GLN A 1 341 ? 26.840 -10.356 -7.982 1.00 84.62 341 GLN A C 1
ATOM 2646 O O . GLN A 1 341 ? 27.891 -9.716 -8.015 1.00 84.62 341 GLN A O 1
ATOM 2651 N N . ALA A 1 342 ? 26.774 -11.629 -8.390 1.00 88.31 342 ALA A N 1
ATOM 2652 C CA . ALA A 1 342 ? 27.920 -12.373 -8.917 1.00 88.31 342 ALA A CA 1
ATOM 2653 C C . ALA A 1 342 ? 28.496 -11.726 -10.191 1.00 88.31 342 ALA A C 1
ATOM 2655 O O . ALA A 1 342 ? 29.714 -11.615 -10.341 1.00 88.31 342 ALA A O 1
ATOM 2656 N N . THR A 1 343 ? 27.618 -11.234 -11.067 1.00 92.81 343 THR A N 1
ATOM 2657 C CA . THR A 1 343 ? 27.970 -10.427 -12.241 1.00 92.81 343 THR A CA 1
ATOM 2658 C C . THR A 1 343 ? 27.465 -8.988 -12.048 1.00 92.81 343 THR A C 1
ATOM 2660 O O . THR A 1 343 ? 26.344 -8.794 -11.576 1.00 92.81 343 THR A O 1
ATOM 2663 N N . PRO A 1 344 ? 28.220 -7.939 -12.408 1.00 93.69 344 PRO A N 1
ATOM 2664 C CA . PRO A 1 344 ? 27.721 -6.567 -12.328 1.00 93.69 344 PRO A CA 1
ATOM 2665 C C . PRO A 1 344 ? 26.432 -6.372 -13.139 1.00 93.69 344 PRO A C 1
ATOM 2667 O O . PRO A 1 344 ? 26.369 -6.778 -14.297 1.00 93.69 344 PRO A O 1
ATOM 2670 N N . ALA A 1 345 ? 25.427 -5.731 -12.543 1.00 93.88 345 ALA A N 1
ATOM 2671 C CA . ALA A 1 345 ? 24.194 -5.338 -13.218 1.00 93.88 345 ALA A CA 1
ATOM 2672 C C . ALA A 1 345 ? 24.066 -3.812 -13.225 1.00 93.88 345 ALA A C 1
ATOM 2674 O O . ALA A 1 345 ? 24.319 -3.160 -12.210 1.00 93.88 345 ALA A O 1
ATOM 2675 N N . VAL A 1 346 ? 23.690 -3.246 -14.371 1.00 92.81 346 VAL A N 1
ATOM 2676 C CA . VAL A 1 346 ? 23.476 -1.809 -14.543 1.00 92.81 346 VAL A CA 1
ATOM 2677 C C . VAL A 1 346 ? 22.065 -1.545 -15.051 1.00 92.81 346 VAL A C 1
ATOM 2679 O O . VAL A 1 346 ? 21.631 -2.099 -16.058 1.00 92.81 346 VAL A O 1
ATOM 2682 N N . TRP A 1 347 ? 21.357 -0.665 -14.351 1.00 92.62 347 TRP A N 1
ATOM 2683 C CA . TRP A 1 347 ? 20.088 -0.120 -14.812 1.00 92.62 347 TRP A CA 1
ATOM 2684 C C . TRP A 1 347 ? 20.347 1.067 -15.742 1.00 92.62 347 TRP A C 1
ATOM 2686 O O . TRP A 1 347 ? 21.027 2.019 -15.352 1.00 92.62 347 TRP A O 1
ATOM 2696 N N . VAL A 1 348 ? 19.801 1.029 -16.956 1.00 91.88 348 VAL A N 1
ATOM 2697 C CA . VAL A 1 348 ? 20.029 2.043 -17.992 1.00 91.88 348 VAL A CA 1
ATOM 2698 C C . VAL A 1 348 ? 18.695 2.623 -18.440 1.00 91.88 348 VAL A C 1
ATOM 2700 O O . VAL A 1 348 ? 17.858 1.919 -18.997 1.00 91.88 348 VAL A O 1
ATOM 2703 N N . ALA A 1 349 ? 18.504 3.923 -18.212 1.00 91.56 349 ALA A N 1
ATOM 2704 C CA . ALA A 1 349 ? 17.378 4.651 -18.785 1.00 91.56 349 ALA A CA 1
ATOM 2705 C C . ALA A 1 349 ? 17.561 4.755 -20.303 1.00 91.56 349 ALA A C 1
ATOM 2707 O O . ALA A 1 349 ? 18.588 5.259 -20.761 1.00 91.56 349 ALA A O 1
ATOM 2708 N N . ALA A 1 350 ? 16.569 4.305 -21.069 1.00 90.88 350 ALA A N 1
ATOM 2709 C CA . ALA A 1 350 ? 16.534 4.349 -22.526 1.00 90.88 350 ALA A CA 1
ATOM 2710 C C . ALA A 1 350 ? 16.289 5.784 -23.027 1.00 90.88 350 ALA A C 1
ATOM 2712 O O . ALA A 1 350 ? 15.249 6.103 -23.602 1.00 90.88 350 ALA A O 1
ATOM 2713 N N . ASN A 1 351 ? 17.243 6.674 -22.746 1.00 89.75 351 ASN A N 1
ATOM 2714 C CA . ASN A 1 351 ? 17.232 8.067 -23.162 1.00 89.75 351 ASN A CA 1
ATOM 2715 C C . ASN A 1 351 ? 18.344 8.329 -24.182 1.00 89.75 351 ASN A C 1
ATOM 2717 O O . ASN A 1 351 ? 19.516 8.086 -23.886 1.00 89.75 351 ASN A O 1
ATOM 2721 N N . ASP A 1 352 ? 17.989 8.881 -25.343 1.00 87.62 352 ASP A N 1
ATOM 2722 C CA . ASP A 1 352 ? 18.914 9.114 -26.464 1.00 87.62 352 ASP A CA 1
ATOM 2723 C C . ASP A 1 352 ? 20.165 9.917 -26.067 1.00 87.62 352 ASP A C 1
ATOM 2725 O O . ASP A 1 352 ? 21.232 9.737 -26.650 1.00 87.62 352 ASP A O 1
ATOM 2729 N N . ASN A 1 353 ? 20.044 10.805 -25.075 1.00 86.31 353 ASN A N 1
ATOM 2730 C CA . ASN A 1 353 ? 21.116 11.722 -24.688 1.00 86.31 353 ASN A CA 1
ATOM 2731 C C . ASN A 1 353 ? 22.064 11.146 -23.628 1.00 86.31 353 ASN A C 1
ATOM 2733 O O . ASN A 1 353 ? 23.164 11.667 -23.450 1.00 86.31 353 ASN A O 1
ATOM 2737 N N . THR A 1 354 ? 21.639 10.129 -22.872 1.00 88.62 354 THR A N 1
ATOM 2738 C CA . THR A 1 354 ? 22.386 9.651 -21.694 1.00 88.62 354 THR A CA 1
ATOM 2739 C C . THR A 1 354 ? 22.695 8.160 -21.724 1.00 88.62 354 THR A C 1
ATOM 2741 O O . THR A 1 354 ? 23.731 7.768 -21.187 1.00 88.62 354 THR A O 1
ATOM 2744 N N . ALA A 1 355 ? 21.865 7.335 -22.372 1.00 91.00 355 ALA A N 1
ATOM 2745 C CA . ALA A 1 355 ? 22.024 5.880 -22.393 1.00 91.00 355 ALA A CA 1
ATOM 2746 C C . ALA A 1 355 ? 23.407 5.458 -22.907 1.00 91.00 355 ALA A C 1
ATOM 2748 O O . ALA A 1 355 ? 24.070 4.635 -22.278 1.00 91.00 355 ALA A O 1
ATOM 2749 N N . GLY A 1 356 ? 23.875 6.075 -23.997 1.00 91.25 356 GLY A N 1
ATOM 2750 C CA . GLY A 1 356 ? 25.174 5.770 -24.599 1.00 91.25 356 GLY A CA 1
ATOM 2751 C C . GLY A 1 356 ? 26.349 5.993 -23.644 1.00 91.25 356 GLY A C 1
ATOM 2752 O O . GLY A 1 356 ? 27.170 5.100 -23.448 1.00 91.25 356 GLY A O 1
ATOM 2753 N N . ALA A 1 357 ? 26.381 7.130 -22.942 1.00 90.06 357 ALA A N 1
ATOM 2754 C CA . ALA A 1 357 ? 27.427 7.423 -21.960 1.00 90.06 357 ALA A CA 1
ATOM 2755 C C . ALA A 1 357 ? 27.418 6.436 -20.776 1.00 90.06 357 ALA A C 1
ATOM 2757 O O . ALA A 1 357 ? 28.479 6.016 -20.310 1.00 90.06 357 ALA A O 1
ATOM 2758 N N . VAL A 1 358 ? 26.228 6.037 -20.311 1.00 92.00 358 VAL A N 1
ATOM 2759 C CA . VAL A 1 358 ? 26.074 5.046 -19.233 1.00 92.00 358 VAL A CA 1
ATOM 2760 C C . VAL A 1 358 ? 26.553 3.666 -19.689 1.00 92.00 358 VAL A C 1
ATOM 2762 O O . VAL A 1 358 ? 27.309 3.019 -18.964 1.00 92.00 358 VAL A O 1
ATOM 2765 N N . LEU A 1 359 ? 26.174 3.231 -20.896 1.00 94.19 359 LEU A N 1
ATOM 2766 C CA . LEU A 1 359 ? 26.633 1.967 -21.479 1.00 94.19 359 LEU A CA 1
ATOM 2767 C C . LEU A 1 359 ? 28.146 1.970 -21.703 1.00 94.19 359 LEU A C 1
ATOM 2769 O O . LEU A 1 359 ? 28.813 1.018 -21.306 1.00 94.19 359 LEU A O 1
ATOM 2773 N N . GLN A 1 360 ? 28.711 3.055 -22.241 1.00 93.50 360 GLN A N 1
ATOM 2774 C CA . GLN A 1 360 ? 30.157 3.198 -22.407 1.00 93.50 360 GLN A CA 1
ATOM 2775 C C . GLN A 1 360 ? 30.877 2.994 -21.075 1.00 93.50 360 GLN A C 1
ATOM 2777 O O . GLN A 1 360 ? 31.815 2.202 -20.986 1.00 93.50 360 GLN A O 1
ATOM 2782 N N . GLN A 1 361 ? 30.424 3.675 -20.022 1.00 93.00 361 GLN A N 1
ATOM 2783 C CA . GLN A 1 361 ? 31.035 3.568 -18.704 1.00 93.00 361 GLN A CA 1
ATOM 2784 C C . GLN A 1 361 ? 30.903 2.156 -18.116 1.00 93.00 361 GLN A C 1
ATOM 2786 O O . GLN A 1 361 ? 31.864 1.643 -17.543 1.00 93.00 361 GLN A O 1
ATOM 2791 N N . ALA A 1 362 ? 29.728 1.537 -18.234 1.00 93.12 362 ALA A N 1
ATOM 2792 C CA . ALA A 1 362 ? 29.443 0.247 -17.614 1.00 93.12 362 ALA A CA 1
ATOM 2793 C C . ALA A 1 362 ? 30.091 -0.939 -18.346 1.00 93.12 362 ALA A C 1
ATOM 2795 O O . ALA A 1 362 ? 30.463 -1.925 -17.706 1.00 93.12 362 ALA A O 1
ATOM 2796 N N . LEU A 1 363 ? 30.223 -0.850 -19.673 1.00 95.56 363 LEU A N 1
ATOM 2797 C CA . LEU A 1 363 ? 30.614 -1.968 -20.533 1.00 95.56 363 LEU A CA 1
ATOM 2798 C C . LEU A 1 363 ? 32.063 -1.886 -21.034 1.00 95.56 363 LEU A C 1
ATOM 2800 O O . LEU A 1 363 ? 32.559 -2.849 -21.612 1.00 95.56 363 LEU A O 1
ATOM 2804 N N . THR A 1 364 ? 32.786 -0.790 -20.778 1.00 92.38 364 THR A N 1
ATOM 2805 C CA . THR A 1 364 ? 34.218 -0.702 -21.117 1.00 92.38 364 THR A CA 1
ATOM 2806 C C . THR A 1 364 ? 35.006 -1.854 -20.483 1.00 92.38 364 THR A C 1
ATOM 2808 O O . THR A 1 364 ? 35.011 -2.032 -19.265 1.00 92.38 364 THR A O 1
ATOM 2811 N N . GLY A 1 365 ? 35.701 -2.628 -21.322 1.00 90.62 365 GLY A N 1
ATOM 2812 C CA . GLY A 1 365 ? 36.487 -3.791 -20.899 1.00 90.62 365 GLY A CA 1
ATOM 2813 C C . GLY A 1 365 ? 35.674 -5.072 -20.672 1.00 90.62 365 GLY A C 1
ATOM 2814 O O . GLY A 1 365 ? 36.233 -6.049 -20.178 1.00 90.62 365 GLY A O 1
ATOM 2815 N N . ARG A 1 366 ? 34.382 -5.079 -21.018 1.00 93.75 366 ARG A N 1
ATOM 2816 C CA . ARG A 1 366 ? 33.498 -6.253 -21.013 1.00 93.75 366 ARG A CA 1
ATOM 2817 C C . ARG A 1 366 ? 33.385 -6.791 -22.439 1.00 93.75 366 ARG A C 1
ATOM 2819 O O . ARG A 1 366 ? 33.312 -5.999 -23.373 1.00 93.75 366 ARG A O 1
ATOM 2826 N N . GLN A 1 367 ? 33.376 -8.110 -22.608 1.00 93.62 367 GLN A N 1
ATOM 2827 C CA . GLN A 1 367 ? 33.234 -8.741 -23.922 1.00 93.62 367 GLN A CA 1
ATOM 2828 C C . GLN A 1 367 ? 31.860 -9.366 -24.095 1.00 93.62 367 GLN A C 1
ATOM 2830 O O . GLN A 1 367 ? 31.280 -9.230 -25.162 1.00 93.62 367 GLN A O 1
ATOM 2835 N N . ARG A 1 368 ? 31.312 -10.003 -23.059 1.00 95.62 368 ARG A N 1
ATOM 2836 C CA . ARG A 1 368 ? 30.023 -10.688 -23.147 1.00 95.62 368 ARG A CA 1
ATOM 2837 C C . ARG A 1 368 ? 28.994 -10.039 -22.238 1.00 95.62 368 ARG A C 1
ATOM 2839 O O . ARG A 1 368 ? 29.158 -10.024 -21.020 1.00 95.62 368 ARG A O 1
ATOM 2846 N N . VAL A 1 369 ? 27.927 -9.497 -22.814 1.00 96.56 369 VAL A N 1
ATOM 2847 C CA . VAL A 1 369 ? 26.931 -8.698 -22.086 1.00 96.56 369 VAL A CA 1
ATOM 2848 C C . VAL A 1 369 ? 25.536 -9.241 -22.333 1.00 96.56 369 VAL A C 1
ATOM 2850 O O . VAL A 1 369 ? 25.183 -9.548 -23.466 1.00 96.56 369 VAL A O 1
ATOM 2853 N N . ALA A 1 370 ? 24.740 -9.346 -21.272 1.00 97.06 370 ALA A N 1
ATOM 2854 C CA . ALA A 1 370 ? 23.352 -9.776 -21.351 1.00 97.06 370 ALA A CA 1
ATOM 2855 C C . ALA A 1 370 ? 22.409 -8.584 -21.154 1.00 97.06 370 ALA A C 1
ATOM 2857 O O . ALA A 1 370 ? 22.490 -7.884 -20.146 1.00 97.06 370 ALA A O 1
ATOM 2858 N N . LEU A 1 371 ? 21.507 -8.363 -22.103 1.00 97.00 371 LEU A N 1
ATOM 2859 C CA . LEU A 1 371 ? 20.407 -7.410 -22.012 1.00 97.00 371 LEU A CA 1
ATOM 2860 C C . LEU A 1 371 ? 19.138 -8.154 -21.593 1.00 97.00 371 LEU A C 1
ATOM 2862 O O . LEU A 1 371 ? 18.786 -9.166 -22.196 1.00 97.00 371 LEU A O 1
ATOM 2866 N N . VAL A 1 372 ? 18.439 -7.635 -20.587 1.00 95.31 372 VAL A N 1
ATOM 2867 C CA . VAL A 1 372 ? 17.067 -8.055 -20.281 1.00 95.31 372 VAL A CA 1
ATOM 2868 C C . VAL A 1 372 ? 16.103 -7.175 -21.065 1.00 95.31 372 VAL A C 1
ATOM 2870 O O . VAL A 1 372 ? 16.175 -5.956 -20.962 1.00 95.31 372 VAL A O 1
ATOM 2873 N N . THR A 1 373 ? 15.166 -7.769 -21.795 1.00 91.56 373 THR A N 1
ATOM 2874 C CA . THR A 1 373 ? 14.102 -7.033 -22.489 1.00 91.56 373 THR A CA 1
ATOM 2875 C C . THR A 1 373 ? 12.752 -7.494 -21.956 1.00 91.56 373 THR A C 1
ATOM 2877 O O . THR A 1 373 ? 12.424 -8.676 -22.018 1.00 91.56 373 THR A O 1
ATOM 2880 N N . TRP A 1 374 ? 11.960 -6.580 -21.397 1.00 88.31 374 TRP A N 1
ATOM 2881 C CA . TRP A 1 374 ? 10.669 -6.924 -20.796 1.00 88.31 374 TRP A CA 1
ATOM 2882 C C . TRP A 1 374 ? 9.593 -7.165 -21.857 1.00 88.31 374 TRP A C 1
ATOM 2884 O O . TRP A 1 374 ? 9.449 -6.377 -22.794 1.00 88.31 374 TRP A O 1
ATOM 2894 N N . ASP A 1 375 ? 8.782 -8.205 -21.667 1.00 84.88 375 ASP A N 1
ATOM 2895 C CA . ASP A 1 375 ? 7.524 -8.351 -22.391 1.00 84.88 375 ASP A CA 1
ATOM 2896 C C . ASP A 1 375 ? 6.506 -7.363 -21.816 1.00 84.88 375 ASP A C 1
ATOM 2898 O O . ASP A 1 375 ? 6.139 -7.391 -20.637 1.00 84.88 375 ASP A O 1
ATOM 2902 N N . TRP A 1 376 ? 6.031 -6.489 -22.688 1.00 74.62 376 TRP A N 1
ATOM 2903 C CA . TRP A 1 376 ? 5.040 -5.470 -22.394 1.00 74.62 376 TRP A CA 1
ATOM 2904 C C . TRP A 1 376 ? 3.734 -6.029 -21.875 1.00 74.62 376 TRP A C 1
ATOM 2906 O O . TRP A 1 376 ? 3.140 -5.458 -20.957 1.00 74.62 376 TRP A O 1
ATOM 2916 N N . ASP A 1 377 ? 3.275 -7.127 -22.466 1.00 75.50 377 ASP A N 1
ATOM 2917 C CA . ASP A 1 377 ? 1.994 -7.694 -22.097 1.00 75.50 377 ASP A CA 1
ATOM 2918 C C . ASP A 1 377 ? 2.054 -8.346 -20.713 1.00 75.50 377 ASP A C 1
ATOM 2920 O O . ASP A 1 377 ? 1.066 -8.310 -19.974 1.00 75.50 377 ASP A O 1
ATOM 2924 N N . ALA A 1 378 ? 3.226 -8.853 -20.329 1.00 74.88 378 ALA A N 1
ATOM 2925 C CA . ALA A 1 378 ? 3.479 -9.387 -18.998 1.00 74.88 378 ALA A CA 1
ATOM 2926 C C . ALA A 1 378 ? 3.766 -8.288 -17.956 1.00 74.88 378 ALA A C 1
ATOM 2928 O O . ALA A 1 378 ? 3.349 -8.410 -16.803 1.00 74.88 378 ALA A O 1
ATOM 2929 N N . LEU A 1 379 ? 4.426 -7.187 -18.345 1.00 74.56 379 LEU A N 1
ATOM 2930 C CA . LEU A 1 379 ? 4.835 -6.100 -17.444 1.00 74.56 379 LEU A CA 1
ATOM 2931 C C . LEU A 1 379 ? 3.902 -4.875 -17.475 1.00 74.56 379 LEU A C 1
ATOM 2933 O O . LEU A 1 379 ? 4.281 -3.810 -16.995 1.00 74.56 379 LEU A O 1
ATOM 2937 N N . LYS A 1 380 ? 2.662 -4.986 -17.976 1.00 71.62 380 LYS A N 1
ATOM 2938 C CA . LYS A 1 380 ? 1.731 -3.845 -18.181 1.00 71.62 380 LYS A CA 1
ATOM 2939 C C . LYS A 1 380 ? 1.667 -2.835 -17.034 1.00 71.62 380 LYS A C 1
ATOM 2941 O O . LYS A 1 380 ? 1.555 -1.637 -17.274 1.00 71.62 380 LYS A O 1
ATOM 2946 N N . TRP A 1 381 ? 1.719 -3.305 -15.788 1.00 69.56 381 TRP A N 1
ATOM 2947 C CA . TRP A 1 381 ? 1.612 -2.455 -14.600 1.00 69.56 381 TRP A CA 1
ATOM 2948 C C . TRP A 1 381 ? 2.862 -1.604 -14.329 1.00 69.56 381 TRP A C 1
ATOM 2950 O O . TRP A 1 381 ? 2.743 -0.537 -13.727 1.00 69.56 381 TRP A O 1
ATOM 2960 N N . ALA A 1 382 ? 4.040 -2.070 -14.750 1.00 73.00 382 ALA A N 1
ATOM 2961 C CA . ALA A 1 382 ? 5.331 -1.427 -14.504 1.00 73.00 382 ALA A CA 1
ATOM 2962 C C . ALA A 1 382 ? 5.975 -0.880 -15.783 1.00 73.00 382 ALA A C 1
ATOM 2964 O O . ALA A 1 382 ? 6.934 -0.115 -15.699 1.00 73.00 382 ALA A O 1
ATOM 2965 N N . ALA A 1 383 ? 5.442 -1.244 -16.951 1.00 72.38 383 ALA A N 1
ATOM 2966 C CA . ALA A 1 383 ? 6.021 -0.932 -18.246 1.00 72.38 383 ALA A CA 1
ATOM 2967 C C . ALA A 1 383 ? 6.446 0.543 -18.383 1.00 72.38 383 ALA A C 1
ATOM 2969 O O . ALA A 1 383 ? 7.605 0.752 -18.717 1.00 72.38 383 ALA A O 1
ATOM 2970 N N . PRO A 1 384 ? 5.651 1.557 -17.968 1.00 75.75 384 PRO A N 1
ATOM 2971 C CA . PRO A 1 384 ? 6.058 2.963 -18.086 1.00 75.75 384 PRO A CA 1
ATOM 2972 C C . PRO A 1 384 ? 7.362 3.348 -17.367 1.00 75.75 384 PRO A C 1
ATOM 2974 O O . PRO A 1 384 ? 7.942 4.385 -17.677 1.00 75.75 384 PRO A O 1
ATOM 2977 N N . ALA A 1 385 ? 7.803 2.568 -16.373 1.00 79.19 385 ALA A N 1
ATOM 2978 C CA . ALA A 1 385 ? 9.021 2.826 -15.605 1.00 79.19 385 ALA A CA 1
ATOM 2979 C C . ALA A 1 385 ? 10.220 1.986 -16.073 1.00 79.19 385 ALA A C 1
ATOM 2981 O O . ALA A 1 385 ? 11.355 2.450 -15.985 1.00 79.19 385 ALA A O 1
ATOM 2982 N N . TYR A 1 386 ? 9.981 0.779 -16.589 1.00 83.81 386 TYR A N 1
ATOM 2983 C CA . TYR A 1 386 ? 11.031 -0.203 -16.899 1.00 83.81 386 TYR A CA 1
ATOM 2984 C C . TYR A 1 386 ? 11.253 -0.418 -18.399 1.00 83.81 386 TYR A C 1
ATOM 2986 O O . TYR A 1 386 ? 12.099 -1.203 -18.811 1.00 83.81 386 TYR A O 1
ATOM 2994 N N . SER A 1 387 ? 10.484 0.268 -19.230 1.00 77.94 387 SER A N 1
ATOM 2995 C CA . SER A 1 387 ? 10.465 0.059 -20.665 1.00 77.94 387 SER A CA 1
ATOM 2996 C C . SER A 1 387 ? 11.642 0.649 -21.421 1.00 77.94 387 SER A C 1
ATOM 2998 O O . SER A 1 387 ? 11.998 1.802 -21.213 1.00 77.94 387 SER A O 1
ATOM 3000 N N . ASP A 1 388 ? 12.074 -0.057 -22.459 1.00 87.44 388 ASP A N 1
ATOM 3001 C CA . ASP A 1 388 ? 12.743 0.542 -23.611 1.00 87.44 388 ASP A CA 1
ATOM 3002 C C . ASP A 1 388 ? 11.778 0.566 -24.811 1.00 87.44 388 ASP A C 1
ATOM 3004 O O . ASP A 1 388 ? 11.821 -0.287 -25.693 1.00 87.44 388 ASP A O 1
ATOM 3008 N N . GLU A 1 389 ? 10.846 1.528 -24.820 1.00 81.69 389 GLU A N 1
ATOM 3009 C CA . GLU A 1 389 ? 9.796 1.646 -25.854 1.00 81.69 389 GLU A CA 1
ATOM 3010 C C . GLU A 1 389 ? 10.327 1.897 -27.268 1.00 81.69 389 GLU A C 1
ATOM 3012 O O . GLU A 1 389 ? 9.602 1.699 -28.246 1.00 81.69 389 GLU A O 1
ATOM 3017 N N . LYS A 1 390 ? 11.559 2.397 -27.369 1.00 86.31 390 LYS A N 1
ATOM 3018 C CA . LYS A 1 390 ? 12.202 2.748 -28.633 1.00 86.31 390 LYS A CA 1
ATOM 3019 C C . LYS A 1 390 ? 13.090 1.616 -29.157 1.00 86.31 390 LYS A C 1
ATOM 3021 O O . LYS A 1 390 ? 13.482 1.657 -30.318 1.00 86.31 390 LYS A O 1
ATOM 3026 N N . GLY A 1 391 ? 13.422 0.635 -28.316 1.00 89.50 391 GLY A N 1
ATOM 3027 C CA . GLY A 1 391 ? 14.459 -0.349 -28.617 1.00 89.50 391 GLY A CA 1
ATOM 3028 C C . GLY A 1 391 ? 15.849 0.288 -28.708 1.00 89.50 391 GLY A C 1
ATOM 3029 O O . GLY A 1 391 ? 16.675 -0.153 -29.504 1.00 89.50 391 GLY A O 1
ATOM 3030 N N . LEU A 1 392 ? 16.111 1.341 -27.926 1.00 91.44 392 LEU A N 1
ATOM 3031 C CA . LEU A 1 392 ? 17.376 2.074 -27.946 1.00 91.44 392 LEU A CA 1
ATOM 3032 C C . LEU A 1 392 ? 18.550 1.220 -27.445 1.00 91.44 392 LEU A C 1
ATOM 3034 O O . LEU A 1 392 ? 19.623 1.249 -28.041 1.00 91.44 392 LEU A O 1
ATOM 3038 N N . LEU A 1 393 ? 18.378 0.468 -26.359 1.00 93.69 393 LEU A N 1
ATOM 3039 C CA . LEU A 1 393 ? 19.433 -0.367 -25.786 1.00 93.69 393 LEU A CA 1
ATOM 3040 C C . LEU A 1 393 ? 19.834 -1.535 -26.701 1.00 93.69 393 LEU A C 1
ATOM 3042 O O . LEU A 1 393 ? 21.035 -1.665 -26.952 1.00 93.69 393 LEU A O 1
ATOM 3046 N N . PRO A 1 394 ? 18.909 -2.357 -27.249 1.00 93.31 394 PRO A N 1
ATOM 3047 C CA . PRO A 1 394 ? 19.293 -3.384 -28.213 1.00 93.31 394 PRO A CA 1
ATOM 3048 C C . PRO A 1 394 ? 19.900 -2.766 -29.480 1.00 93.31 394 PRO A C 1
ATOM 3050 O O . PRO A 1 394 ? 20.872 -3.308 -30.000 1.00 93.31 394 PRO A O 1
ATOM 3053 N N . PHE A 1 395 ? 19.419 -1.600 -29.931 1.00 91.50 395 PHE A N 1
ATOM 3054 C CA . PHE A 1 395 ? 20.025 -0.862 -31.045 1.00 91.50 395 PHE A CA 1
ATOM 3055 C C . PHE A 1 395 ? 21.491 -0.483 -30.762 1.00 91.50 395 PHE A C 1
ATOM 3057 O O . PHE A 1 395 ? 22.372 -0.793 -31.563 1.00 91.50 395 PHE A O 1
ATOM 3064 N N . LEU A 1 396 ? 21.779 0.133 -29.611 1.00 91.94 396 LEU A N 1
ATOM 3065 C CA . LEU A 1 396 ? 23.132 0.562 -29.236 1.00 91.94 396 LEU A CA 1
ATOM 3066 C C . LEU A 1 396 ? 24.090 -0.626 -29.046 1.00 91.94 396 LEU A C 1
ATOM 3068 O O . LEU A 1 396 ? 25.259 -0.542 -29.430 1.00 91.94 396 LEU A O 1
ATOM 3072 N N . LEU A 1 397 ? 23.606 -1.737 -28.479 1.00 92.81 397 LEU A N 1
ATOM 3073 C CA . LEU A 1 397 ? 24.388 -2.967 -28.323 1.00 92.81 397 LEU A CA 1
ATOM 3074 C C . LEU A 1 397 ? 24.674 -3.636 -29.673 1.00 92.81 397 LEU A C 1
ATOM 3076 O O . LEU A 1 397 ? 25.808 -4.044 -29.907 1.00 92.81 397 LEU A O 1
ATOM 3080 N N . ALA A 1 398 ? 23.698 -3.681 -30.584 1.00 89.69 398 ALA A N 1
ATOM 3081 C CA . ALA A 1 398 ? 23.882 -4.220 -31.933 1.00 89.69 398 ALA A CA 1
ATOM 3082 C C . ALA A 1 398 ? 24.839 -3.376 -32.796 1.00 89.69 398 ALA A C 1
ATOM 3084 O O . ALA A 1 398 ? 25.510 -3.911 -33.673 1.00 89.69 398 ALA A O 1
ATOM 3085 N N . GLN A 1 399 ? 24.951 -2.067 -32.544 1.00 87.81 399 GLN A N 1
ATOM 3086 C CA . GLN A 1 399 ? 25.961 -1.222 -33.199 1.00 87.81 399 GLN A CA 1
ATOM 3087 C C . GLN A 1 399 ? 27.396 -1.542 -32.757 1.00 87.81 399 GLN A C 1
ATOM 3089 O O . GLN A 1 399 ? 28.335 -1.286 -33.508 1.00 87.81 399 GLN A O 1
ATOM 3094 N N . ASN A 1 400 ? 27.571 -2.068 -31.543 1.00 89.88 400 ASN A N 1
ATOM 3095 C CA . ASN A 1 400 ? 28.873 -2.254 -30.897 1.00 89.88 400 ASN A CA 1
ATOM 3096 C C . ASN A 1 400 ? 29.211 -3.731 -30.643 1.00 89.88 400 ASN A C 1
ATOM 3098 O O . ASN A 1 400 ? 30.174 -4.035 -29.939 1.00 89.88 400 ASN A O 1
ATOM 3102 N N . GLY A 1 401 ? 28.426 -4.661 -31.183 1.00 89.69 401 GLY A N 1
ATOM 3103 C CA . GLY A 1 401 ? 28.570 -6.081 -30.908 1.00 89.69 401 GLY A CA 1
ATOM 3104 C C . GLY A 1 401 ? 27.641 -6.943 -31.745 1.00 89.69 401 GLY A C 1
ATOM 3105 O O . GLY A 1 401 ? 26.798 -6.461 -32.497 1.00 89.69 401 GLY A O 1
ATOM 3106 N N . ARG A 1 402 ? 27.799 -8.254 -31.601 1.00 91.12 402 ARG A N 1
ATOM 3107 C CA . ARG A 1 402 ? 26.999 -9.258 -32.294 1.00 91.12 402 ARG A CA 1
ATOM 3108 C C . ARG A 1 402 ? 26.104 -9.980 -31.300 1.00 91.12 402 ARG A C 1
ATOM 3110 O O . ARG A 1 402 ? 26.594 -10.517 -30.312 1.00 91.12 402 ARG A O 1
ATOM 3117 N N . LEU A 1 403 ? 24.809 -10.057 -31.599 1.00 92.31 403 LEU A N 1
ATOM 3118 C CA . LEU A 1 403 ? 23.886 -10.930 -30.876 1.00 92.31 403 LEU A CA 1
ATOM 3119 C C . LEU A 1 403 ? 24.280 -12.396 -31.122 1.00 92.31 403 LEU A C 1
ATOM 3121 O O . LEU A 1 403 ? 24.331 -12.846 -32.270 1.00 92.31 403 LEU A O 1
ATOM 3125 N N . VAL A 1 404 ? 24.576 -13.131 -30.052 1.00 94.25 404 VAL A N 1
ATOM 3126 C CA . VAL A 1 404 ? 25.014 -14.537 -30.112 1.00 94.25 404 VAL A CA 1
ATOM 3127 C C . VAL A 1 404 ? 23.992 -15.507 -29.540 1.00 94.25 404 VAL A C 1
ATOM 3129 O O . VAL A 1 404 ? 23.975 -16.675 -29.925 1.00 94.25 404 VAL A O 1
ATOM 3132 N N . GLU A 1 405 ? 23.125 -15.038 -28.647 1.00 94.62 405 GLU A N 1
ATOM 3133 C CA . GLU A 1 405 ? 22.075 -15.852 -28.049 1.00 94.62 405 GLU A CA 1
ATOM 3134 C C . GLU A 1 405 ? 20.862 -14.986 -27.730 1.00 94.62 405 GLU A C 1
ATOM 3136 O O . GLU A 1 405 ? 21.003 -13.866 -27.246 1.00 94.62 405 GLU A O 1
ATOM 3141 N N . GLN A 1 406 ? 19.675 -15.528 -27.969 1.00 95.06 406 GLN A N 1
ATOM 3142 C CA . GLN A 1 406 ? 18.420 -14.945 -27.528 1.00 95.06 406 GLN A CA 1
ATOM 3143 C C . GLN A 1 406 ? 17.581 -16.049 -26.894 1.00 95.06 406 GLN A C 1
ATOM 3145 O O . GLN A 1 406 ? 17.297 -17.068 -27.530 1.00 95.06 406 GLN A O 1
ATOM 3150 N N . GLN A 1 407 ? 17.187 -15.847 -25.640 1.00 95.56 407 GLN A N 1
ATOM 3151 C CA . GLN A 1 407 ? 16.369 -16.797 -24.898 1.00 95.56 407 GLN A CA 1
ATOM 3152 C C . GLN A 1 407 ? 15.158 -16.099 -24.283 1.00 95.56 407 GLN A C 1
ATOM 3154 O O . GLN A 1 407 ? 15.291 -15.145 -23.520 1.00 95.56 407 GLN A O 1
ATOM 3159 N N . ALA A 1 408 ? 13.968 -16.608 -24.597 1.00 94.44 408 ALA A N 1
ATOM 3160 C CA . ALA A 1 408 ? 12.721 -16.133 -24.016 1.00 94.44 408 ALA A CA 1
ATOM 3161 C C . ALA A 1 408 ? 12.398 -16.867 -22.706 1.00 94.44 408 ALA A C 1
ATOM 3163 O O . ALA A 1 408 ? 12.515 -18.092 -22.619 1.00 94.44 408 ALA A O 1
ATOM 3164 N N . TYR A 1 409 ? 11.948 -16.099 -21.720 1.00 91.44 409 TYR A N 1
ATOM 3165 C CA . TYR A 1 409 ? 11.400 -16.546 -20.444 1.00 91.44 409 TYR A CA 1
ATOM 3166 C C . TYR A 1 409 ? 9.962 -16.039 -20.308 1.00 91.44 409 TYR A C 1
ATOM 3168 O O . TYR A 1 409 ? 9.442 -15.348 -21.189 1.00 91.44 409 TYR A O 1
ATOM 3176 N N . TYR A 1 410 ? 9.284 -16.398 -19.218 1.00 85.88 410 TYR A N 1
ATOM 3177 C CA . TYR A 1 410 ? 7.956 -15.860 -18.963 1.00 85.88 410 TYR A CA 1
ATOM 3178 C C . TYR A 1 410 ? 8.059 -14.355 -18.682 1.00 85.88 410 TYR A C 1
ATOM 3180 O O . TYR A 1 410 ? 8.595 -13.935 -17.665 1.00 85.88 410 TYR A O 1
ATOM 3188 N N . GLY A 1 411 ? 7.572 -13.540 -19.618 1.00 86.38 411 GLY A N 1
ATOM 3189 C CA . GLY A 1 411 ? 7.468 -12.091 -19.471 1.00 86.38 411 GLY A CA 1
ATOM 3190 C C . GLY A 1 411 ? 8.747 -11.274 -19.714 1.00 86.38 411 GLY A C 1
ATOM 3191 O O . GLY A 1 411 ? 8.732 -10.061 -19.506 1.00 86.38 411 GLY A O 1
ATOM 3192 N N . PHE A 1 412 ? 9.848 -11.889 -20.149 1.00 91.62 412 PHE A N 1
ATOM 3193 C CA . PHE A 1 412 ? 11.063 -11.181 -20.572 1.00 91.62 412 PHE A CA 1
ATOM 3194 C C . PHE A 1 412 ? 11.929 -12.054 -21.487 1.00 91.62 412 PHE A C 1
ATOM 3196 O O . PHE A 1 412 ? 11.807 -13.279 -21.501 1.00 91.62 412 PHE A O 1
ATOM 3203 N N . THR A 1 413 ? 12.837 -11.434 -22.232 1.00 94.56 413 THR A N 1
ATOM 3204 C CA . THR A 1 413 ? 13.901 -12.112 -22.977 1.00 94.56 413 THR A CA 1
ATOM 3205 C C . THR A 1 413 ? 15.264 -11.724 -22.424 1.00 94.56 413 THR A C 1
ATOM 3207 O O . THR A 1 413 ? 15.445 -10.649 -21.851 1.00 94.56 413 THR A O 1
ATOM 3210 N N . VAL A 1 414 ? 16.224 -12.630 -22.578 1.00 96.19 414 VAL A N 1
ATOM 3211 C CA . VAL A 1 414 ? 17.640 -12.367 -22.340 1.00 96.19 414 VAL A CA 1
ATOM 3212 C C . VAL A 1 414 ? 18.361 -12.467 -23.674 1.00 96.19 414 VAL A C 1
ATOM 3214 O O . VAL A 1 414 ? 18.385 -13.534 -24.291 1.00 96.19 414 VAL A O 1
ATOM 3217 N N . ASP A 1 415 ? 18.955 -11.354 -24.085 1.00 95.56 415 ASP A N 1
ATOM 3218 C CA . ASP A 1 415 ? 19.712 -11.221 -25.324 1.00 95.56 415 ASP A CA 1
ATOM 3219 C C . ASP A 1 415 ? 21.199 -11.074 -24.971 1.00 95.56 415 ASP A C 1
ATOM 3221 O O . ASP A 1 415 ? 21.583 -10.149 -24.255 1.00 95.56 415 ASP A O 1
ATOM 3225 N N . ILE A 1 416 ? 22.049 -11.987 -25.439 1.00 96.31 416 ILE A N 1
ATOM 3226 C CA . ILE A 1 416 ? 23.486 -11.983 -25.143 1.00 96.31 416 ILE A CA 1
ATOM 3227 C C . ILE A 1 416 ? 24.257 -11.488 -26.358 1.00 96.31 416 ILE A C 1
ATOM 3229 O O . ILE A 1 416 ? 24.152 -12.053 -27.449 1.00 96.31 416 ILE A O 1
ATOM 3233 N N . TYR A 1 417 ? 25.072 -10.464 -26.135 1.00 95.25 417 TYR A N 1
ATOM 3234 C CA . TYR A 1 417 ? 25.919 -9.827 -27.130 1.00 95.25 417 TYR A CA 1
ATOM 3235 C C . TYR A 1 417 ? 27.391 -10.100 -26.831 1.00 95.25 417 TYR A C 1
ATOM 3237 O O . TYR A 1 417 ? 27.842 -9.909 -25.699 1.00 95.25 417 TYR A O 1
ATOM 3245 N N . ASP A 1 418 ? 28.134 -10.474 -27.870 1.00 95.38 418 ASP A N 1
ATOM 3246 C CA . ASP A 1 418 ? 29.592 -10.410 -27.876 1.00 95.38 418 ASP A CA 1
ATOM 3247 C C . ASP A 1 418 ? 30.001 -9.054 -28.459 1.00 95.38 418 ASP A C 1
ATOM 3249 O O . ASP A 1 418 ? 29.759 -8.756 -29.632 1.00 95.38 418 ASP A O 1
ATOM 3253 N N . LEU A 1 419 ? 30.572 -8.202 -27.616 1.00 94.31 419 LEU A N 1
ATOM 3254 C CA . LEU A 1 419 ? 30.931 -6.835 -27.948 1.00 94.31 419 LEU A CA 1
ATOM 3255 C C . LEU A 1 419 ? 32.283 -6.741 -28.665 1.00 94.31 419 LEU A C 1
ATOM 3257 O O . LEU A 1 419 ? 33.203 -7.531 -28.436 1.00 94.31 419 LEU A O 1
ATOM 3261 N N . ALA A 1 420 ? 32.414 -5.723 -29.514 1.00 89.31 420 ALA A N 1
ATOM 3262 C CA . ALA A 1 420 ? 33.670 -5.352 -30.148 1.00 89.31 420 ALA A CA 1
ATOM 3263 C C . ALA A 1 420 ? 34.683 -4.814 -29.119 1.00 89.31 420 ALA A C 1
ATOM 3265 O O . ALA A 1 420 ? 34.330 -4.341 -28.039 1.00 89.31 420 ALA A O 1
ATOM 3266 N N . SER A 1 421 ? 35.975 -4.864 -29.451 1.00 84.00 421 SER A N 1
ATOM 3267 C CA . SER A 1 421 ? 37.037 -4.354 -28.569 1.00 84.00 421 SER A CA 1
ATOM 3268 C C . SER A 1 421 ? 37.049 -2.827 -28.438 1.00 84.00 421 SER A C 1
ATOM 3270 O O . SER A 1 421 ? 37.524 -2.292 -27.438 1.00 84.00 421 SER A O 1
ATOM 3272 N N . ASP A 1 422 ? 36.554 -2.130 -29.455 1.00 84.94 422 ASP A N 1
ATOM 3273 C CA . ASP A 1 422 ? 36.527 -0.682 -29.617 1.00 84.94 422 ASP A CA 1
ATOM 3274 C C . ASP A 1 422 ? 35.089 -0.160 -29.519 1.00 84.94 422 ASP A C 1
ATOM 3276 O O . ASP A 1 422 ? 34.476 0.265 -30.493 1.00 84.94 422 ASP A O 1
ATOM 3280 N N . LEU A 1 423 ? 34.549 -0.204 -28.301 1.00 85.62 423 LEU A N 1
ATOM 3281 C CA . LEU A 1 423 ? 33.205 0.291 -28.003 1.00 85.62 423 LEU A CA 1
ATOM 3282 C C . LEU A 1 423 ? 33.111 1.801 -28.229 1.00 85.62 423 LEU A C 1
ATOM 3284 O O . LEU A 1 423 ? 33.885 2.566 -27.643 1.00 85.62 423 LEU A O 1
ATOM 3288 N N . ALA A 1 424 ? 32.110 2.217 -28.997 1.00 85.94 424 ALA A N 1
ATOM 3289 C CA . ALA A 1 424 ? 31.757 3.606 -29.231 1.00 85.94 424 ALA A CA 1
ATOM 3290 C C . ALA A 1 424 ? 30.234 3.791 -29.138 1.00 85.94 424 ALA A C 1
ATOM 3292 O O . ALA A 1 424 ? 29.519 3.826 -30.142 1.00 85.94 424 ALA A O 1
ATOM 3293 N N . PHE A 1 425 ? 29.737 3.960 -27.914 1.00 84.00 425 PHE A N 1
ATOM 3294 C CA . PHE A 1 425 ? 28.336 4.289 -27.631 1.00 84.00 425 PHE A CA 1
ATOM 3295 C C . PHE A 1 425 ? 28.058 5.804 -27.708 1.00 84.00 425 PHE A C 1
ATOM 3297 O O . PHE A 1 425 ? 27.330 6.350 -26.877 1.00 84.00 425 PHE A O 1
ATOM 3304 N N . ASP A 1 426 ? 28.679 6.499 -28.665 1.00 70.69 426 ASP A N 1
ATOM 3305 C CA . ASP A 1 426 ? 28.569 7.955 -28.820 1.00 70.69 426 ASP A CA 1
ATOM 3306 C C . ASP A 1 426 ? 27.112 8.428 -28.933 1.00 70.69 426 ASP A C 1
ATOM 3308 O O . ASP A 1 426 ? 26.214 7.686 -29.341 1.00 70.69 426 ASP A O 1
ATOM 3312 N N . SER A 1 427 ? 26.882 9.706 -28.619 1.00 63.22 427 SER A N 1
ATOM 3313 C CA . SER A 1 427 ? 25.565 10.304 -28.803 1.00 63.22 427 SER A CA 1
ATOM 3314 C C . SER A 1 427 ? 25.213 10.307 -30.298 1.00 63.22 427 SER A C 1
ATOM 3316 O O . SER A 1 427 ? 25.920 10.884 -31.128 1.00 63.22 427 SER A O 1
ATOM 3318 N N . LEU A 1 428 ? 24.121 9.625 -30.660 1.00 65.56 428 LEU A N 1
ATOM 3319 C CA . LEU A 1 428 ? 23.632 9.548 -32.041 1.00 65.56 428 LEU A CA 1
ATOM 3320 C C . LEU A 1 428 ? 23.535 10.916 -32.744 1.00 65.56 428 LEU A C 1
ATOM 3322 O O . LEU A 1 428 ? 23.883 10.962 -33.925 1.00 65.56 428 LEU A O 1
ATOM 3326 N N . PRO A 1 429 ? 23.118 12.021 -32.080 1.00 63.59 429 PRO A N 1
ATOM 3327 C CA . PRO A 1 429 ? 23.054 13.341 -32.707 1.00 63.59 429 PRO A CA 1
ATOM 3328 C C . PRO A 1 429 ? 24.369 13.826 -33.331 1.00 63.59 429 PRO A C 1
ATOM 3330 O O . PRO A 1 429 ? 24.328 14.501 -34.356 1.00 63.59 429 PRO A O 1
ATOM 3333 N N . ASP A 1 430 ? 25.526 13.460 -32.771 1.00 67.25 430 ASP A N 1
ATOM 3334 C CA . ASP A 1 430 ? 26.824 13.986 -33.218 1.00 67.25 430 ASP A CA 1
ATOM 3335 C C . ASP A 1 430 ? 27.308 13.372 -34.547 1.00 67.25 430 ASP A C 1
ATOM 3337 O O . ASP A 1 430 ? 28.200 13.917 -35.198 1.00 67.25 430 ASP A O 1
ATOM 3341 N N . ARG A 1 431 ? 26.724 12.241 -34.972 1.00 72.44 431 ARG A N 1
ATOM 3342 C CA . ARG A 1 431 ? 27.129 11.483 -36.172 1.00 72.44 431 ARG A CA 1
ATOM 3343 C C . ARG A 1 431 ? 26.152 11.605 -37.350 1.00 72.44 431 ARG A C 1
ATOM 3345 O O . ARG A 1 431 ? 26.370 10.973 -38.380 1.00 72.44 431 ARG A O 1
ATOM 3352 N N . MET A 1 432 ? 25.069 12.372 -37.215 1.00 84.81 432 MET A N 1
ATOM 3353 C CA . MET A 1 432 ? 24.019 12.423 -38.239 1.00 84.81 432 MET A CA 1
ATOM 3354 C C . MET A 1 432 ? 24.367 13.314 -39.434 1.00 84.81 432 MET A C 1
ATOM 3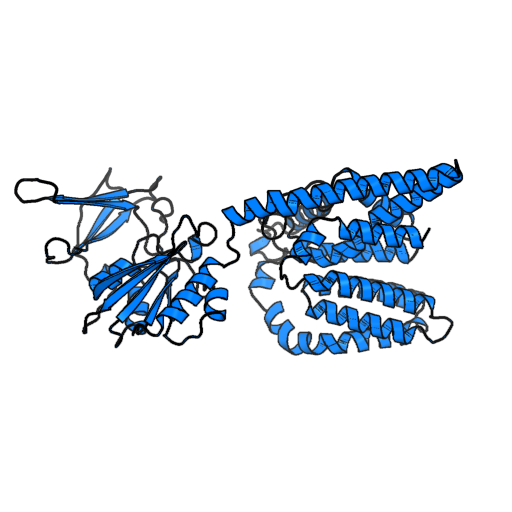356 O O . MET A 1 432 ? 24.861 14.431 -39.293 1.00 84.81 432 MET A O 1
ATOM 3360 N N . HIS A 1 433 ? 24.025 12.839 -40.630 1.00 90.00 433 HIS A N 1
ATOM 3361 C CA . HIS A 1 433 ? 23.979 13.640 -41.847 1.00 90.00 433 HIS A CA 1
ATOM 3362 C C . HIS A 1 433 ? 22.720 14.506 -41.855 1.00 90.00 433 HIS A C 1
ATOM 3364 O O . HIS A 1 433 ? 21.636 14.015 -41.547 1.00 90.00 433 HIS A O 1
ATOM 3370 N N . ALA A 1 434 ? 22.849 15.775 -42.244 1.00 90.69 434 ALA A N 1
ATOM 3371 C CA . ALA A 1 434 ? 21.713 16.685 -42.350 1.00 90.69 434 ALA A CA 1
ATOM 3372 C C . ALA A 1 434 ? 20.750 16.271 -43.477 1.00 90.69 434 ALA A C 1
ATOM 3374 O O . ALA A 1 434 ? 21.169 15.820 -44.546 1.00 90.69 434 ALA A O 1
ATOM 3375 N N . SER A 1 435 ? 19.456 16.472 -43.243 1.00 90.81 435 SER A N 1
ATOM 3376 C CA . SER A 1 435 ? 18.387 16.308 -44.227 1.00 90.81 435 SER A CA 1
ATOM 3377 C C . SER A 1 435 ? 17.370 17.440 -44.075 1.00 90.81 435 SER A C 1
ATOM 3379 O O . SER A 1 435 ? 17.190 17.993 -42.994 1.00 90.81 435 SER A O 1
ATOM 3381 N N . GLU A 1 436 ? 16.714 17.800 -45.176 1.00 88.56 436 GLU A N 1
ATOM 3382 C CA . GLU A 1 436 ? 15.649 18.814 -45.214 1.00 88.56 436 GLU A CA 1
ATOM 3383 C C . GLU A 1 436 ? 14.333 18.218 -45.741 1.00 88.56 436 GLU A C 1
ATOM 3385 O O . GLU A 1 436 ? 13.447 18.932 -46.212 1.00 88.56 436 GLU A O 1
ATOM 3390 N N . ALA A 1 437 ? 14.194 16.888 -45.706 1.00 90.88 437 ALA A N 1
ATOM 3391 C CA . ALA A 1 437 ? 13.002 16.221 -46.215 1.00 90.88 437 ALA A CA 1
ATOM 3392 C C . ALA A 1 437 ? 11.783 16.556 -45.340 1.00 90.88 437 ALA A C 1
ATOM 3394 O O . ALA A 1 437 ? 11.701 16.156 -44.177 1.00 90.88 437 ALA A O 1
ATOM 3395 N N . ALA A 1 438 ? 10.832 17.289 -45.917 1.00 90.25 438 ALA A N 1
ATOM 3396 C CA . ALA A 1 438 ? 9.599 17.704 -45.263 1.00 90.25 438 ALA A CA 1
ATOM 3397 C C . ALA A 1 438 ? 8.434 16.770 -45.616 1.00 90.25 438 ALA A C 1
ATOM 3399 O O . ALA A 1 438 ? 8.276 16.340 -46.760 1.00 90.25 438 ALA A O 1
ATOM 3400 N N . PHE A 1 439 ? 7.589 16.497 -44.627 1.00 88.81 439 PHE A N 1
ATOM 3401 C CA . PHE A 1 439 ? 6.410 15.647 -44.736 1.00 88.81 439 PHE A CA 1
ATOM 3402 C C . PHE A 1 439 ? 5.158 16.419 -44.300 1.00 88.81 439 PHE A C 1
ATOM 3404 O O . PHE A 1 439 ? 5.216 17.332 -43.473 1.00 88.81 439 PHE A O 1
ATOM 3411 N N . GLY A 1 440 ? 4.004 16.049 -44.864 1.00 80.50 440 GLY A N 1
ATOM 3412 C CA . GLY A 1 440 ? 2.750 16.775 -44.644 1.00 80.50 440 GLY A CA 1
ATOM 3413 C C . GLY A 1 440 ? 2.763 18.158 -45.302 1.00 80.50 440 GLY A C 1
ATOM 3414 O O . GLY A 1 440 ? 3.208 18.305 -46.436 1.00 80.50 440 GLY A O 1
ATOM 3415 N N . ASP A 1 441 ? 2.272 19.169 -44.591 1.00 80.50 441 ASP A N 1
ATOM 3416 C CA . ASP A 1 441 ? 2.307 20.588 -44.974 1.00 80.50 441 ASP A CA 1
ATOM 3417 C C . ASP A 1 441 ? 3.590 21.307 -44.502 1.00 80.50 441 ASP A C 1
ATOM 3419 O O . ASP A 1 441 ? 3.634 22.535 -44.445 1.00 80.50 441 ASP A O 1
ATOM 3423 N N . GLY A 1 442 ? 4.645 20.549 -44.174 1.00 79.12 442 GLY A N 1
ATOM 3424 C CA . GLY A 1 442 ? 5.878 21.068 -43.572 1.00 79.12 442 GLY A CA 1
ATOM 3425 C C . GLY A 1 442 ? 5.857 21.079 -42.041 1.00 79.12 442 GLY A C 1
ATOM 3426 O O . GLY A 1 442 ? 6.760 21.629 -41.411 1.00 79.12 442 GLY A O 1
ATOM 3427 N N . SER A 1 443 ? 4.844 20.462 -41.424 1.00 85.25 443 SER A N 1
ATOM 3428 C CA . SER A 1 443 ? 4.752 20.314 -39.971 1.00 85.25 443 SER A CA 1
ATOM 3429 C C . SER A 1 443 ? 5.796 19.357 -39.380 1.00 85.25 443 SER A C 1
ATOM 3431 O O . SER A 1 443 ? 6.076 19.430 -38.184 1.00 85.25 443 SER A O 1
ATOM 3433 N N . LEU A 1 444 ? 6.339 18.438 -40.189 1.00 90.88 444 LEU A N 1
ATOM 3434 C CA . LEU A 1 444 ? 7.311 17.424 -39.782 1.00 90.88 444 LEU A CA 1
ATOM 3435 C C . LEU A 1 444 ? 8.473 17.370 -40.777 1.00 90.88 444 LEU A C 1
ATOM 3437 O O . LEU A 1 444 ? 8.258 17.185 -41.975 1.00 90.88 444 LEU A O 1
ATOM 3441 N N . THR A 1 445 ? 9.696 17.453 -40.270 1.00 93.06 445 THR A N 1
ATOM 3442 C CA . THR A 1 445 ? 10.927 17.417 -41.062 1.00 93.06 445 THR A CA 1
ATOM 3443 C C . THR A 1 445 ? 11.826 16.293 -40.565 1.00 93.06 445 THR A C 1
ATOM 3445 O O . THR A 1 445 ? 12.029 16.140 -39.362 1.00 93.06 445 THR A O 1
ATOM 3448 N N . LEU A 1 446 ? 12.388 15.511 -41.484 1.00 93.75 446 LEU A N 1
ATOM 3449 C CA . LEU A 1 446 ? 13.523 14.640 -41.198 1.00 93.75 446 LEU A CA 1
ATOM 3450 C C . LEU A 1 446 ? 14.782 15.511 -41.224 1.00 93.75 446 LEU A C 1
ATOM 3452 O O . LEU A 1 446 ? 15.264 15.836 -42.306 1.00 93.75 446 LEU A O 1
ATOM 3456 N N . SER A 1 447 ? 15.272 15.916 -40.052 1.00 91.94 447 SER A N 1
ATOM 3457 C CA . SER A 1 447 ? 16.401 16.845 -39.908 1.00 91.94 447 SER A CA 1
ATOM 3458 C C . SER A 1 447 ? 17.758 16.156 -40.019 1.00 91.94 447 SER A C 1
ATOM 3460 O O . SER A 1 447 ? 18.748 16.788 -40.387 1.00 91.94 447 SER A O 1
ATOM 3462 N N . GLY A 1 448 ? 17.814 14.861 -39.704 1.00 92.62 448 GLY A N 1
ATOM 3463 C CA . GLY A 1 448 ? 19.058 14.109 -39.718 1.00 92.62 448 GLY A CA 1
ATOM 3464 C C . GLY A 1 448 ? 18.866 12.611 -39.891 1.00 92.62 448 GLY A C 1
ATOM 3465 O O . GLY A 1 448 ? 17.809 12.064 -39.577 1.00 92.62 448 GLY A O 1
ATOM 3466 N N . TYR A 1 449 ? 19.892 11.941 -40.403 1.00 92.25 449 TYR A N 1
ATOM 3467 C CA . TYR A 1 449 ? 19.933 10.486 -40.506 1.00 92.25 449 TYR A CA 1
ATOM 3468 C C . TYR A 1 449 ? 21.363 9.958 -40.394 1.00 92.25 449 TYR A C 1
ATOM 3470 O O . TYR A 1 449 ? 22.324 10.630 -40.762 1.00 92.25 449 TYR A O 1
ATOM 3478 N N . VAL A 1 450 ? 21.508 8.732 -39.910 1.00 90.25 450 VAL A N 1
ATOM 3479 C CA . VAL A 1 450 ? 22.771 7.986 -39.921 1.00 90.25 450 VAL A CA 1
ATOM 3480 C C . VAL A 1 450 ? 22.464 6.503 -40.064 1.00 90.25 450 VAL A C 1
ATOM 3482 O O . VAL A 1 450 ? 21.491 6.017 -39.493 1.00 90.25 450 VAL A O 1
ATOM 3485 N N . HIS A 1 451 ? 23.262 5.781 -40.839 1.00 89.31 451 HIS A N 1
ATOM 3486 C CA . HIS A 1 451 ? 23.047 4.362 -41.109 1.00 89.31 451 HIS A CA 1
ATOM 3487 C C . HIS A 1 451 ? 24.364 3.590 -41.094 1.00 89.31 451 HIS A C 1
ATOM 3489 O O . HIS A 1 451 ? 25.433 4.170 -41.285 1.00 89.31 451 HIS A O 1
ATOM 3495 N N . GLY A 1 452 ? 24.275 2.274 -40.904 1.00 82.75 452 GLY A N 1
ATOM 3496 C CA . GLY A 1 452 ? 25.403 1.374 -41.129 1.00 82.75 452 GLY A CA 1
ATOM 3497 C C . GLY A 1 452 ? 25.829 1.376 -42.602 1.00 82.75 452 GLY A C 1
ATOM 3498 O O . GLY A 1 452 ? 24.998 1.545 -43.496 1.00 82.75 452 GLY A O 1
ATOM 3499 N N . GLU A 1 453 ? 27.125 1.214 -42.871 1.00 76.94 453 GLU A N 1
ATOM 3500 C CA . GLU A 1 453 ? 27.660 1.264 -44.242 1.00 76.94 453 GLU A CA 1
ATOM 3501 C C . GLU A 1 453 ? 27.371 -0.014 -45.043 1.00 76.94 453 GLU A C 1
ATOM 3503 O O . GLU A 1 453 ? 27.082 0.054 -46.237 1.00 76.94 453 GLU A O 1
ATOM 3508 N N . ALA A 1 454 ? 27.445 -1.181 -44.398 1.00 78.19 454 ALA A N 1
ATOM 3509 C CA . ALA A 1 454 ? 27.196 -2.478 -45.017 1.00 78.19 454 ALA A CA 1
ATOM 3510 C C . ALA A 1 454 ? 26.826 -3.525 -43.956 1.00 78.19 454 ALA A C 1
ATOM 3512 O O . ALA A 1 454 ? 27.298 -3.456 -42.823 1.00 78.19 454 ALA A O 1
ATOM 3513 N N . ALA A 1 455 ? 26.022 -4.511 -44.350 1.00 76.88 455 ALA A N 1
ATOM 3514 C CA . ALA A 1 455 ? 25.718 -5.710 -43.574 1.00 76.88 455 ALA A CA 1
ATOM 3515 C C . ALA A 1 455 ? 25.688 -6.919 -44.522 1.00 76.88 455 ALA A C 1
ATOM 3517 O O . ALA A 1 455 ? 25.363 -6.768 -45.707 1.00 76.88 455 ALA A O 1
ATOM 3518 N N . LEU A 1 456 ? 26.050 -8.109 -44.034 1.00 79.81 456 LEU A N 1
ATOM 3519 C CA . LEU A 1 456 ? 25.844 -9.339 -44.801 1.00 79.81 456 LEU A CA 1
ATOM 3520 C C . LEU A 1 456 ? 24.351 -9.691 -44.864 1.00 79.81 456 LEU A C 1
ATOM 3522 O O . LEU A 1 456 ? 23.532 -9.180 -44.102 1.00 79.81 456 LEU A O 1
ATOM 3526 N N . SER A 1 457 ? 23.991 -10.590 -45.785 1.00 74.50 457 SER A N 1
ATOM 3527 C CA . SER A 1 457 ? 22.651 -11.185 -45.779 1.00 74.50 457 SER A CA 1
ATOM 3528 C C . SER A 1 457 ? 22.394 -11.830 -44.417 1.00 74.50 457 SER A C 1
ATOM 3530 O O . SER A 1 457 ? 23.262 -12.539 -43.911 1.00 74.50 457 SER A O 1
ATOM 3532 N N . ASP A 1 458 ? 21.210 -11.584 -43.858 1.00 73.62 458 ASP A N 1
ATOM 3533 C CA . ASP A 1 458 ? 20.775 -12.045 -42.531 1.00 73.62 458 ASP A CA 1
ATOM 3534 C C . ASP A 1 458 ? 21.508 -11.406 -41.330 1.00 73.62 458 ASP A C 1
ATOM 3536 O O . ASP A 1 458 ? 21.306 -11.828 -40.191 1.00 73.62 458 ASP A O 1
ATOM 3540 N N . GLU A 1 459 ? 22.308 -10.354 -41.551 1.00 75.19 459 GLU A N 1
ATOM 3541 C CA . GLU A 1 459 ? 22.837 -9.494 -40.485 1.00 75.19 459 GLU A CA 1
ATOM 3542 C C . GLU A 1 459 ? 22.015 -8.200 -40.345 1.00 75.19 459 GLU A C 1
ATOM 3544 O O . GLU A 1 459 ? 21.497 -7.672 -41.335 1.00 75.19 459 GLU A O 1
ATOM 3549 N N . PRO A 1 460 ? 21.876 -7.656 -39.122 1.00 74.00 460 PRO A N 1
ATOM 3550 C CA . PRO A 1 460 ? 21.134 -6.423 -38.904 1.00 74.00 460 PRO A CA 1
ATOM 3551 C C . PRO A 1 460 ? 21.858 -5.225 -39.533 1.00 74.00 460 PRO A C 1
ATOM 3553 O O . PRO A 1 460 ? 23.014 -4.942 -39.221 1.00 74.00 460 PRO A O 1
ATOM 3556 N N . LEU A 1 461 ? 21.146 -4.473 -40.374 1.00 83.62 461 LEU A N 1
ATOM 3557 C CA . LEU A 1 461 ? 21.552 -3.139 -40.811 1.00 83.62 461 LEU A CA 1
ATOM 3558 C C . LEU A 1 461 ? 20.803 -2.105 -39.973 1.00 83.62 461 LEU A C 1
ATOM 3560 O O . LEU A 1 461 ? 19.574 -2.110 -39.927 1.00 83.62 461 LEU A O 1
ATOM 3564 N N . TRP A 1 462 ? 21.535 -1.211 -39.320 1.00 85.81 462 TRP A N 1
ATOM 3565 C CA . TRP A 1 462 ? 20.939 -0.202 -38.454 1.00 85.81 462 TRP A CA 1
ATOM 3566 C C . TRP A 1 462 ? 20.773 1.140 -39.176 1.00 85.81 462 TRP A C 1
ATOM 3568 O O . TRP A 1 462 ? 21.582 1.530 -40.021 1.00 85.81 462 TRP A O 1
ATOM 3578 N N . LEU A 1 463 ? 19.719 1.864 -38.805 1.00 88.75 463 LEU A N 1
ATOM 3579 C CA . LEU A 1 463 ? 19.394 3.207 -39.274 1.00 88.75 463 LEU A CA 1
ATOM 3580 C C . LEU A 1 463 ? 18.838 4.002 -38.092 1.00 88.75 463 LEU A C 1
ATOM 3582 O O . LEU A 1 463 ? 17.931 3.539 -37.407 1.00 88.75 463 LEU A O 1
ATOM 3586 N N . ALA A 1 464 ? 19.347 5.210 -37.883 1.00 90.00 464 ALA A N 1
ATOM 3587 C CA . ALA A 1 464 ? 18.765 6.181 -36.971 1.00 90.00 464 ALA A CA 1
ATOM 3588 C C . ALA A 1 464 ? 18.294 7.406 -37.757 1.00 90.00 464 ALA A C 1
ATOM 3590 O O . ALA A 1 464 ? 19.005 7.930 -38.615 1.00 90.00 464 ALA A O 1
ATOM 3591 N N . LEU A 1 465 ? 17.083 7.859 -37.442 1.00 91.81 465 LEU A N 1
ATOM 3592 C CA . LEU A 1 465 ? 16.431 9.005 -38.062 1.00 91.81 465 LEU A CA 1
ATOM 3593 C C . LEU A 1 465 ? 16.100 10.034 -36.984 1.00 91.81 465 LEU A C 1
ATOM 3595 O O . LEU A 1 465 ? 15.523 9.688 -35.951 1.00 91.81 465 LEU A O 1
ATOM 3599 N N . GLN A 1 466 ? 16.427 11.297 -37.238 1.00 91.25 466 GLN A N 1
ATOM 3600 C CA . GLN A 1 466 ? 16.059 12.415 -36.383 1.00 91.25 466 GLN A CA 1
ATOM 3601 C C . GLN A 1 466 ? 14.951 13.227 -37.034 1.00 91.25 466 GLN A C 1
ATOM 3603 O O . GLN A 1 466 ? 15.086 13.748 -38.141 1.00 91.25 466 GLN A O 1
ATOM 3608 N N . TRP A 1 467 ? 13.855 13.339 -36.298 1.00 90.88 467 TRP A N 1
ATOM 3609 C CA . TRP A 1 467 ? 12.654 14.032 -36.717 1.00 90.88 467 TRP A CA 1
ATOM 3610 C C . TRP A 1 467 ? 12.476 15.302 -35.896 1.00 90.88 467 TRP A C 1
ATOM 3612 O O . TRP A 1 467 ? 12.692 15.306 -34.685 1.00 90.88 467 TRP A O 1
ATOM 3622 N N . GLN A 1 468 ? 12.030 16.362 -36.554 1.00 90.06 468 GLN A N 1
ATOM 3623 C CA . GLN A 1 468 ? 11.674 17.625 -35.934 1.00 90.06 468 GLN A CA 1
ATOM 3624 C C . GLN A 1 468 ? 10.249 17.988 -36.341 1.00 90.06 468 GLN A C 1
ATOM 3626 O O . GLN A 1 468 ? 9.936 18.054 -37.529 1.00 90.06 468 GLN A O 1
ATOM 3631 N N . ALA A 1 469 ? 9.382 18.229 -35.361 1.00 88.94 469 ALA A N 1
ATOM 3632 C CA . ALA A 1 469 ? 8.057 18.782 -35.606 1.00 88.94 469 ALA A CA 1
ATOM 3633 C C . ALA A 1 469 ? 8.066 20.284 -35.305 1.00 88.94 469 ALA A C 1
ATOM 3635 O O . ALA A 1 469 ? 8.612 20.708 -34.289 1.00 88.94 469 ALA A O 1
ATOM 3636 N N . SER A 1 470 ? 7.476 21.089 -36.187 1.00 86.00 470 SER A N 1
ATOM 3637 C CA . SER A 1 470 ? 7.329 22.540 -35.990 1.00 86.00 470 SER A CA 1
ATOM 3638 C C . SER A 1 470 ? 6.084 22.907 -35.178 1.00 86.00 470 SER A C 1
ATOM 3640 O O . SER A 1 470 ? 5.970 24.027 -34.688 1.00 86.00 470 SER A O 1
ATOM 3642 N N . THR A 1 471 ? 5.149 21.964 -35.037 1.00 83.88 471 THR A N 1
ATOM 3643 C CA . THR A 1 471 ? 3.974 22.048 -34.163 1.00 83.88 471 THR A CA 1
ATOM 3644 C C . THR A 1 471 ? 3.716 20.676 -33.531 1.00 83.88 471 THR A C 1
ATOM 3646 O O . THR A 1 471 ? 4.036 19.667 -34.168 1.00 83.88 471 THR A O 1
ATOM 3649 N N . PRO A 1 472 ? 3.131 20.596 -32.319 1.00 83.31 472 PRO A N 1
ATOM 3650 C CA . PRO A 1 472 ? 2.793 19.322 -31.694 1.00 83.31 472 PRO A CA 1
ATOM 3651 C C . PRO A 1 472 ? 1.904 18.471 -32.606 1.00 83.31 472 PRO A C 1
ATOM 3653 O O . PRO A 1 472 ? 0.817 18.920 -32.994 1.00 83.31 472 PRO A O 1
ATOM 3656 N N . PRO A 1 473 ? 2.319 17.242 -32.947 1.00 85.44 473 PRO A N 1
ATOM 3657 C CA . PRO A 1 473 ? 1.471 16.321 -33.682 1.00 85.44 473 PRO A CA 1
ATOM 3658 C C . PRO A 1 473 ? 0.153 16.077 -32.934 1.00 85.44 473 PRO A C 1
ATOM 3660 O O . PRO A 1 473 ? 0.142 15.678 -31.777 1.00 85.44 473 PRO A O 1
ATOM 3663 N N . GLY A 1 474 ? -0.991 16.258 -33.599 1.00 85.31 474 GLY A N 1
ATOM 3664 C CA . GLY A 1 474 ? -2.308 15.986 -32.995 1.00 85.31 474 GLY A CA 1
ATOM 3665 C C . GLY A 1 474 ? -2.647 14.495 -32.831 1.00 85.31 474 GLY A C 1
ATOM 3666 O O . GLY A 1 474 ? -3.774 14.160 -32.470 1.00 85.31 474 GLY A O 1
ATOM 3667 N N . ARG A 1 475 ? -1.717 13.599 -33.177 1.00 89.62 475 ARG A N 1
ATOM 3668 C CA . ARG A 1 475 ? -1.839 12.136 -33.139 1.00 89.62 475 ARG A CA 1
ATOM 3669 C C . ARG A 1 475 ? -0.454 11.501 -33.153 1.00 89.62 475 ARG A C 1
ATOM 3671 O O . ARG A 1 475 ? 0.491 12.121 -33.639 1.00 89.62 475 ARG A O 1
ATOM 3678 N N . ASP A 1 476 ? -0.379 10.246 -32.732 1.00 91.50 476 ASP A N 1
ATOM 3679 C CA . ASP A 1 476 ? 0.842 9.459 -32.856 1.00 91.50 476 ASP A CA 1
ATOM 3680 C C . ASP A 1 476 ? 1.186 9.218 -34.327 1.00 91.50 476 ASP A C 1
ATOM 3682 O O . ASP A 1 476 ? 0.339 8.861 -35.153 1.00 91.50 476 ASP A O 1
ATOM 3686 N N . LEU A 1 477 ? 2.448 9.462 -34.652 1.00 92.06 477 LEU A N 1
ATOM 3687 C CA . LEU A 1 477 ? 3.020 9.324 -35.978 1.00 92.06 477 LEU A CA 1
ATOM 3688 C C . LEU A 1 477 ? 3.858 8.051 -36.050 1.00 92.06 477 LEU A C 1
ATOM 3690 O O . LEU A 1 477 ? 4.486 7.639 -35.077 1.00 92.06 477 LEU A O 1
ATOM 3694 N N . LYS A 1 478 ? 3.895 7.450 -37.237 1.00 93.00 478 LYS A N 1
ATOM 3695 C CA . LYS A 1 478 ? 4.695 6.267 -37.549 1.00 93.00 478 LYS A CA 1
ATOM 3696 C C . LYS A 1 478 ? 5.553 6.562 -38.773 1.00 93.00 478 LYS A C 1
ATOM 3698 O O . LYS A 1 478 ? 5.025 7.076 -39.759 1.00 93.00 478 LYS A O 1
ATOM 3703 N N . ALA A 1 479 ? 6.835 6.228 -38.714 1.00 92.31 479 ALA A N 1
ATOM 3704 C CA . ALA A 1 479 ? 7.724 6.229 -39.867 1.00 92.31 479 ALA A CA 1
ATOM 3705 C C . ALA A 1 479 ? 7.860 4.803 -40.403 1.00 92.31 479 ALA A C 1
ATOM 3707 O O . ALA A 1 479 ? 8.116 3.877 -39.639 1.00 92.31 479 ALA A O 1
ATOM 3708 N N . ALA A 1 480 ? 7.680 4.649 -41.711 1.00 93.06 480 ALA A N 1
ATOM 3709 C CA . ALA A 1 480 ? 7.980 3.419 -42.430 1.00 93.06 480 ALA A CA 1
ATOM 3710 C C . ALA A 1 480 ? 9.248 3.649 -43.252 1.00 93.06 480 ALA A C 1
ATOM 3712 O O . ALA A 1 480 ? 9.334 4.627 -44.000 1.00 93.06 480 ALA A O 1
ATOM 3713 N N . VAL A 1 481 ? 10.227 2.767 -43.099 1.00 92.00 481 VAL A N 1
ATOM 3714 C CA . VAL A 1 481 ? 11.489 2.788 -43.834 1.00 92.00 481 VAL A CA 1
ATOM 3715 C C . VAL A 1 481 ? 11.543 1.547 -44.700 1.00 92.00 481 VAL A C 1
ATOM 3717 O O . VAL A 1 481 ? 11.430 0.435 -44.197 1.00 92.00 481 VAL A O 1
ATOM 3720 N N . THR A 1 482 ? 11.758 1.731 -45.998 1.00 92.88 482 THR A N 1
ATOM 3721 C CA . THR A 1 482 ? 11.844 0.634 -46.962 1.00 92.88 482 THR A CA 1
ATOM 3722 C C . THR A 1 482 ? 13.201 0.667 -47.648 1.00 92.88 482 THR A C 1
ATOM 3724 O O . THR A 1 482 ? 13.551 1.659 -48.287 1.00 92.88 482 THR A O 1
ATOM 3727 N N . LEU A 1 483 ? 13.953 -0.426 -47.548 1.00 89.75 483 LEU A N 1
ATOM 3728 C CA . LEU A 1 483 ? 15.156 -0.641 -48.340 1.00 89.75 483 LEU A CA 1
ATOM 3729 C C . LEU A 1 483 ? 14.760 -1.278 -49.671 1.00 89.75 483 LEU A C 1
ATOM 3731 O O . LEU A 1 483 ? 14.115 -2.329 -49.689 1.00 89.75 483 LEU A O 1
ATOM 3735 N N . VAL A 1 484 ? 15.152 -0.653 -50.778 1.00 93.25 484 VAL A N 1
ATOM 3736 C CA . VAL A 1 484 ? 14.868 -1.137 -52.134 1.00 93.25 484 VAL A CA 1
ATOM 3737 C C . VAL A 1 484 ? 16.154 -1.435 -52.894 1.00 93.25 484 VAL A C 1
ATOM 3739 O O . VAL A 1 484 ? 17.157 -0.741 -52.725 1.00 93.25 484 VAL A O 1
ATOM 3742 N N . ASP A 1 485 ? 16.128 -2.466 -53.736 1.00 91.00 485 ASP A N 1
ATOM 3743 C CA . ASP A 1 485 ? 17.221 -2.754 -54.663 1.00 91.00 485 ASP A CA 1
ATOM 3744 C C . ASP A 1 485 ? 17.224 -1.760 -55.854 1.00 91.00 485 ASP A C 1
ATOM 3746 O O . ASP A 1 485 ? 16.258 -1.016 -56.056 1.00 91.00 485 ASP A O 1
ATOM 3750 N N . PRO A 1 486 ? 18.282 -1.731 -56.690 1.00 94.88 486 PRO A N 1
ATOM 3751 C CA . PRO A 1 486 ? 18.328 -0.852 -57.864 1.00 94.88 486 PRO A CA 1
ATOM 3752 C C . PRO A 1 486 ? 17.235 -1.110 -58.917 1.00 94.88 486 PRO A C 1
ATOM 3754 O O . PRO A 1 486 ? 17.019 -0.264 -59.784 1.00 94.88 486 PRO A O 1
ATOM 3757 N N . ALA A 1 487 ? 16.568 -2.266 -58.875 1.00 95.25 487 ALA A N 1
ATOM 3758 C CA . ALA A 1 487 ? 15.431 -2.602 -59.730 1.00 95.25 487 ALA A CA 1
ATOM 3759 C C . ALA A 1 487 ? 14.077 -2.193 -59.108 1.00 95.25 487 ALA A C 1
ATOM 3761 O O . ALA A 1 487 ? 13.043 -2.325 -59.764 1.00 95.25 487 ALA A O 1
ATOM 3762 N N . GLY A 1 488 ? 14.079 -1.651 -57.885 1.00 93.00 488 GLY A N 1
ATOM 3763 C CA . GLY A 1 488 ? 12.901 -1.200 -57.151 1.00 93.00 488 GLY A CA 1
ATOM 3764 C C . GLY A 1 488 ? 12.200 -2.292 -56.338 1.00 93.00 488 GLY A C 1
ATOM 3765 O O . GLY A 1 488 ? 11.096 -2.055 -55.846 1.00 93.00 488 GLY A O 1
ATOM 3766 N N . HIS A 1 489 ? 12.793 -3.477 -56.184 1.00 94.00 489 HIS A N 1
ATOM 3767 C CA . HIS A 1 489 ? 12.239 -4.511 -55.313 1.00 94.00 489 HIS A CA 1
ATOM 3768 C C . HIS A 1 489 ? 12.483 -4.159 -53.849 1.00 94.00 489 HIS A C 1
ATOM 3770 O O . HIS A 1 489 ? 13.581 -3.758 -53.471 1.00 94.00 489 HIS A O 1
ATOM 3776 N N . VAL A 1 490 ? 11.467 -4.355 -53.011 1.00 92.56 490 VAL A N 1
ATOM 3777 C CA . VAL A 1 490 ? 11.591 -4.191 -51.560 1.00 92.56 490 VAL A CA 1
ATOM 3778 C C . VAL A 1 490 ? 12.418 -5.340 -50.991 1.00 92.56 490 VAL A C 1
ATOM 3780 O O . VAL A 1 490 ? 12.023 -6.498 -51.105 1.00 92.56 490 VAL A O 1
ATOM 3783 N N . ILE A 1 491 ? 13.550 -5.004 -50.374 1.00 89.19 491 ILE A N 1
ATOM 3784 C CA . ILE A 1 491 ? 14.415 -5.948 -49.659 1.00 89.19 491 ILE A CA 1
ATOM 3785 C C . ILE A 1 491 ? 13.883 -6.145 -48.238 1.00 89.19 491 ILE A C 1
ATOM 3787 O O . ILE A 1 491 ? 13.656 -7.271 -47.807 1.00 89.19 491 ILE A O 1
ATOM 3791 N N . VAL A 1 492 ? 13.658 -5.043 -47.520 1.00 89.25 492 VAL A N 1
ATOM 3792 C CA . VAL A 1 492 ? 13.129 -5.043 -46.152 1.00 89.25 492 VAL A CA 1
ATOM 3793 C C . VAL A 1 492 ? 12.346 -3.758 -45.898 1.00 89.25 492 VAL A C 1
ATOM 3795 O O . VAL A 1 492 ? 12.640 -2.715 -46.486 1.00 89.25 492 VAL A O 1
ATOM 3798 N N . GLN A 1 493 ? 11.342 -3.837 -45.031 1.00 91.25 493 GLN A N 1
ATOM 3799 C CA . GLN A 1 493 ? 10.632 -2.680 -44.506 1.00 91.25 493 GLN A CA 1
ATOM 3800 C C . GLN A 1 493 ? 10.550 -2.790 -42.985 1.00 91.25 493 GLN A C 1
ATOM 3802 O O . GLN A 1 493 ? 10.254 -3.869 -42.474 1.00 91.25 493 GLN A O 1
ATOM 3807 N N . ASP A 1 494 ? 10.780 -1.675 -42.298 1.00 90.50 494 ASP A N 1
ATOM 3808 C CA . ASP A 1 494 ? 10.545 -1.540 -40.864 1.00 90.50 494 ASP A CA 1
ATOM 3809 C C . ASP A 1 494 ? 9.668 -0.320 -40.569 1.00 90.50 494 ASP A C 1
ATOM 3811 O O . ASP A 1 494 ? 9.763 0.718 -41.228 1.00 90.50 494 ASP A O 1
ATOM 3815 N N . ASP A 1 495 ? 8.807 -0.461 -39.569 1.00 92.50 495 ASP A N 1
ATOM 3816 C CA . ASP A 1 495 ? 7.754 0.484 -39.226 1.00 92.50 495 ASP A CA 1
ATOM 3817 C C . ASP A 1 495 ? 7.858 0.829 -37.734 1.00 92.50 495 ASP A C 1
ATOM 3819 O O . ASP A 1 495 ? 7.516 0.014 -36.880 1.00 92.50 495 ASP A O 1
ATOM 3823 N N . GLN A 1 496 ? 8.251 2.062 -37.409 1.00 91.19 496 GLN A N 1
ATOM 3824 C CA . GLN A 1 496 ? 8.471 2.501 -36.026 1.00 91.19 496 GLN A CA 1
ATOM 3825 C C . GLN A 1 496 ? 7.596 3.701 -35.663 1.00 91.19 496 GLN A C 1
ATOM 3827 O O . GLN A 1 496 ? 7.436 4.642 -36.447 1.00 91.19 496 GLN A O 1
ATOM 3832 N N . LEU A 1 497 ? 7.027 3.695 -34.454 1.00 92.62 497 LEU A N 1
ATOM 3833 C CA . LEU A 1 497 ? 6.358 4.877 -33.902 1.00 92.62 497 LEU A CA 1
ATOM 3834 C C . LEU A 1 497 ? 7.389 5.975 -33.622 1.00 92.62 497 LEU A C 1
ATOM 3836 O O . LEU A 1 497 ? 8.467 5.711 -33.092 1.00 92.62 497 LEU A O 1
ATOM 3840 N N . LEU A 1 498 ? 7.047 7.221 -33.951 1.00 91.75 498 LEU A N 1
ATOM 3841 C CA . LEU A 1 498 ? 7.897 8.364 -33.645 1.00 91.75 498 LEU A CA 1
ATOM 3842 C C . LEU A 1 498 ? 7.824 8.681 -32.155 1.00 91.75 498 LEU A C 1
ATOM 3844 O O . LEU A 1 498 ? 6.745 8.952 -31.619 1.00 91.75 498 LEU A O 1
ATOM 3848 N N . ARG A 1 499 ? 8.998 8.682 -31.524 1.00 90.56 499 ARG A N 1
ATOM 3849 C CA . ARG A 1 499 ? 9.193 8.906 -30.092 1.00 90.56 499 ARG A CA 1
ATOM 3850 C C . ARG A 1 499 ? 10.253 9.972 -29.851 1.00 90.56 499 ARG A C 1
ATOM 3852 O O . ARG A 1 499 ? 11.169 10.118 -30.660 1.00 90.56 499 ARG A O 1
ATOM 3859 N N . ASN A 1 500 ? 10.121 10.723 -28.759 1.00 88.56 500 ASN A N 1
ATOM 3860 C CA . ASN A 1 500 ? 11.142 11.695 -28.361 1.00 88.56 500 ASN A CA 1
ATOM 3861 C C . ASN A 1 500 ? 12.352 11.006 -27.702 1.00 88.56 500 ASN A C 1
ATOM 3863 O O . ASN A 1 500 ? 12.397 9.783 -27.565 1.00 88.56 500 ASN A O 1
ATOM 3867 N N . ALA A 1 501 ? 13.317 11.811 -27.250 1.00 87.62 501 ALA A N 1
ATOM 3868 C CA . ALA A 1 501 ? 14.539 11.322 -26.617 1.00 87.62 501 ALA A CA 1
ATOM 3869 C C . ALA A 1 501 ? 14.314 10.486 -25.348 1.00 87.62 501 ALA A C 1
ATOM 3871 O O . ALA A 1 501 ? 15.183 9.700 -25.002 1.00 87.62 501 ALA A O 1
ATOM 3872 N N . ALA A 1 502 ? 13.184 10.650 -24.655 1.00 86.00 502 ALA A N 1
ATOM 3873 C CA . ALA A 1 502 ? 12.832 9.884 -23.461 1.00 86.00 502 ALA A CA 1
ATOM 3874 C C . ALA A 1 502 ? 11.925 8.673 -23.763 1.00 86.00 502 ALA A C 1
ATOM 3876 O O . ALA A 1 502 ? 11.512 7.979 -22.837 1.00 86.00 502 ALA A O 1
ATOM 3877 N N . GLY A 1 503 ? 11.606 8.425 -25.040 1.00 86.62 503 GLY A N 1
ATOM 3878 C CA . GLY A 1 503 ? 10.713 7.351 -25.477 1.00 86.62 503 GLY A CA 1
ATOM 3879 C C . GLY A 1 503 ? 9.227 7.727 -25.514 1.00 86.62 503 GLY A C 1
ATOM 3880 O O . GLY A 1 503 ? 8.403 6.887 -25.873 1.00 86.62 503 GLY A O 1
ATOM 3881 N N . GLU A 1 504 ? 8.861 8.972 -25.203 1.00 86.50 504 GLU A N 1
ATOM 3882 C CA . GLU A 1 504 ? 7.462 9.411 -25.164 1.00 86.50 504 GLU A CA 1
ATOM 3883 C C . GLU A 1 504 ? 6.884 9.596 -26.570 1.00 86.50 504 GLU A C 1
ATOM 3885 O O . GLU A 1 504 ? 7.595 9.931 -27.524 1.00 86.50 504 GLU A O 1
ATOM 3890 N N . SER A 1 505 ? 5.572 9.397 -26.683 1.00 87.94 505 SER A N 1
ATOM 3891 C CA . SER A 1 505 ? 4.876 9.390 -27.964 1.00 87.94 505 SER A CA 1
ATOM 3892 C C . SER A 1 505 ? 4.872 10.747 -28.675 1.00 87.94 505 SER A C 1
ATOM 3894 O O . SER A 1 505 ? 4.938 11.807 -28.056 1.00 87.94 505 SER A O 1
ATOM 3896 N N . SER A 1 506 ? 4.734 10.732 -29.999 1.00 88.62 506 SER A N 1
ATOM 3897 C CA . SER A 1 506 ? 4.727 11.949 -30.825 1.00 88.62 506 SER A CA 1
ATOM 3898 C C . SER A 1 506 ? 3.596 12.921 -30.510 1.00 88.62 506 SER A C 1
ATOM 3900 O O . SER A 1 506 ? 3.788 14.124 -30.662 1.00 88.62 506 SER A O 1
ATOM 3902 N N . VAL A 1 507 ? 2.461 12.451 -29.990 1.00 87.50 507 VAL A N 1
ATOM 3903 C CA . VAL A 1 507 ? 1.383 13.339 -29.530 1.00 87.50 507 VAL A CA 1
ATOM 3904 C C . VAL A 1 507 ? 1.745 14.156 -28.282 1.00 87.50 507 VAL A C 1
ATOM 3906 O O . VAL A 1 507 ? 1.143 15.199 -28.035 1.00 87.50 507 VAL A O 1
ATOM 3909 N N . SER A 1 508 ? 2.713 13.701 -27.478 1.00 83.44 508 SER A N 1
ATOM 3910 C CA . SER A 1 508 ? 3.147 14.396 -26.260 1.00 83.44 508 SER A CA 1
ATOM 3911 C C . SER A 1 508 ? 4.354 15.302 -26.485 1.00 83.44 508 SER A C 1
ATOM 3913 O O . SER A 1 508 ? 4.907 15.829 -25.519 1.00 83.44 508 SER A O 1
ATOM 3915 N N . TRP A 1 509 ? 4.787 15.486 -27.736 1.00 83.75 509 TRP A N 1
ATOM 3916 C CA . TRP A 1 509 ? 5.909 16.366 -28.034 1.00 83.75 509 TRP A CA 1
ATOM 3917 C C . TRP A 1 509 ? 5.576 17.815 -27.650 1.00 83.75 509 TRP A C 1
ATOM 3919 O O . TRP A 1 509 ? 4.463 18.284 -27.911 1.00 83.75 509 TRP A O 1
ATOM 3929 N N . PRO A 1 510 ? 6.518 18.527 -27.007 1.00 71.44 510 PRO A N 1
ATOM 3930 C CA . PRO A 1 510 ? 6.313 19.919 -26.639 1.00 71.44 510 PRO A CA 1
ATOM 3931 C C . PRO A 1 510 ? 6.130 20.795 -27.885 1.00 71.44 510 PRO A C 1
ATOM 3933 O O . PRO A 1 510 ? 6.611 20.460 -28.969 1.00 71.44 510 PRO A O 1
ATOM 3936 N N . ALA A 1 511 ? 5.410 21.904 -27.701 1.00 57.75 511 ALA A N 1
ATOM 3937 C CA . ALA A 1 511 ? 5.187 22.922 -28.727 1.00 57.75 511 ALA A CA 1
ATOM 3938 C C . ALA A 1 511 ? 6.421 23.775 -29.004 1.00 57.75 511 ALA A C 1
ATOM 3940 O O . ALA A 1 511 ? 7.167 24.056 -28.036 1.00 57.75 511 ALA A O 1
#

Foldseek 3Di:
DPVQLVVQLVLLLVL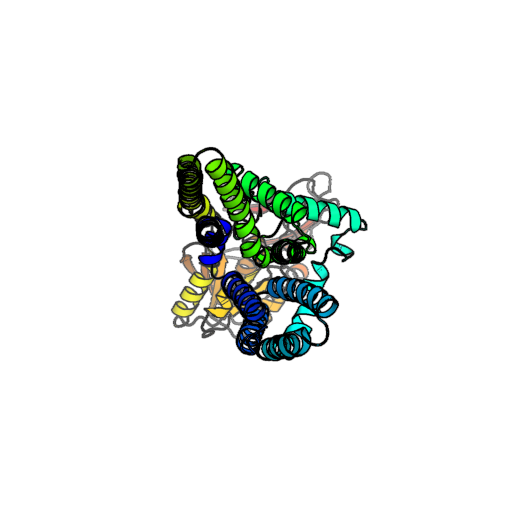FLLSVLLCPDPALLNCQLVLLVLLVVLQVQLVVCLVPVPSQVSLLSSLLSLLVNVVRDVLSVLSVVLVVVLLVVVCVPPPPSCVSSVCSNNVSNCPSNVCCVVPPCVVVVVDPVNQVFFLPRCNQVVPPSPVLLVVQVVLLVCLLAHFDQCPLSSGPGGDHSDHNVLSVQLVLLLVVLVVVVVDSVSVSLVSQQVSLSVQQSRTRCPRTGRVSSNSSNSSSSSSRSSNSLQVVLVVLCVVPVVSNVVSSVVVVVVSVVSNVVSCCCVVPVSVVVCVQAPPVCVVLLVVLVVCQVCLVVLAQEEEFEWFLPADPVLDDVNNVVNHPPSHYYDYAHQFLAPRLVSCCVRCQVGFKYKYKAFQCSQCVNSCNTRHPLQCSVVLLLLVFFDFDDWADDVGIIITMTGGDNDRDSDRPVVAWDADQDADDPRQKGFGTKDWDPDDDVVRDTDIDTDMDGPDQPCDWDKDKDFDADPVGHTPDIDIGIDAHRRRHTSNPDDD

pLDDT: mean 88.46, std 8.88, range [52.84, 98.25]

Secondary structure (DSSP, 8-state):
-HHHHHHHHHHHHHH-HHHHHHHHTT-GGGGHHHHHHHHHHHHHHHHHTGGGSTHHHHHHHHHHHHHHHHHH-TTHHHHHHHHHHHHHHHHHHHGGGTHHHHHHHHHHHHHHHHHHHHHTHHHHHTSHHHHHTBTTSHHHHTT-HHHHHHHHHHHHHHTTTT-----TTTSSTT--SS-HHHHHHHHHHHHHHHHTTTSHHHHHHHHHHHHHHHHHHTB--TTS--GGGGGGGHHHHHHHHHHHHHHHHHHHHHH-TTHHHHHHHHHHHHHHHHHHHHHHIIIIIIHHHHHTT--TTHHHHHHHHHHHHHTTS---EEEEEEETT--GGGS-HHHHHH---SS-EEEEEE-TTTHHHHHHHHHTT-SEEEEEEE-TTTSTTTHHHH--TT-HHHHHHHHSEEEEEEEEETTEEEEEEEE-SS-----GGGGPEEEEEEETTTTEEEEEEEE-S---TTSPPPEEEEEEESS--SS--EEEEEEE-TTS-EEEEEEEE-B-TTS-BGGG---

Sequence (511 aa):
GSRLAAVLAALVYAVTFEAVHVSRLAFPSNTLPLVQAATFYFFWRGWRRKEHGGGRWSLAISGLFLGLAVQSYYAGLAIVAGMGLAWAVWLWRERRQALPGAIAFWLAFLVPTLPWLLLVAPQVLGSQHTGGQFVLSPAVNQGAPLQLLARQMLEHAALFGFTGDQIWRHNLPGRPFFDLPLALFFWGGVVLALVRVRRAAYAFLLVQLIFGILPGALARTDTGPVILHLTAMFVPACVFPALSMDWLADKAGAWRRWARPTVAALFCILLGATAVRTYVDYFQTWTEGVAGSMSLDELFVETAQVMNQRSADGIDAWVLPMSGSAGSDGQARSLDFVYDQATPAVWVAANDNTAGAVLQQALTGRQRVALVTWDWDALKWAAPAYSDEKGLLPFLLAQNGRLVEQQAYYGFTVDIYDLASDLAFDSLPDRMHASEAAFGDGSLTLSGYVHGEAALSDEPLWLALQWQASTPPGRDLKAAVTLVDPAGHVIVQDDQLLRNAAGESSVSWPA